Protein AF-A0A0G4G689-F1 (afdb_monomer_lite)

Foldseek 3Di:
DAFLALFQAAAVLSQRFHGALCHQFDKFAQPPDPLADPDFWWAQLVPLHTDPDDDSLQRLRIDTRPSHPRMDTQEGAAHQWQDWEQFLVRWIKIKGAHGDAFGFWHQAAFFDPPPDDLLLDRFNQWHAHGQVDDGDIDGNPSTDDDPDDDDPVSVPDPRDGDTDRGDGDAMFMFTTGGHAHAFRARSSNCNRVVQRLRSRGPVNYDPPNDHGYTAGDHPPWREKYAQDWCQLNCPRHRWMWIDHAQWFIWTWDDDDPVHNHIDTHGPDTDGQFRYWYQDAQRKIWTAGDPPRDIDIDHDDPVSRLVNDPPSPPAWEWIAKPPQEDALQAKDKMKTFTFQCQVVPVKHWPWKAALNQTWAFDDDDGGMTITIRHRPPDDDPVQQPPRFAKIKTAMPVRGIDIDGRRHHHHDDDD

Sequence (413 aa):
MGSMTNAGWPGCTLGGLPESPLTGSLMKVEVRNPKLTKRIKYKYYKTGELVEKPNQLEGDRYALADSVVGISIWSSGLRNNYDSVFTTNEETYIIMNGPNLGSGVPVTGPPQARGCTPQDFDTWDECRLDSRVKSETAVNPVFMPKPWPVSEDEMSKNCQPTLSTPIFSPDRIFRSFEGAYHGHPNPARARNLNDTRQWYHGVYMEAGVNFTEGWAIPSSTTGVTEFRGDCFGGRLRGDLLVAKWDTNIFLVDLPDENNEELLVTDLMDVENYLDIQYAPGCNIIMMGYKYGDVGVISPSNEALTEFERENGSLPEIYDISPWRGPAKYGKPFVIGGRRFTNGKRRKPVEVRIGGVKAEVKNYGDARIEGIIPAQAAQSEVHTSAGLVDVVVHFSDDTLDILRKAFLFLKSSH

pLDDT: mean 88.71, std 10.24, range [41.97, 98.62]

Organism: Vitrella brassicaformis (strain CCMP3155) (NCBI:txid1169540)

Radius of gyration: 25.74 Å; chains: 1; bounding box: 60×49×76 Å

Structure (mmCIF, N/CA/C/O backbone):
data_AF-A0A0G4G689-F1
#
_entry.id   AF-A0A0G4G689-F1
#
loop_
_atom_site.group_PDB
_atom_site.id
_atom_site.type_symbol
_atom_site.label_atom_id
_atom_site.label_alt_id
_atom_site.label_comp_id
_atom_site.label_asym_id
_atom_site.label_entity_id
_atom_site.label_seq_id
_atom_site.pdbx_PDB_ins_code
_atom_site.Cartn_x
_atom_site.Cartn_y
_atom_site.Cartn_z
_atom_site.occupancy
_atom_site.B_iso_or_equiv
_atom_site.auth_seq_id
_atom_site.auth_comp_id
_atom_site.auth_asym_id
_atom_site.auth_atom_id
_atom_site.pdbx_PDB_model_num
ATOM 1 N N . MET A 1 1 ? 8.022 -2.050 -4.429 1.00 83.12 1 MET A N 1
ATOM 2 C CA . MET A 1 1 ? 9.395 -1.686 -4.843 1.00 83.12 1 MET A CA 1
ATOM 3 C C . MET A 1 1 ? 9.266 -0.555 -5.838 1.00 83.12 1 MET A C 1
ATOM 5 O O . MET A 1 1 ? 8.626 -0.764 -6.865 1.00 83.12 1 MET A O 1
ATOM 9 N N . GLY A 1 2 ? 9.835 0.612 -5.533 1.00 82.12 2 GLY A N 1
ATOM 10 C CA . GLY A 1 2 ? 9.798 1.760 -6.439 1.00 82.12 2 GLY A CA 1
ATOM 11 C C . GLY A 1 2 ? 10.570 1.514 -7.737 1.00 82.12 2 GLY A C 1
ATOM 12 O O . GLY A 1 2 ? 11.345 0.558 -7.849 1.00 82.12 2 GLY A O 1
ATOM 13 N N . SER A 1 3 ? 10.312 2.355 -8.732 1.00 90.25 3 SER A N 1
ATOM 14 C CA . SER A 1 3 ? 11.121 2.464 -9.946 1.00 90.25 3 SER A CA 1
ATOM 15 C C . SER A 1 3 ? 12.446 3.179 -9.664 1.00 90.25 3 SER A C 1
ATOM 17 O O . SER A 1 3 ? 12.530 3.978 -8.731 1.00 90.25 3 SER A O 1
ATOM 19 N N . MET A 1 4 ? 13.464 2.925 -10.488 1.00 88.25 4 MET A N 1
ATOM 20 C CA . MET A 1 4 ? 14.718 3.700 -10.480 1.00 88.25 4 MET A CA 1
ATOM 21 C C . MET A 1 4 ? 14.671 4.894 -11.440 1.00 88.25 4 MET A C 1
ATOM 23 O O . MET A 1 4 ? 15.457 5.831 -11.329 1.00 88.25 4 MET A O 1
ATOM 27 N N . THR A 1 5 ? 13.744 4.865 -12.394 1.00 90.88 5 THR A N 1
ATOM 28 C CA . THR A 1 5 ? 13.618 5.869 -13.449 1.00 90.88 5 THR A CA 1
ATOM 29 C C . THR A 1 5 ? 12.391 6.755 -13.256 1.00 90.88 5 THR A C 1
ATOM 31 O O . THR A 1 5 ? 11.426 6.399 -12.572 1.00 90.88 5 THR A O 1
ATOM 34 N N . ASN A 1 6 ? 12.408 7.910 -13.928 1.00 90.19 6 ASN A N 1
ATOM 35 C CA . ASN A 1 6 ? 11.289 8.846 -13.938 1.00 90.19 6 ASN A CA 1
ATOM 36 C C . ASN A 1 6 ? 10.119 8.384 -14.807 1.00 90.19 6 ASN A C 1
ATOM 38 O O . ASN A 1 6 ? 8.988 8.675 -14.459 1.00 90.19 6 ASN A O 1
ATOM 42 N N . ALA A 1 7 ? 10.371 7.710 -15.930 1.00 91.38 7 ALA A N 1
ATOM 43 C CA . ALA A 1 7 ? 9.307 7.252 -16.830 1.00 91.38 7 ALA A CA 1
ATOM 44 C C . ALA A 1 7 ? 9.730 6.034 -17.687 1.00 91.38 7 ALA A C 1
ATOM 46 O O . ALA A 1 7 ? 9.292 5.869 -18.823 1.00 91.38 7 ALA A O 1
ATOM 47 N N . GLY A 1 8 ? 10.611 5.181 -17.157 1.00 91.12 8 GLY A N 1
ATOM 48 C CA . GLY A 1 8 ? 11.077 3.952 -17.805 1.00 91.12 8 GLY A CA 1
ATOM 49 C C . GLY A 1 8 ? 12.482 4.036 -18.406 1.00 91.12 8 GLY A C 1
ATOM 50 O O . GLY A 1 8 ? 13.115 2.997 -18.575 1.00 91.12 8 GLY A O 1
ATOM 51 N N . TRP A 1 9 ? 12.989 5.242 -18.701 1.00 91.12 9 TRP A N 1
ATOM 52 C CA . TRP A 1 9 ? 14.356 5.456 -19.194 1.00 91.12 9 TRP A CA 1
ATOM 53 C C . TRP A 1 9 ? 15.270 6.077 -18.122 1.00 91.12 9 TRP A C 1
ATOM 55 O O . TRP A 1 9 ? 14.834 7.013 -17.436 1.00 91.12 9 TRP A O 1
ATOM 65 N N . PRO A 1 10 ? 16.534 5.630 -17.984 1.00 88.56 10 PRO A N 1
ATOM 66 C CA . PRO A 1 10 ? 17.499 6.231 -17.063 1.00 88.56 10 PRO A CA 1
ATOM 67 C C . PRO A 1 10 ? 17.707 7.737 -17.292 1.00 88.56 10 PRO A C 1
ATOM 69 O O . PRO A 1 10 ? 18.022 8.197 -18.392 1.00 88.56 10 PRO A O 1
ATOM 72 N N . GLY A 1 11 ? 17.543 8.524 -16.227 1.00 86.69 11 GLY A N 1
ATOM 73 C CA . GLY A 1 11 ? 17.874 9.951 -16.198 1.00 86.69 11 GLY A CA 1
ATOM 74 C C . GLY A 1 11 ? 19.215 10.174 -15.504 1.00 86.69 11 GLY A C 1
ATOM 75 O O . GLY A 1 11 ? 19.447 9.598 -14.439 1.00 86.69 11 GLY A O 1
ATOM 76 N N . CYS A 1 12 ? 20.094 11.018 -16.059 1.00 83.62 12 CYS A N 1
ATOM 77 C CA . CYS A 1 12 ? 21.401 11.269 -15.437 1.00 83.62 12 CYS A CA 1
ATOM 78 C C . CYS A 1 12 ? 21.247 11.936 -14.058 1.00 83.62 12 CYS A C 1
ATOM 80 O O . CYS A 1 12 ? 21.988 11.634 -13.127 1.00 83.62 12 CYS A O 1
ATOM 82 N N . THR A 1 13 ? 20.232 12.793 -13.906 1.00 82.50 13 THR A N 1
ATOM 83 C CA . THR A 1 13 ? 19.880 13.466 -12.644 1.00 82.50 13 THR A CA 1
ATOM 84 C C . THR A 1 13 ? 19.395 12.505 -11.556 1.00 82.50 13 THR A C 1
ATOM 86 O O . THR A 1 13 ? 19.447 12.847 -10.379 1.00 82.50 13 THR A O 1
ATOM 89 N N . LEU A 1 14 ? 18.971 11.294 -11.936 1.00 84.56 14 LEU A N 1
ATOM 90 C CA . LEU A 1 14 ? 18.572 10.211 -11.031 1.00 84.56 14 LEU A CA 1
ATOM 91 C C . LEU A 1 14 ? 19.667 9.140 -10.870 1.00 84.56 14 LEU A C 1
ATOM 93 O O . LEU A 1 14 ? 19.403 8.043 -10.386 1.00 84.56 14 LEU A O 1
ATOM 97 N N . GLY A 1 15 ? 20.900 9.435 -11.293 1.00 86.31 15 GLY A N 1
ATOM 98 C CA . GLY A 1 15 ? 22.046 8.534 -11.158 1.00 86.31 15 GLY A CA 1
ATOM 99 C C . GLY A 1 15 ? 22.228 7.529 -12.299 1.00 86.31 15 GLY A C 1
ATOM 100 O O . GLY A 1 15 ? 23.131 6.702 -12.218 1.00 86.31 15 GLY A O 1
ATOM 101 N N . GLY A 1 16 ? 21.411 7.583 -13.360 1.00 87.19 16 GLY A N 1
ATOM 102 C CA . GLY A 1 16 ? 21.618 6.779 -14.574 1.00 87.19 16 GLY A CA 1
ATOM 103 C C . GLY A 1 16 ? 21.445 5.264 -14.394 1.00 87.19 16 GLY A C 1
ATOM 104 O O . GLY A 1 16 ? 21.910 4.488 -15.232 1.00 87.19 16 GLY A O 1
ATOM 105 N N . LEU A 1 17 ? 20.793 4.829 -13.312 1.00 89.62 17 LEU A N 1
ATOM 106 C CA . LEU A 1 17 ? 20.565 3.413 -13.029 1.00 89.62 17 LEU A CA 1
ATOM 107 C C . LEU A 1 17 ? 19.421 2.847 -13.885 1.00 89.62 17 LEU A C 1
ATOM 109 O O . LEU A 1 17 ? 18.388 3.509 -14.033 1.00 89.62 17 LEU A O 1
ATOM 113 N N . PRO A 1 18 ? 19.567 1.620 -14.416 1.00 90.06 18 PRO A N 1
ATOM 114 C CA . PRO A 1 18 ? 18.490 0.948 -15.125 1.00 90.06 18 PRO A CA 1
ATOM 115 C C . PRO A 1 18 ? 17.423 0.439 -14.151 1.00 90.06 18 PRO A C 1
ATOM 117 O O . PRO A 1 18 ? 17.654 0.292 -12.947 1.00 90.06 18 PRO A O 1
ATOM 120 N N . GLU A 1 19 ? 16.262 0.089 -14.694 1.00 92.44 19 GLU A N 1
ATOM 121 C CA . GLU A 1 19 ? 15.294 -0.747 -13.987 1.00 92.44 19 GLU A CA 1
ATOM 122 C C . GLU A 1 19 ? 15.805 -2.194 -13.874 1.00 92.44 19 GLU A C 1
ATOM 124 O O . GLU A 1 19 ? 16.528 -2.672 -14.742 1.00 92.44 19 GLU A O 1
ATOM 129 N N . SER A 1 20 ? 15.408 -2.922 -12.827 1.00 92.12 20 SER A N 1
ATOM 130 C CA . SER A 1 20 ? 15.645 -4.370 -12.712 1.00 92.12 20 SER A CA 1
ATOM 131 C C . SER A 1 20 ? 14.329 -5.147 -12.860 1.00 92.12 20 SER A C 1
ATOM 133 O O . SER A 1 20 ? 13.258 -4.534 -12.871 1.00 92.12 20 SER A O 1
ATOM 135 N N . PRO A 1 21 ? 14.330 -6.494 -12.949 1.00 91.62 21 PRO A N 1
ATOM 136 C CA . PRO A 1 21 ? 13.097 -7.263 -13.132 1.00 91.62 21 PRO A CA 1
ATOM 137 C C . PRO A 1 21 ? 12.011 -6.976 -12.087 1.00 91.62 21 PRO A C 1
ATOM 139 O O . PRO A 1 21 ? 10.823 -7.086 -12.388 1.00 91.62 21 PRO A O 1
ATOM 142 N N . LEU A 1 22 ? 12.402 -6.587 -10.869 1.00 93.06 22 LEU A N 1
ATOM 143 C CA . LEU A 1 22 ? 11.494 -6.379 -9.739 1.00 93.06 22 LEU A CA 1
ATOM 144 C C . LEU A 1 22 ? 11.214 -4.902 -9.419 1.00 93.06 22 LEU A C 1
ATOM 146 O O . LEU A 1 22 ? 10.373 -4.624 -8.562 1.00 93.06 22 LEU A O 1
ATOM 150 N N . THR A 1 23 ? 11.880 -3.940 -10.062 1.00 93.88 23 THR A N 1
ATOM 151 C CA . THR A 1 23 ? 11.621 -2.514 -9.796 1.00 93.88 23 THR A CA 1
ATOM 152 C C . THR A 1 23 ? 10.284 -2.067 -10.380 1.00 93.88 23 THR A C 1
ATOM 154 O O . THR A 1 23 ? 9.792 -2.616 -11.371 1.00 93.88 23 THR A O 1
ATOM 157 N N . GLY A 1 24 ? 9.666 -1.077 -9.743 1.00 93.94 24 GLY A N 1
ATOM 158 C CA . GLY A 1 24 ? 8.345 -0.576 -10.117 1.00 93.94 24 GLY A CA 1
ATOM 159 C C . GLY A 1 24 ? 7.244 -1.636 -10.044 1.00 93.94 24 GLY A C 1
ATOM 160 O O . GLY A 1 24 ? 6.428 -1.760 -10.960 1.00 93.94 24 GLY A O 1
ATOM 161 N N . SER A 1 25 ? 7.261 -2.448 -8.984 1.00 95.19 25 SER A N 1
ATOM 162 C CA . SER A 1 25 ? 6.306 -3.540 -8.780 1.00 95.19 25 SER A CA 1
ATOM 163 C C . SER A 1 25 ? 5.887 -3.714 -7.320 1.00 95.19 25 SER A C 1
ATOM 165 O O . SER A 1 25 ? 6.659 -3.439 -6.391 1.00 95.19 25 SER A O 1
ATOM 167 N N . LEU A 1 26 ? 4.664 -4.203 -7.119 1.00 95.50 26 LEU A N 1
ATOM 168 C CA . LEU A 1 26 ? 4.216 -4.803 -5.868 1.00 95.50 26 LEU A CA 1
ATOM 169 C C . LEU A 1 26 ? 4.495 -6.306 -5.942 1.00 95.50 26 LEU A C 1
ATOM 171 O O . LEU A 1 26 ? 4.096 -6.969 -6.897 1.00 95.50 26 LEU A O 1
ATOM 175 N N . MET A 1 27 ? 5.191 -6.849 -4.944 1.00 94.38 27 MET A N 1
ATOM 176 C CA . MET A 1 27 ? 5.571 -8.262 -4.911 1.00 94.38 27 MET A CA 1
ATOM 177 C C . MET A 1 27 ? 4.693 -9.042 -3.938 1.00 94.38 27 MET A C 1
ATOM 179 O O . MET A 1 27 ? 4.420 -8.580 -2.830 1.00 94.38 27 MET A O 1
ATOM 183 N N . LYS A 1 28 ? 4.335 -10.267 -4.319 1.00 93.44 28 LYS A N 1
ATOM 184 C CA . LYS A 1 28 ? 3.734 -11.267 -3.439 1.00 93.44 28 LYS A CA 1
ATOM 185 C C . LYS A 1 28 ? 4.816 -12.246 -2.999 1.00 93.44 28 LYS A C 1
ATOM 187 O O . LYS A 1 28 ? 5.512 -12.833 -3.827 1.00 93.44 28 LYS A O 1
ATOM 192 N N . VAL A 1 29 ? 4.952 -12.415 -1.684 1.00 93.94 29 VAL A N 1
ATOM 193 C CA . VAL A 1 29 ? 5.905 -13.352 -1.077 1.00 93.94 29 VAL A CA 1
ATOM 194 C C . VAL A 1 29 ? 5.144 -14.383 -0.259 1.00 93.94 29 VAL A C 1
ATOM 196 O O . VAL A 1 29 ? 4.464 -14.064 0.716 1.00 93.94 29 VAL A O 1
ATOM 199 N N . GLU A 1 30 ? 5.284 -15.646 -0.634 1.00 93.12 30 GLU A N 1
ATOM 200 C CA . GLU A 1 30 ? 4.643 -16.775 0.028 1.00 93.12 30 GLU A CA 1
ATOM 201 C C . GLU A 1 30 ? 5.459 -17.208 1.250 1.00 93.12 30 GLU A C 1
ATOM 203 O O . GLU A 1 30 ? 6.088 -18.262 1.266 1.00 93.12 30 GLU A O 1
ATOM 208 N N . VAL A 1 31 ? 5.448 -16.396 2.308 1.00 90.62 31 VAL A N 1
ATOM 209 C CA . VAL A 1 31 ? 6.282 -16.585 3.517 1.00 90.62 31 VAL A CA 1
ATOM 210 C C . VAL A 1 31 ? 6.086 -17.920 4.251 1.00 90.62 31 VAL A C 1
ATOM 212 O O . VAL A 1 31 ? 6.884 -18.272 5.115 1.00 90.62 31 VAL A O 1
ATOM 215 N N . ARG A 1 32 ? 5.025 -18.666 3.926 1.00 84.38 32 ARG A N 1
ATOM 216 C CA . ARG A 1 32 ? 4.734 -20.003 4.472 1.00 84.38 32 ARG A CA 1
ATOM 217 C C . ARG A 1 32 ? 4.986 -21.141 3.485 1.00 84.38 32 ARG A C 1
ATOM 219 O O . ARG A 1 32 ? 4.846 -22.294 3.869 1.00 84.38 32 ARG A O 1
ATOM 226 N N . ASN A 1 33 ? 5.369 -20.850 2.243 1.00 89.75 33 ASN A N 1
ATOM 227 C CA . ASN A 1 33 ? 5.729 -21.883 1.285 1.00 89.75 33 ASN A CA 1
ATOM 228 C C . ASN A 1 33 ? 7.021 -22.575 1.769 1.00 89.75 33 ASN A C 1
ATOM 230 O O . ASN A 1 33 ? 8.059 -21.917 1.867 1.00 89.75 33 ASN A O 1
ATOM 234 N N . PRO A 1 34 ? 7.011 -23.890 2.063 1.00 91.69 34 PRO A N 1
ATOM 235 C CA . PRO A 1 34 ? 8.198 -24.591 2.558 1.00 91.69 34 PRO A CA 1
ATOM 236 C C . PRO A 1 34 ? 9.338 -24.634 1.527 1.00 91.69 34 PRO A C 1
ATOM 238 O O . PRO A 1 34 ? 10.486 -24.888 1.888 1.00 91.69 34 PRO A O 1
ATOM 241 N N . LYS A 1 35 ? 9.032 -24.373 0.249 1.00 94.69 35 LYS A N 1
ATOM 242 C CA . LYS A 1 35 ? 9.990 -24.258 -0.857 1.00 94.69 35 LYS A CA 1
ATOM 243 C C . LYS A 1 35 ? 10.373 -22.806 -1.168 1.00 94.69 35 LYS A C 1
ATOM 245 O O . LYS A 1 35 ? 11.064 -22.590 -2.159 1.00 94.69 35 LYS A O 1
ATOM 250 N N . LEU A 1 36 ? 9.937 -21.826 -0.365 1.00 95.69 36 LEU A N 1
ATOM 251 C CA . LEU A 1 36 ? 10.254 -20.412 -0.571 1.00 95.69 36 LEU A CA 1
ATOM 252 C C . LEU A 1 36 ? 11.763 -20.213 -0.721 1.00 95.69 36 LEU A C 1
ATOM 254 O O . LEU A 1 36 ? 12.569 -20.599 0.135 1.00 95.69 36 LEU A O 1
ATOM 258 N N . THR A 1 37 ? 12.140 -19.549 -1.804 1.00 94.12 37 THR A N 1
ATOM 259 C CA . THR A 1 37 ? 13.530 -19.222 -2.071 1.00 94.12 37 THR A CA 1
ATOM 260 C C . THR A 1 37 ? 14.037 -18.190 -1.061 1.00 94.12 37 THR A C 1
ATOM 262 O O . THR A 1 37 ? 13.527 -17.079 -0.960 1.00 94.12 37 THR A O 1
ATOM 265 N N . LYS A 1 38 ? 15.102 -18.538 -0.326 1.00 91.56 38 LYS A N 1
ATOM 266 C CA . LYS A 1 38 ? 15.679 -17.689 0.739 1.00 91.56 38 LYS A CA 1
ATOM 267 C C . LYS A 1 38 ? 16.445 -16.464 0.229 1.00 91.56 38 LYS A C 1
ATOM 269 O O . LYS A 1 38 ? 16.740 -15.562 1.005 1.00 91.56 38 LYS A O 1
ATOM 274 N N . ARG A 1 39 ? 16.852 -16.470 -1.043 1.00 91.62 39 ARG A N 1
ATOM 275 C CA . ARG A 1 39 ? 17.594 -15.385 -1.698 1.00 91.62 39 ARG A CA 1
ATOM 276 C C . ARG A 1 39 ? 17.171 -15.288 -3.151 1.00 91.62 39 ARG A C 1
ATOM 278 O O . ARG A 1 39 ? 17.263 -16.285 -3.862 1.00 91.62 39 ARG A O 1
ATOM 285 N N . ILE A 1 40 ? 16.766 -14.102 -3.587 1.00 92.69 40 ILE A N 1
ATOM 286 C CA . ILE A 1 40 ? 16.442 -13.852 -4.992 1.00 92.69 40 ILE A CA 1
ATOM 287 C C . ILE A 1 40 ? 17.707 -14.099 -5.818 1.00 92.69 40 ILE A C 1
ATOM 289 O O . ILE A 1 40 ? 18.751 -13.504 -5.554 1.00 92.69 40 ILE A O 1
ATOM 293 N N . LYS A 1 41 ? 17.616 -15.025 -6.773 1.00 95.00 41 LYS A N 1
ATOM 294 C CA . LYS A 1 41 ? 18.703 -15.367 -7.690 1.00 95.00 41 LYS A CA 1
ATOM 295 C C . LYS A 1 41 ? 18.385 -14.804 -9.062 1.00 95.00 41 LYS A C 1
ATOM 297 O O . LYS A 1 41 ? 17.251 -14.918 -9.529 1.00 95.00 41 LYS A O 1
ATOM 302 N N . TYR A 1 42 ? 19.407 -14.257 -9.700 1.00 95.81 42 TYR A N 1
ATOM 303 C CA . TYR A 1 42 ? 19.323 -13.702 -11.039 1.00 95.81 42 TYR A CA 1
ATOM 304 C C . TYR A 1 42 ? 20.148 -14.543 -12.004 1.00 95.81 42 TYR A C 1
ATOM 306 O O . TYR A 1 42 ? 21.105 -15.211 -11.604 1.00 95.81 42 TYR A O 1
ATOM 314 N N . LYS A 1 43 ? 19.769 -14.489 -13.274 1.00 95.81 43 LYS A N 1
ATOM 315 C CA . LYS A 1 43 ? 20.569 -14.967 -14.395 1.00 95.81 43 LYS A CA 1
ATOM 316 C C . LYS A 1 43 ? 20.749 -13.840 -15.398 1.00 95.81 43 LYS A C 1
ATOM 318 O O . LYS A 1 43 ? 19.865 -12.989 -15.507 1.00 95.81 43 LYS A O 1
ATOM 323 N N . TYR A 1 44 ? 21.851 -13.830 -16.135 1.00 94.06 44 TYR A N 1
ATOM 324 C CA . TYR A 1 44 ? 21.939 -12.978 -17.315 1.00 94.06 44 TYR A CA 1
ATOM 325 C C . TYR A 1 44 ? 20.896 -13.449 -18.320 1.00 94.06 44 TYR A C 1
ATOM 327 O O . TYR A 1 44 ? 20.825 -14.637 -18.636 1.00 94.06 44 TYR A O 1
ATOM 335 N N . TYR A 1 45 ? 20.055 -12.537 -18.804 1.00 91.88 45 TYR A N 1
ATOM 336 C CA . TYR A 1 45 ? 18.934 -12.921 -19.662 1.00 91.88 45 TYR A CA 1
ATOM 337 C C . TYR A 1 45 ? 19.405 -13.595 -20.961 1.00 91.88 45 TYR A C 1
ATOM 339 O O . TYR A 1 45 ? 18.714 -14.463 -21.486 1.00 91.88 45 TYR A O 1
ATOM 347 N N . LYS A 1 46 ? 20.576 -13.176 -21.462 1.00 89.88 46 LYS A N 1
ATOM 348 C CA . LYS A 1 46 ? 21.108 -13.572 -22.764 1.00 89.88 46 LYS A CA 1
ATOM 349 C C . LYS A 1 46 ? 21.803 -14.928 -22.734 1.00 89.88 46 LYS A C 1
ATOM 351 O O . LYS A 1 46 ? 21.595 -15.736 -23.630 1.00 89.88 46 LYS A O 1
ATOM 356 N N . THR A 1 47 ? 22.612 -15.181 -21.704 1.00 92.25 47 THR A N 1
ATOM 357 C CA . THR A 1 47 ? 23.374 -16.435 -21.565 1.00 92.25 47 THR A CA 1
ATOM 358 C C . THR A 1 47 ? 22.644 -17.480 -20.721 1.00 92.25 47 THR A C 1
ATOM 360 O O . THR A 1 47 ? 22.929 -18.668 -20.826 1.00 92.25 47 THR A O 1
ATOM 363 N N . GLY A 1 48 ? 21.706 -17.056 -19.868 1.00 93.44 48 GLY A N 1
ATOM 364 C CA . GLY A 1 48 ? 21.054 -17.914 -18.879 1.00 93.44 48 GLY A CA 1
ATOM 365 C C . GLY A 1 48 ? 21.936 -18.262 -17.673 1.00 93.44 48 GLY A C 1
ATOM 366 O O . GLY A 1 48 ? 21.466 -18.943 -16.761 1.00 93.44 48 GLY A O 1
ATOM 367 N N . GLU A 1 49 ? 23.181 -17.785 -17.634 1.00 95.62 49 GLU A N 1
ATOM 368 C CA . GLU A 1 49 ? 24.128 -18.054 -16.552 1.00 95.62 49 GLU A CA 1
ATOM 369 C C . GLU A 1 49 ? 23.725 -17.338 -15.264 1.00 95.62 49 GLU A C 1
ATOM 371 O O . GLU A 1 49 ? 23.270 -16.192 -15.283 1.00 95.62 49 GLU A O 1
ATOM 376 N N . LEU A 1 50 ? 23.903 -18.014 -14.127 1.00 96.38 50 LEU A N 1
ATOM 377 C CA . LEU A 1 50 ? 23.605 -17.440 -12.818 1.00 96.38 50 LEU A CA 1
ATOM 378 C C . LEU A 1 50 ? 24.570 -16.303 -12.481 1.00 96.38 50 LEU A C 1
ATOM 380 O O . LEU A 1 50 ? 25.781 -16.423 -12.644 1.00 96.38 50 LEU A O 1
ATOM 384 N N . VAL A 1 51 ? 24.023 -15.230 -11.917 1.00 94.56 51 VAL A N 1
ATOM 385 C CA . VAL A 1 51 ? 24.801 -14.079 -11.459 1.00 94.56 51 VAL A CA 1
ATOM 386 C C . VAL A 1 51 ? 25.142 -14.267 -9.984 1.00 94.56 51 VAL A C 1
ATOM 388 O O . VAL A 1 51 ? 24.258 -14.242 -9.126 1.00 94.56 51 VAL A O 1
ATOM 391 N N . GLU A 1 52 ? 26.426 -14.452 -9.669 1.00 92.44 52 GLU A N 1
ATOM 392 C CA . GLU A 1 52 ? 26.873 -14.673 -8.285 1.00 92.44 52 GLU A CA 1
ATOM 393 C C . GLU A 1 52 ? 26.742 -13.422 -7.405 1.00 92.44 52 GLU A C 1
ATOM 395 O O . GLU A 1 52 ? 26.386 -13.514 -6.227 1.00 92.44 52 GLU A O 1
ATOM 400 N N . LYS A 1 53 ? 27.035 -12.247 -7.975 1.00 92.94 53 LYS A N 1
ATOM 401 C CA . LYS A 1 53 ? 27.052 -10.950 -7.285 1.00 92.94 53 LYS A CA 1
ATOM 402 C C . LYS A 1 53 ? 26.240 -9.927 -8.084 1.00 92.94 53 LYS A C 1
ATOM 404 O O . LYS A 1 53 ? 26.834 -9.117 -8.792 1.00 92.94 53 LYS A O 1
ATOM 409 N N . PRO A 1 54 ? 24.897 -9.978 -8.017 1.00 91.94 54 PRO A N 1
ATOM 410 C CA . PRO A 1 54 ? 24.058 -9.056 -8.771 1.00 91.94 54 PRO A CA 1
ATOM 411 C C . PRO A 1 54 ? 24.352 -7.605 -8.374 1.00 91.94 54 PRO A C 1
ATOM 413 O O . PRO A 1 54 ? 24.405 -7.267 -7.192 1.00 91.94 54 PRO A O 1
ATOM 416 N N . ASN A 1 55 ? 24.526 -6.762 -9.385 1.00 90.81 55 ASN A N 1
ATOM 417 C CA . ASN A 1 55 ? 24.798 -5.332 -9.281 1.00 90.81 55 ASN A CA 1
ATOM 418 C C . ASN A 1 55 ? 23.694 -4.535 -9.994 1.00 90.81 55 ASN A C 1
ATOM 420 O O . ASN A 1 55 ? 23.387 -4.826 -11.149 1.00 90.81 55 ASN A O 1
ATOM 424 N N . GLN A 1 56 ? 23.124 -3.521 -9.332 1.00 89.44 56 GLN A N 1
ATOM 425 C CA . GLN A 1 56 ? 22.078 -2.661 -9.905 1.00 89.44 56 GLN A CA 1
ATOM 426 C C . GLN A 1 56 ? 22.541 -1.922 -11.171 1.00 89.44 56 GLN A C 1
ATOM 428 O O . GLN A 1 56 ? 21.708 -1.615 -12.018 1.00 89.44 56 GLN A O 1
ATOM 433 N N . LEU A 1 57 ? 23.852 -1.713 -11.346 1.00 89.94 57 LEU A N 1
ATOM 434 C CA . LEU A 1 57 ? 24.444 -1.198 -12.588 1.00 89.94 57 LEU A CA 1
ATOM 435 C C . LEU A 1 57 ? 24.224 -2.106 -13.810 1.00 89.94 57 LEU A C 1
ATOM 437 O O . LEU A 1 57 ? 24.623 -1.739 -14.901 1.00 89.94 57 LEU A O 1
ATOM 441 N N . GLU A 1 58 ? 23.646 -3.295 -13.648 1.00 89.56 58 GLU A N 1
ATOM 442 C CA . GLU A 1 58 ? 23.268 -4.191 -14.751 1.00 89.56 58 GLU A CA 1
ATOM 443 C C . GLU A 1 58 ? 21.844 -4.726 -14.586 1.00 89.56 58 GLU A C 1
ATOM 445 O O . GLU A 1 58 ? 21.522 -5.811 -15.068 1.00 89.56 58 GLU A O 1
ATOM 450 N N . GLY A 1 59 ? 21.002 -4.014 -13.830 1.00 90.56 59 GLY A N 1
ATOM 451 C CA . GLY A 1 59 ? 19.695 -4.510 -13.402 1.00 90.56 59 GLY A CA 1
ATOM 452 C C . GLY A 1 59 ? 18.828 -5.040 -14.546 1.00 90.56 59 GLY A C 1
ATOM 453 O O . GLY A 1 59 ? 18.194 -6.081 -14.403 1.00 90.56 59 GLY A O 1
ATOM 454 N N . ASP A 1 60 ? 18.836 -4.375 -15.690 1.00 90.25 60 ASP A N 1
ATOM 455 C CA . ASP A 1 60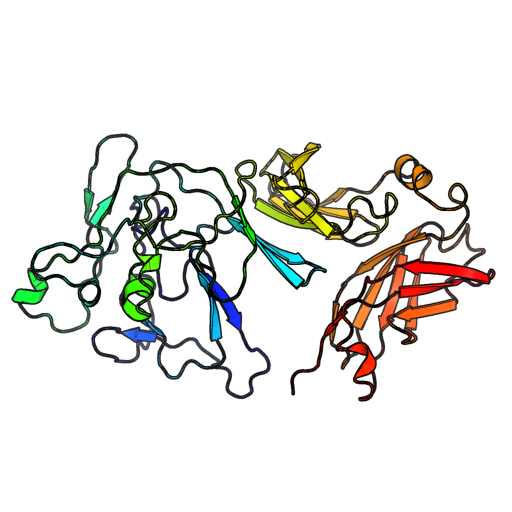 ? 18.070 -4.696 -16.897 1.00 90.25 60 ASP A CA 1
ATOM 456 C C . ASP A 1 60 ? 18.631 -5.875 -17.714 1.00 90.25 60 ASP A C 1
ATOM 458 O O . ASP A 1 60 ? 17.903 -6.489 -18.502 1.00 90.25 60 ASP A O 1
ATOM 462 N N . ARG A 1 61 ? 19.903 -6.233 -17.503 1.00 91.50 61 ARG A N 1
ATOM 463 C CA . ARG A 1 61 ? 20.551 -7.423 -18.078 1.00 91.50 61 ARG A CA 1
ATOM 464 C C . ARG A 1 61 ? 20.178 -8.697 -17.332 1.00 91.50 61 ARG A C 1
ATOM 466 O O . ARG A 1 61 ? 20.497 -9.804 -17.777 1.00 91.50 61 ARG A O 1
ATOM 473 N N . TYR A 1 62 ? 19.511 -8.572 -16.195 1.00 93.50 62 TYR A N 1
ATOM 474 C CA . TYR A 1 62 ? 19.088 -9.716 -15.413 1.00 93.50 62 TYR A CA 1
ATOM 475 C C . TYR A 1 62 ? 17.694 -10.194 -15.799 1.00 93.50 62 TYR A C 1
ATOM 477 O O . TYR A 1 62 ? 16.827 -9.430 -16.214 1.00 93.50 62 TYR A O 1
ATOM 485 N N . ALA A 1 63 ? 17.471 -11.482 -15.584 1.00 94.44 63 ALA A N 1
ATOM 486 C CA . ALA A 1 63 ? 16.172 -12.108 -15.409 1.00 94.44 63 ALA A CA 1
ATOM 487 C C . ALA A 1 63 ? 16.150 -12.805 -14.040 1.00 94.44 63 ALA A C 1
ATOM 489 O O . ALA A 1 63 ? 17.204 -13.111 -13.471 1.00 94.44 63 ALA A O 1
ATOM 490 N N . LEU A 1 64 ? 14.962 -13.090 -13.505 1.00 95.06 64 LEU A N 1
ATOM 491 C CA . LEU A 1 64 ? 14.861 -13.999 -12.363 1.00 95.06 64 LEU A CA 1
ATOM 492 C C . LEU A 1 64 ? 15.301 -15.403 -12.797 1.00 95.06 64 LEU A C 1
ATOM 494 O O . LEU A 1 64 ? 14.973 -15.858 -13.893 1.00 95.06 64 LEU A O 1
ATOM 498 N N . ALA A 1 65 ? 16.066 -16.085 -11.948 1.00 95.81 65 ALA A N 1
ATOM 499 C CA . ALA A 1 65 ? 16.427 -17.473 -12.196 1.00 95.81 65 ALA A CA 1
ATOM 500 C C . ALA A 1 65 ? 15.209 -18.388 -12.002 1.00 95.81 65 ALA A C 1
ATOM 502 O O . ALA A 1 65 ? 14.432 -18.192 -11.070 1.00 95.81 65 ALA A O 1
ATOM 503 N N . ASP A 1 66 ? 15.112 -19.461 -12.788 1.00 94.06 66 ASP A N 1
ATOM 504 C CA . ASP A 1 66 ? 13.964 -20.392 -12.758 1.00 94.06 66 ASP A CA 1
ATOM 505 C C . ASP A 1 66 ? 13.832 -21.129 -11.408 1.00 94.06 66 ASP A C 1
ATOM 507 O O . ASP A 1 66 ? 12.787 -21.669 -11.064 1.00 94.06 66 ASP A O 1
ATOM 511 N N . SER A 1 67 ? 14.903 -21.117 -10.607 1.00 94.31 67 SER A N 1
ATOM 512 C CA . SER A 1 67 ? 14.937 -21.638 -9.233 1.00 94.31 67 SER A CA 1
ATOM 513 C C . SER A 1 67 ? 14.278 -20.731 -8.177 1.00 94.31 67 SER A C 1
ATOM 515 O O . SER A 1 67 ? 14.275 -21.076 -6.992 1.00 94.31 67 SER A O 1
ATOM 517 N N . VAL A 1 68 ? 13.780 -19.549 -8.551 1.00 95.19 68 VAL A N 1
ATOM 518 C CA . VAL A 1 68 ? 13.066 -18.649 -7.634 1.00 95.19 68 VAL A CA 1
ATOM 519 C C . VAL A 1 68 ? 11.626 -19.139 -7.464 1.00 95.19 68 VAL A C 1
ATOM 521 O O . VAL A 1 68 ? 10.848 -19.152 -8.409 1.00 95.19 68 VAL A O 1
ATOM 524 N N . VAL A 1 69 ? 11.272 -19.535 -6.242 1.00 95.69 69 VAL A N 1
ATOM 525 C CA . VAL A 1 69 ? 9.965 -20.090 -5.872 1.00 95.69 69 VAL A CA 1
ATOM 526 C C . VAL A 1 69 ? 9.364 -19.264 -4.738 1.00 95.69 69 VAL A C 1
ATOM 528 O O . VAL A 1 69 ? 10.075 -18.871 -3.812 1.00 95.69 69 VAL A O 1
ATOM 531 N N . GLY A 1 70 ? 8.051 -19.025 -4.794 1.00 94.50 70 GLY A N 1
ATOM 532 C CA . GLY A 1 70 ? 7.296 -18.324 -3.748 1.00 94.50 70 GLY A CA 1
ATOM 533 C C . GLY A 1 70 ? 7.445 -16.799 -3.758 1.00 94.50 70 GLY A C 1
ATOM 534 O O . GLY A 1 70 ? 7.062 -16.146 -2.791 1.00 94.50 70 GLY A O 1
ATOM 535 N N . ILE A 1 71 ? 8.011 -16.232 -4.827 1.00 94.31 71 ILE A N 1
ATOM 536 C CA . ILE A 1 71 ? 8.116 -14.788 -5.054 1.00 94.31 71 ILE A CA 1
ATOM 537 C C . ILE A 1 71 ? 7.551 -14.504 -6.443 1.00 94.31 71 ILE A C 1
ATOM 539 O O . ILE A 1 71 ? 8.056 -15.041 -7.428 1.00 94.31 71 ILE A O 1
ATOM 543 N N . SER A 1 72 ? 6.525 -13.662 -6.524 1.00 93.12 72 SER A N 1
ATOM 544 C CA . SER A 1 72 ? 5.916 -13.243 -7.788 1.00 93.12 72 SER A CA 1
ATOM 545 C C . SER A 1 72 ? 5.607 -11.748 -7.793 1.00 93.12 72 SER A C 1
ATOM 547 O O . SER A 1 72 ? 5.539 -11.095 -6.749 1.00 93.12 72 SER A O 1
ATOM 549 N N . ILE A 1 73 ? 5.443 -11.191 -8.990 1.00 95.06 73 ILE A N 1
ATOM 550 C CA . ILE A 1 73 ? 4.956 -9.825 -9.174 1.00 95.06 73 ILE A CA 1
ATOM 551 C C . ILE A 1 73 ? 3.431 -9.870 -9.089 1.00 95.06 73 ILE A C 1
ATOM 553 O O . ILE A 1 73 ? 2.793 -10.547 -9.889 1.00 95.06 73 ILE A O 1
ATOM 557 N N . TRP A 1 74 ? 2.867 -9.160 -8.114 1.00 95.62 74 TRP A N 1
ATOM 558 C CA . TRP A 1 74 ? 1.424 -8.995 -7.959 1.00 95.62 74 TRP A CA 1
ATOM 559 C C . TRP A 1 74 ? 0.902 -7.933 -8.920 1.00 95.62 74 TRP A C 1
ATOM 561 O O . TRP A 1 74 ? 0.037 -8.222 -9.732 1.00 95.62 74 TRP A O 1
ATOM 571 N N . SER A 1 75 ? 1.485 -6.734 -8.899 1.00 96.06 75 SER A N 1
ATOM 572 C CA . SER A 1 75 ? 1.217 -5.690 -9.890 1.00 96.06 75 SER A CA 1
ATOM 573 C C . SER A 1 75 ? 2.510 -5.002 -10.309 1.00 96.06 75 SER A C 1
ATOM 575 O O . SER A 1 75 ? 3.523 -5.052 -9.607 1.00 96.06 75 SER A O 1
ATOM 577 N N . SER A 1 76 ? 2.496 -4.364 -11.474 1.00 95.94 76 SER A N 1
ATOM 578 C CA . SER A 1 76 ? 3.652 -3.660 -12.027 1.00 95.94 76 SER A CA 1
ATOM 579 C C . SER A 1 76 ? 3.282 -2.259 -12.499 1.00 95.94 76 SER A C 1
ATOM 581 O O . SER A 1 76 ? 2.128 -1.845 -12.433 1.00 95.94 76 SER A O 1
ATOM 583 N N . GLY A 1 77 ? 4.273 -1.508 -12.962 1.00 95.00 77 GLY A N 1
ATOM 584 C CA . GLY A 1 77 ? 4.064 -0.162 -13.474 1.00 95.00 77 GLY A CA 1
ATOM 585 C C . GLY A 1 77 ? 3.957 0.912 -12.404 1.00 95.00 77 GLY A C 1
ATOM 586 O O . GLY A 1 77 ? 3.322 1.929 -12.644 1.00 95.00 77 GLY A O 1
ATOM 587 N N . LEU A 1 78 ? 4.588 0.694 -11.250 1.00 94.19 78 LEU A N 1
ATOM 588 C CA . LEU A 1 78 ? 4.641 1.665 -10.161 1.00 94.19 78 LEU A CA 1
ATOM 589 C C . LEU A 1 78 ? 5.903 2.529 -10.262 1.00 94.19 78 LEU A C 1
ATOM 591 O O . LEU A 1 78 ? 6.993 2.009 -10.494 1.00 94.19 78 LEU A O 1
ATOM 595 N N . ARG A 1 79 ? 5.772 3.834 -10.027 1.00 92.06 79 ARG A N 1
ATOM 596 C CA . ARG A 1 79 ? 6.874 4.801 -10.021 1.00 92.06 79 ARG A CA 1
ATOM 597 C C . ARG A 1 79 ? 6.975 5.489 -8.670 1.00 92.06 79 ARG A C 1
ATOM 599 O O . ARG A 1 79 ? 6.001 6.089 -8.251 1.00 92.06 79 ARG A O 1
ATOM 606 N N . ASN A 1 80 ? 8.142 5.479 -8.025 1.00 89.62 80 ASN A N 1
ATOM 607 C CA . ASN A 1 80 ? 8.370 6.251 -6.789 1.00 89.62 80 ASN A CA 1
ATOM 608 C C . ASN A 1 80 ? 7.166 6.220 -5.808 1.00 89.62 80 ASN A C 1
ATOM 610 O O . ASN A 1 80 ? 6.561 7.249 -5.507 1.00 89.62 80 ASN A O 1
ATOM 614 N N . ASN A 1 81 ? 6.738 5.014 -5.421 1.00 91.00 81 ASN A N 1
ATOM 615 C CA . ASN A 1 81 ? 5.597 4.836 -4.527 1.00 91.00 81 ASN A CA 1
ATOM 616 C C . ASN A 1 81 ? 6.016 5.176 -3.088 1.00 91.00 81 ASN A C 1
ATOM 618 O O . ASN A 1 81 ? 6.945 4.553 -2.570 1.00 91.00 81 ASN A O 1
ATOM 622 N N . TYR A 1 82 ? 5.352 6.146 -2.458 1.00 89.94 82 TYR A N 1
ATOM 623 C CA . TYR A 1 82 ? 5.701 6.585 -1.102 1.00 89.94 82 TYR A CA 1
ATOM 624 C C . TYR A 1 82 ? 5.122 5.667 -0.030 1.00 89.94 82 TYR A C 1
ATOM 626 O O . TYR A 1 82 ? 5.841 5.273 0.883 1.00 89.94 82 TYR A O 1
ATOM 634 N N . ASP A 1 83 ? 3.864 5.262 -0.196 1.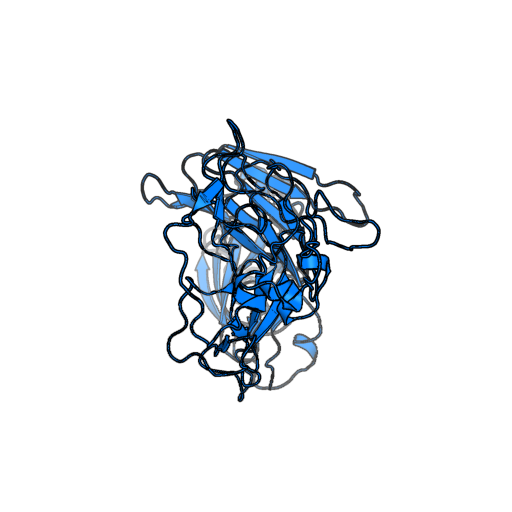00 94.25 83 ASP A N 1
ATOM 635 C CA . ASP A 1 83 ? 3.153 4.451 0.784 1.00 94.25 83 ASP A CA 1
ATOM 636 C C . ASP A 1 83 ? 2.062 3.582 0.128 1.00 94.25 83 ASP A C 1
ATOM 638 O O . ASP A 1 83 ? 1.746 3.709 -1.065 1.00 94.25 83 ASP A O 1
ATOM 642 N N . SER A 1 84 ? 1.525 2.636 0.891 1.00 95.31 84 SER A N 1
ATOM 643 C CA . SER A 1 84 ? 0.444 1.750 0.484 1.00 95.31 84 SER A CA 1
ATOM 644 C C . SER A 1 84 ? -0.357 1.262 1.682 1.00 95.31 84 SER A C 1
ATOM 646 O O . SER A 1 84 ? 0.216 0.903 2.710 1.00 95.31 84 SER A O 1
ATOM 648 N N . VAL A 1 85 ? -1.663 1.096 1.501 1.00 96.31 85 VAL A N 1
ATOM 649 C CA . VAL A 1 85 ? -2.556 0.556 2.526 1.00 96.31 85 VAL A CA 1
ATOM 650 C C . VAL A 1 85 ? -3.278 -0.688 2.019 1.00 96.31 85 VAL A C 1
ATOM 652 O O . VAL A 1 85 ? -3.740 -0.738 0.881 1.00 96.31 85 VAL A O 1
ATOM 655 N N . PHE A 1 86 ? -3.375 -1.703 2.880 1.00 95.25 86 PHE A N 1
ATOM 656 C CA . PHE A 1 86 ? -4.293 -2.827 2.698 1.00 95.25 86 PHE A CA 1
ATOM 657 C C . PHE A 1 86 ? -5.526 -2.596 3.571 1.00 95.25 86 PHE A C 1
ATOM 659 O O . PHE A 1 86 ? -5.376 -2.453 4.789 1.00 95.25 86 PHE A O 1
ATOM 666 N N . THR A 1 87 ? -6.703 -2.553 2.957 1.00 95.06 87 THR A N 1
ATOM 667 C CA . THR A 1 87 ? -7.949 -2.097 3.585 1.00 95.06 87 THR A CA 1
ATOM 668 C C . THR A 1 87 ? -8.804 -3.254 4.089 1.00 95.06 87 THR A C 1
ATOM 670 O O . THR A 1 87 ? -8.593 -4.420 3.734 1.00 95.06 87 THR A O 1
ATOM 673 N N . THR A 1 88 ? -9.802 -2.938 4.912 1.00 93.12 88 THR A N 1
ATOM 674 C CA . THR A 1 88 ? -10.793 -3.901 5.405 1.00 93.12 88 THR A CA 1
ATOM 675 C C . THR A 1 88 ? -11.685 -4.474 4.301 1.00 93.12 88 THR A C 1
ATOM 677 O O . THR A 1 88 ? -12.199 -5.580 4.464 1.00 93.12 88 THR A O 1
ATOM 680 N N . ASN A 1 89 ? -11.753 -3.812 3.141 1.00 90.12 89 ASN A N 1
ATOM 681 C CA . ASN A 1 89 ? -12.389 -4.315 1.918 1.00 90.12 89 ASN A CA 1
ATOM 682 C C . ASN A 1 89 ? -11.509 -5.300 1.119 1.00 90.12 89 ASN A C 1
ATOM 684 O O . ASN A 1 89 ? -11.859 -5.678 0.006 1.00 90.12 89 ASN A O 1
ATOM 688 N N . GLU A 1 90 ? -10.378 -5.736 1.686 1.00 90.19 90 GLU A N 1
ATOM 689 C CA . GLU A 1 90 ? -9.399 -6.640 1.062 1.00 90.19 90 GLU A CA 1
ATOM 690 C C . GLU A 1 90 ? -8.709 -6.061 -0.184 1.00 90.19 90 GLU A C 1
ATOM 692 O O . GLU A 1 90 ? -8.214 -6.788 -1.048 1.00 90.19 90 GLU A O 1
ATOM 697 N N . GLU A 1 91 ? -8.610 -4.737 -0.251 1.00 93.12 91 GLU A N 1
ATOM 698 C CA . GLU A 1 91 ? -8.013 -4.024 -1.374 1.00 93.12 91 GLU A CA 1
ATOM 699 C C . GLU A 1 91 ? -6.658 -3.444 -0.998 1.00 93.12 91 GLU A C 1
ATOM 701 O O . GLU A 1 91 ? -6.400 -3.092 0.152 1.00 93.12 91 GLU A O 1
ATOM 706 N N . THR A 1 92 ? -5.770 -3.343 -1.986 1.00 95.88 92 THR A N 1
ATOM 707 C CA . THR A 1 92 ? -4.487 -2.660 -1.819 1.00 95.88 92 THR A CA 1
ATOM 708 C C . THR A 1 92 ? -4.520 -1.354 -2.586 1.00 95.88 92 THR A C 1
ATOM 710 O O . THR A 1 92 ? -4.675 -1.372 -3.806 1.00 95.88 92 THR A O 1
ATOM 713 N N . TYR A 1 93 ? -4.315 -0.243 -1.888 1.00 96.69 93 TYR A N 1
ATOM 714 C CA . TYR A 1 93 ? -4.137 1.066 -2.500 1.00 96.69 93 TYR A CA 1
ATOM 715 C C . TYR A 1 93 ? -2.687 1.507 -2.386 1.00 96.69 93 TYR A C 1
ATOM 717 O O . TYR A 1 93 ? -2.045 1.295 -1.360 1.00 96.69 93 TYR A O 1
ATOM 725 N N . ILE A 1 94 ? -2.159 2.094 -3.456 1.00 96.00 94 ILE A N 1
ATOM 726 C CA . ILE A 1 94 ? -0.770 2.549 -3.538 1.00 96.00 94 ILE A CA 1
ATOM 727 C C . ILE A 1 94 ? -0.773 3.996 -3.999 1.00 96.00 94 ILE A C 1
ATOM 729 O O . ILE A 1 94 ? -1.346 4.298 -5.048 1.00 96.00 94 ILE A O 1
ATOM 733 N N . ILE A 1 95 ? -0.106 4.870 -3.249 1.00 95.00 95 ILE A N 1
ATOM 734 C CA . ILE A 1 95 ? 0.156 6.236 -3.699 1.00 95.00 95 ILE A CA 1
ATOM 735 C C . ILE A 1 95 ? 1.446 6.269 -4.511 1.00 95.00 95 ILE A C 1
ATOM 737 O O . ILE A 1 95 ? 2.456 5.646 -4.171 1.00 95.00 95 ILE A O 1
ATOM 741 N N . MET A 1 96 ? 1.401 6.987 -5.621 1.00 92.69 96 MET A N 1
ATOM 742 C CA . MET A 1 96 ? 2.472 7.029 -6.599 1.00 92.69 96 MET A CA 1
ATOM 743 C C . MET A 1 96 ? 2.706 8.470 -7.017 1.00 92.69 96 MET A C 1
ATOM 745 O O . MET A 1 96 ? 1.780 9.145 -7.472 1.00 92.69 96 MET A O 1
ATOM 749 N N . ASN A 1 97 ? 3.949 8.930 -6.919 1.00 90.12 97 ASN A N 1
ATOM 750 C CA . ASN A 1 97 ? 4.298 10.237 -7.450 1.00 90.12 97 ASN A CA 1
ATOM 751 C C . ASN A 1 97 ? 4.291 10.210 -8.984 1.00 90.12 97 ASN A C 1
ATOM 753 O O . ASN A 1 97 ? 4.830 9.286 -9.607 1.00 90.12 97 ASN A O 1
ATOM 757 N N . GLY A 1 98 ? 3.721 11.246 -9.598 1.00 89.19 98 GLY A N 1
ATOM 758 C CA . GLY A 1 98 ? 3.762 11.420 -11.047 1.00 89.19 98 GLY A CA 1
ATOM 759 C C . GLY A 1 98 ? 5.165 11.779 -11.561 1.00 89.19 98 GLY A C 1
ATOM 760 O O . GLY A 1 98 ? 6.003 12.265 -10.795 1.00 89.19 98 GLY A O 1
ATOM 761 N N . PRO A 1 99 ? 5.485 11.511 -12.843 1.00 89.75 99 PRO A N 1
ATOM 762 C CA . PRO A 1 99 ? 6.755 11.901 -13.441 1.00 89.75 99 PRO A CA 1
ATOM 763 C C . PRO A 1 99 ? 7.004 13.404 -13.307 1.00 89.75 99 PRO A C 1
ATOM 765 O O . PRO A 1 99 ? 6.098 14.218 -13.460 1.00 89.75 99 PRO A O 1
ATOM 768 N N . ASN A 1 100 ? 8.263 13.758 -13.047 1.00 87.12 100 ASN A N 1
ATOM 769 C CA . ASN A 1 100 ? 8.717 15.138 -12.916 1.00 87.12 100 ASN A CA 1
ATOM 770 C C . ASN A 1 100 ? 9.435 15.579 -14.195 1.00 87.12 100 ASN A C 1
ATOM 772 O O . ASN A 1 100 ? 10.234 14.825 -14.765 1.00 87.12 100 ASN A O 1
ATOM 776 N N . LEU A 1 101 ? 9.212 16.825 -14.618 1.00 86.06 101 LEU A N 1
ATOM 777 C CA . LEU A 1 101 ? 9.979 17.417 -15.716 1.00 86.06 101 LEU A CA 1
ATOM 778 C C . LEU A 1 101 ? 11.462 17.500 -15.335 1.00 86.06 101 LEU A C 1
ATOM 780 O O . LEU A 1 101 ? 11.812 17.962 -14.252 1.00 86.06 101 LEU A O 1
ATOM 784 N N . GLY A 1 102 ? 12.340 17.083 -16.245 1.00 79.06 102 GLY A N 1
ATOM 785 C CA . GLY A 1 102 ? 13.794 17.119 -16.054 1.00 79.06 102 GLY A CA 1
ATOM 786 C C . GLY A 1 102 ? 14.395 15.888 -15.374 1.00 79.06 102 GLY A C 1
ATOM 787 O O . GLY A 1 102 ? 15.615 15.799 -15.270 1.00 79.06 102 GLY A O 1
ATOM 788 N N . SER A 1 103 ? 13.585 14.918 -14.938 1.00 83.62 103 SER A N 1
ATOM 789 C CA . SER A 1 103 ? 14.083 13.735 -14.212 1.00 83.62 103 SER A CA 1
ATOM 790 C C . SER A 1 103 ? 14.263 12.486 -15.086 1.00 83.62 103 SER A C 1
ATOM 792 O O . SER A 1 103 ? 14.683 11.442 -14.600 1.00 83.62 103 SER A O 1
ATOM 794 N N . GLY A 1 104 ? 13.949 12.559 -16.378 1.00 85.19 104 GLY A N 1
ATOM 795 C CA . GLY A 1 104 ? 14.067 11.442 -17.320 1.00 85.19 104 GLY A CA 1
ATOM 796 C C . GLY A 1 104 ? 12.935 11.443 -18.338 1.00 85.19 104 GLY A C 1
ATOM 797 O O . GLY A 1 104 ? 11.989 12.226 -18.219 1.00 85.19 104 GLY A O 1
ATOM 798 N N . VAL A 1 105 ? 13.040 10.580 -19.346 1.00 87.69 105 VAL A N 1
ATOM 799 C CA . VAL A 1 105 ? 12.114 10.553 -20.486 1.00 87.69 105 VAL A CA 1
ATOM 800 C C . VAL A 1 105 ? 11.230 9.301 -20.473 1.00 87.69 105 VAL A C 1
ATOM 802 O O . VAL A 1 105 ? 11.663 8.260 -19.972 1.00 87.69 105 VAL A O 1
ATOM 805 N N . PRO A 1 106 ? 9.996 9.387 -20.993 1.00 91.31 106 PRO A N 1
ATOM 806 C CA . PRO A 1 106 ? 9.108 8.241 -21.099 1.00 91.31 106 PRO A CA 1
ATOM 807 C C . PRO A 1 106 ? 9.566 7.259 -22.175 1.00 91.31 106 PRO A C 1
ATOM 809 O O . PRO A 1 106 ? 9.896 7.661 -23.293 1.00 91.31 106 PRO A O 1
ATOM 812 N N . VAL A 1 107 ? 9.517 5.970 -21.840 1.00 93.50 107 VAL A N 1
ATOM 813 C CA . VAL A 1 107 ? 9.557 4.874 -22.817 1.00 93.50 107 VAL A CA 1
ATOM 814 C C . VAL A 1 107 ? 8.147 4.695 -23.386 1.00 93.50 107 VAL A C 1
ATOM 816 O O . VAL A 1 107 ? 7.164 4.649 -22.648 1.00 93.50 107 VAL A O 1
ATOM 819 N N . THR A 1 108 ? 8.044 4.677 -24.711 1.00 93.31 108 THR A N 1
ATOM 820 C CA . THR A 1 108 ? 6.781 4.759 -25.472 1.00 93.31 108 THR A CA 1
ATOM 821 C C . THR A 1 108 ? 6.694 3.722 -26.587 1.00 93.31 108 THR A C 1
ATOM 823 O O . THR A 1 108 ? 5.874 3.839 -27.488 1.00 93.31 108 THR A O 1
ATOM 826 N N . GLY A 1 109 ? 7.559 2.716 -26.538 1.00 93.31 109 GLY A N 1
ATOM 827 C CA . GLY A 1 109 ? 7.549 1.602 -27.467 1.00 93.31 109 GLY A CA 1
ATOM 828 C C . GLY A 1 109 ? 8.821 0.762 -27.384 1.00 93.31 109 GLY A C 1
ATOM 829 O O . GLY A 1 109 ? 9.834 1.207 -26.827 1.00 93.31 109 GLY A O 1
ATOM 830 N N . PRO A 1 110 ? 8.788 -0.458 -27.947 1.00 93.69 110 PRO A N 1
ATOM 831 C CA . PRO A 1 110 ? 9.964 -1.312 -28.055 1.00 93.69 110 PRO A CA 1
ATOM 832 C C . PRO A 1 110 ? 11.028 -0.698 -28.987 1.00 93.69 110 PRO A C 1
ATOM 834 O O . PRO A 1 110 ? 10.774 0.323 -29.637 1.00 93.69 110 PRO A O 1
ATOM 837 N N . PRO A 1 111 ? 12.223 -1.309 -29.080 1.00 92.94 111 PRO A N 1
ATOM 838 C CA . PRO A 1 111 ? 13.206 -0.946 -30.092 1.00 92.94 111 PRO A CA 1
ATOM 839 C C . PRO A 1 111 ? 12.660 -1.054 -31.519 1.00 92.94 111 PRO A C 1
ATOM 841 O O . PRO A 1 111 ? 12.045 -2.057 -31.877 1.00 92.94 111 PRO A O 1
ATOM 844 N N . GLN A 1 112 ? 12.907 -0.022 -32.333 1.00 88.56 112 GLN A N 1
ATOM 845 C CA . GLN A 1 112 ? 12.427 0.074 -33.724 1.00 88.56 112 GLN A CA 1
ATOM 846 C C . GLN A 1 112 ? 13.553 0.171 -34.765 1.00 88.56 112 GLN A C 1
ATOM 848 O O . GLN A 1 112 ? 13.288 0.166 -35.969 1.00 88.56 112 GLN A O 1
ATOM 853 N N . ALA A 1 113 ? 14.813 0.281 -34.332 1.00 86.25 113 ALA A N 1
ATOM 854 C CA . ALA A 1 113 ? 15.944 0.359 -35.251 1.00 86.25 113 ALA A CA 1
ATOM 855 C C . ALA A 1 113 ? 16.016 -0.893 -36.146 1.00 86.25 113 ALA A C 1
ATOM 857 O O . ALA A 1 113 ? 15.667 -2.003 -35.740 1.00 86.25 113 ALA A O 1
ATOM 858 N N . ARG A 1 114 ? 16.460 -0.720 -37.398 1.00 85.25 114 ARG A N 1
ATOM 859 C CA . ARG A 1 114 ? 16.502 -1.812 -38.381 1.00 85.25 114 ARG A CA 1
ATOM 860 C C . ARG A 1 114 ? 17.363 -2.965 -37.861 1.00 85.25 114 ARG A C 1
ATOM 862 O O . ARG A 1 114 ? 18.550 -2.787 -37.619 1.00 85.25 114 ARG A O 1
ATOM 869 N N . GLY A 1 115 ? 16.772 -4.156 -37.773 1.00 84.81 115 GLY A N 1
ATOM 870 C CA . GLY A 1 115 ? 17.458 -5.356 -37.286 1.00 84.81 115 GLY A CA 1
ATOM 871 C C . GLY A 1 115 ? 17.477 -5.503 -35.762 1.00 84.81 115 GLY A C 1
ATOM 872 O O . GLY A 1 115 ? 18.147 -6.412 -35.282 1.00 84.81 115 GLY A O 1
ATOM 873 N N . CYS A 1 116 ? 16.750 -4.647 -35.036 1.00 89.31 116 CYS A N 1
ATOM 874 C CA . CYS A 1 116 ? 16.484 -4.792 -33.612 1.00 89.31 116 CYS A CA 1
ATOM 875 C C . CYS A 1 116 ? 15.108 -5.410 -33.366 1.00 89.31 116 CYS A C 1
ATOM 877 O O . CYS A 1 116 ? 14.122 -5.089 -34.030 1.00 89.31 116 CYS A O 1
ATOM 879 N N . THR A 1 117 ? 15.053 -6.261 -32.355 1.00 90.69 117 THR A N 1
ATOM 880 C CA . THR A 1 117 ? 13.845 -6.810 -31.747 1.00 90.69 117 THR A CA 1
ATOM 881 C C . THR A 1 117 ? 13.793 -6.403 -30.270 1.00 90.69 117 THR A C 1
ATOM 883 O O . THR A 1 117 ? 14.814 -5.993 -29.709 1.00 90.69 117 THR A O 1
ATOM 886 N N . PRO A 1 118 ? 12.642 -6.536 -29.583 1.00 90.50 118 PRO A N 1
ATOM 887 C CA . PRO A 1 118 ? 12.574 -6.337 -28.134 1.00 90.50 118 PRO A CA 1
ATOM 888 C C . PRO A 1 118 ? 13.600 -7.167 -27.349 1.00 90.50 118 PRO A C 1
ATOM 890 O O . PRO A 1 118 ? 14.060 -6.733 -26.297 1.00 90.50 118 PRO A O 1
ATOM 893 N N . GLN A 1 119 ? 13.973 -8.345 -27.858 1.00 88.75 119 GLN A N 1
ATOM 894 C CA . GLN A 1 119 ? 14.954 -9.245 -27.250 1.00 88.75 119 GLN A CA 1
ATOM 895 C C . GLN A 1 119 ? 16.390 -8.716 -27.325 1.00 88.75 119 GLN A C 1
ATOM 897 O O . GLN A 1 119 ? 17.213 -9.140 -26.517 1.00 88.75 119 GLN A O 1
ATOM 902 N N . ASP A 1 120 ? 16.673 -7.780 -28.233 1.00 87.06 120 ASP A N 1
ATOM 903 C CA . ASP A 1 120 ? 18.006 -7.206 -28.430 1.00 87.06 120 ASP A CA 1
ATOM 904 C C . ASP A 1 120 ? 18.299 -6.016 -27.498 1.00 87.06 120 ASP A C 1
ATOM 906 O O . ASP A 1 120 ? 19.415 -5.503 -27.495 1.00 87.06 120 ASP A O 1
ATOM 910 N N . PHE A 1 121 ? 17.323 -5.567 -26.701 1.00 87.69 121 PHE A N 1
ATOM 911 C CA . PHE A 1 121 ? 17.518 -4.490 -25.726 1.00 87.69 121 PHE A CA 1
ATOM 912 C C . PHE A 1 121 ? 18.363 -4.950 -24.523 1.00 87.69 121 PHE A C 1
ATOM 914 O O . PHE A 1 121 ? 17.907 -5.771 -23.717 1.00 87.69 121 PHE A O 1
ATOM 921 N N . ASP A 1 122 ? 19.574 -4.397 -24.375 1.00 78.12 122 ASP A N 1
ATOM 922 C CA . ASP A 1 122 ? 20.486 -4.713 -23.261 1.00 78.12 122 ASP A CA 1
ATOM 923 C C . ASP A 1 122 ? 21.509 -3.632 -22.864 1.00 78.12 122 ASP A C 1
ATOM 925 O O . ASP A 1 122 ? 22.494 -3.927 -22.164 1.00 78.12 122 ASP A O 1
ATOM 929 N N . THR A 1 123 ? 21.298 -2.386 -23.295 1.00 74.50 123 THR A N 1
ATOM 930 C CA . THR A 1 123 ? 22.181 -1.256 -22.977 1.00 74.50 123 THR A CA 1
ATOM 931 C C . THR A 1 123 ? 21.420 0.052 -22.767 1.00 74.50 123 THR A C 1
ATOM 933 O O . THR A 1 123 ? 20.381 0.295 -23.367 1.00 74.50 123 THR A O 1
ATOM 936 N N . TRP A 1 124 ? 21.986 0.919 -21.927 1.00 78.44 124 TRP A N 1
ATOM 937 C CA . TRP A 1 124 ? 21.593 2.315 -21.694 1.00 78.44 124 TRP A CA 1
ATOM 938 C C . TRP A 1 124 ? 22.883 3.132 -21.517 1.00 78.44 124 TRP A C 1
ATOM 940 O O . TRP A 1 124 ? 23.207 3.689 -20.464 1.00 78.44 124 TRP A O 1
ATOM 950 N N . ASP A 1 125 ? 23.686 3.109 -22.572 1.00 76.25 125 ASP A N 1
ATOM 951 C CA . ASP A 1 125 ? 24.932 3.859 -22.713 1.00 76.25 125 ASP A CA 1
ATOM 952 C C . ASP A 1 125 ? 24.711 5.374 -22.719 1.00 76.25 125 ASP A C 1
ATOM 954 O O . ASP A 1 125 ? 25.638 6.129 -22.429 1.00 76.25 125 ASP A O 1
ATOM 958 N N . GLU A 1 126 ? 23.473 5.814 -22.949 1.00 79.69 126 GLU A N 1
ATOM 959 C CA . GLU A 1 126 ? 23.069 7.213 -22.897 1.00 79.69 126 GLU A CA 1
ATOM 960 C C . GLU A 1 126 ? 22.008 7.489 -21.822 1.00 79.69 126 GLU A C 1
ATOM 962 O O . GLU A 1 126 ? 21.025 6.762 -21.655 1.00 79.69 126 GLU A O 1
ATOM 967 N N . CYS A 1 127 ? 22.162 8.616 -21.129 1.00 80.56 127 CYS A N 1
ATOM 968 C CA . CYS A 1 127 ? 21.125 9.206 -20.287 1.00 80.56 127 CYS A CA 1
ATOM 969 C C . CYS A 1 127 ? 20.889 10.670 -20.693 1.00 80.56 127 CYS A C 1
ATOM 971 O O . CYS A 1 127 ? 21.731 11.301 -21.331 1.00 80.56 127 CYS A O 1
ATOM 973 N N . ARG A 1 128 ? 19.723 11.236 -20.354 1.00 75.69 128 ARG A N 1
ATOM 974 C CA . ARG A 1 128 ? 19.433 12.661 -20.619 1.00 75.69 128 ARG A CA 1
ATOM 975 C C . ARG A 1 128 ? 19.801 13.532 -19.415 1.00 75.69 128 ARG A C 1
ATOM 977 O O . ARG A 1 128 ? 19.447 13.170 -18.289 1.00 75.69 128 ARG A O 1
ATOM 984 N N . LEU A 1 129 ? 20.503 14.648 -19.657 1.00 65.62 129 LEU A N 1
ATOM 985 C CA . LEU A 1 129 ? 21.092 15.502 -18.608 1.00 65.62 129 LEU A CA 1
ATOM 986 C C . LEU A 1 129 ? 20.128 16.529 -18.000 1.00 65.62 129 LEU A C 1
ATOM 988 O O . LEU A 1 129 ? 20.214 16.807 -16.812 1.00 65.62 129 LEU A O 1
ATOM 992 N N . ASP A 1 130 ? 19.194 17.063 -18.774 1.00 59.41 130 ASP A N 1
ATOM 993 C CA . ASP A 1 130 ? 18.108 17.934 -18.317 1.00 59.41 130 ASP A CA 1
ATOM 994 C C . ASP A 1 130 ? 17.094 17.991 -19.464 1.00 59.41 130 ASP A C 1
ATOM 996 O O . ASP A 1 130 ? 17.469 17.945 -20.634 1.00 59.41 130 ASP A O 1
ATOM 1000 N N . SER A 1 131 ? 15.801 18.050 -19.167 1.00 55.72 131 SER A N 1
ATOM 1001 C CA . SER A 1 131 ? 14.771 18.164 -20.200 1.00 55.72 131 SER A CA 1
ATOM 1002 C C . SER A 1 131 ? 14.065 19.507 -20.243 1.00 55.72 131 SER A C 1
ATOM 1004 O O . SER A 1 131 ? 13.125 19.658 -21.023 1.00 55.72 131 SER A O 1
ATOM 1006 N N . ARG A 1 132 ? 14.460 20.469 -19.405 1.00 55.72 132 ARG A N 1
ATOM 1007 C CA . ARG A 1 132 ? 13.896 21.823 -19.440 1.00 55.72 132 ARG A CA 1
ATOM 1008 C C . ARG A 1 132 ? 14.525 22.685 -20.533 1.00 55.72 132 ARG A C 1
ATOM 1010 O O . ARG A 1 132 ? 13.885 23.624 -20.997 1.00 55.72 132 ARG A O 1
ATOM 1017 N N . VAL A 1 133 ? 15.739 22.354 -20.981 1.00 49.94 133 VAL A N 1
ATOM 1018 C CA . VAL A 1 133 ? 16.487 23.125 -21.982 1.00 49.94 133 VAL A CA 1
ATOM 1019 C C . VAL A 1 133 ? 17.277 22.172 -22.885 1.00 49.94 133 VAL A C 1
ATOM 1021 O O . VAL A 1 133 ? 18.362 21.755 -22.525 1.00 49.94 133 VAL A O 1
ATOM 1024 N N . LYS A 1 134 ? 16.729 21.870 -24.073 1.00 50.47 134 LYS A N 1
ATOM 1025 C CA . LYS A 1 134 ? 17.326 21.056 -25.160 1.00 50.47 134 LYS A CA 1
ATOM 1026 C C . LYS A 1 134 ? 17.708 19.606 -24.793 1.00 50.47 134 LYS A C 1
ATOM 1028 O O . LYS A 1 134 ? 18.119 19.271 -23.696 1.00 50.47 134 LYS A O 1
ATOM 1033 N N . SER A 1 135 ? 17.521 18.706 -25.755 1.00 55.69 135 SER A N 1
ATOM 1034 C CA . SER A 1 135 ? 17.754 17.263 -25.636 1.00 55.69 135 SER A CA 1
ATOM 1035 C C . SER A 1 135 ? 19.245 16.910 -25.651 1.00 55.69 135 SER A C 1
ATOM 1037 O O . SER A 1 135 ? 19.710 16.262 -26.586 1.00 55.69 135 SER A O 1
ATOM 1039 N N . GLU A 1 136 ? 20.007 17.353 -24.658 1.00 68.31 136 GLU A N 1
ATOM 1040 C CA . GLU A 1 136 ? 21.395 16.919 -24.517 1.00 68.31 136 GLU A CA 1
ATOM 1041 C C . GLU A 1 136 ? 21.418 15.500 -23.931 1.00 68.31 136 GLU A C 1
ATOM 1043 O O . GLU A 1 136 ? 20.999 15.249 -22.792 1.00 68.31 136 GLU A O 1
ATOM 1048 N N . THR A 1 137 ? 21.836 14.545 -24.763 1.00 72.81 137 THR A N 1
ATOM 1049 C CA . THR A 1 137 ? 22.214 13.201 -24.332 1.00 72.81 137 THR A CA 1
ATOM 1050 C C . THR A 1 137 ? 23.652 13.238 -23.833 1.00 72.81 137 THR A C 1
ATOM 1052 O O . THR A 1 137 ? 24.506 13.930 -24.387 1.00 72.81 137 THR A O 1
ATOM 1055 N N . ALA A 1 138 ? 23.918 12.502 -22.763 1.00 77.81 138 ALA A N 1
ATOM 1056 C CA . ALA A 1 138 ? 25.262 12.267 -22.272 1.00 77.81 138 ALA A CA 1
ATOM 1057 C C . ALA A 1 138 ? 25.527 10.780 -22.187 1.00 77.81 138 ALA A C 1
ATOM 1059 O O . ALA A 1 138 ? 24.611 9.987 -21.958 1.00 77.81 138 ALA A O 1
ATOM 1060 N N . VAL A 1 139 ? 26.807 10.433 -22.298 1.00 82.88 139 VAL A N 1
ATOM 1061 C CA . VAL A 1 139 ? 27.272 9.103 -21.925 1.00 82.88 139 VAL A CA 1
ATOM 1062 C C . VAL A 1 139 ? 26.889 8.872 -20.472 1.00 82.88 139 VAL A C 1
ATOM 1064 O O . VAL A 1 139 ? 27.195 9.686 -19.596 1.00 82.88 139 VAL A O 1
ATOM 1067 N N . ASN A 1 140 ? 26.203 7.768 -20.221 1.00 83.50 140 ASN A N 1
ATOM 1068 C CA . ASN A 1 140 ? 25.837 7.380 -18.882 1.00 83.50 140 ASN A CA 1
ATOM 1069 C C . ASN A 1 140 ? 27.117 7.082 -18.077 1.00 83.50 140 ASN A C 1
ATOM 1071 O O . ASN A 1 140 ? 27.833 6.133 -18.407 1.00 83.50 140 ASN A O 1
ATOM 1075 N N . PRO A 1 141 ? 27.422 7.855 -17.016 1.00 80.25 141 PRO A N 1
ATOM 1076 C CA . PRO A 1 141 ? 28.687 7.732 -16.291 1.00 80.25 141 PRO A CA 1
ATOM 1077 C C . PRO A 1 141 ? 28.846 6.388 -15.573 1.00 80.25 141 PRO A C 1
ATOM 1079 O O . PRO A 1 141 ? 29.952 6.044 -15.163 1.00 80.25 141 PRO A O 1
ATOM 1082 N N . VAL A 1 142 ? 27.755 5.635 -15.409 1.00 84.94 142 VAL A N 1
ATOM 1083 C CA . VAL A 1 142 ? 27.755 4.313 -14.776 1.00 84.94 142 VAL A CA 1
ATOM 1084 C C . VAL A 1 142 ? 27.512 3.173 -15.767 1.00 84.94 142 VAL A C 1
ATOM 1086 O O . VAL A 1 142 ? 27.256 2.042 -15.354 1.00 84.94 142 VAL A O 1
ATOM 1089 N N . PHE A 1 143 ? 27.596 3.449 -17.073 1.00 84.62 143 PHE A N 1
ATOM 1090 C CA . PHE A 1 143 ? 27.534 2.413 -18.096 1.00 84.62 143 PHE A CA 1
ATOM 1091 C C . PHE A 1 143 ? 28.676 1.408 -17.915 1.00 84.62 143 PHE A C 1
ATOM 1093 O O . PHE A 1 143 ? 29.844 1.779 -17.785 1.00 84.62 143 PHE A O 1
ATOM 1100 N N . MET A 1 144 ? 28.336 0.120 -17.952 1.00 82.31 144 MET A N 1
ATOM 1101 C CA . MET A 1 144 ? 29.313 -0.964 -17.920 1.00 82.31 144 MET A CA 1
ATOM 1102 C C . MET A 1 144 ? 29.314 -1.720 -19.251 1.00 82.31 144 MET A C 1
ATOM 1104 O O . MET A 1 144 ? 28.238 -1.989 -19.795 1.00 82.31 144 MET A O 1
ATOM 1108 N N . PRO A 1 145 ? 30.485 -2.128 -19.774 1.00 81.44 145 PRO A N 1
ATOM 1109 C CA . PRO A 1 145 ? 30.561 -3.024 -20.925 1.00 81.44 145 PRO A CA 1
ATOM 1110 C C . PRO A 1 145 ? 29.772 -4.323 -20.703 1.00 81.44 145 PRO A C 1
ATOM 1112 O O . PRO A 1 145 ? 29.498 -4.712 -19.565 1.00 81.44 145 PRO A O 1
ATOM 1115 N N . LYS A 1 146 ? 29.395 -5.004 -21.788 1.00 82.31 146 LYS A N 1
ATOM 1116 C CA . LYS A 1 146 ? 28.729 -6.314 -21.717 1.00 82.31 146 LYS A CA 1
ATOM 1117 C C . LYS A 1 146 ? 29.694 -7.351 -21.103 1.00 82.31 146 LYS A C 1
ATOM 1119 O O . LYS A 1 146 ? 30.839 -7.418 -21.550 1.00 82.31 146 LYS A O 1
ATOM 1124 N N . PRO A 1 147 ? 29.274 -8.160 -20.108 1.00 81.88 147 PRO A N 1
ATOM 1125 C CA . PRO A 1 147 ? 30.153 -9.138 -19.462 1.00 81.88 147 PRO A CA 1
ATOM 1126 C C . PRO A 1 147 ? 30.313 -10.446 -20.258 1.00 81.88 147 PRO A C 1
ATOM 1128 O O . PRO A 1 147 ? 31.046 -11.333 -19.831 1.00 81.88 147 PRO A O 1
ATOM 1131 N N . TRP A 1 148 ? 29.651 -10.577 -21.412 1.00 83.00 148 TRP A N 1
ATOM 1132 C CA . TRP A 1 148 ? 29.754 -11.719 -22.325 1.00 83.00 148 TRP A CA 1
ATOM 1133 C C . TRP A 1 148 ? 30.363 -11.304 -23.675 1.00 83.00 148 TRP A C 1
ATOM 1135 O O . TRP A 1 148 ? 30.286 -10.128 -24.038 1.00 83.00 148 TRP A O 1
ATOM 1145 N N . PRO A 1 149 ? 30.941 -12.245 -24.448 1.00 82.19 149 PRO A N 1
ATOM 1146 C CA . PRO A 1 149 ? 31.417 -11.970 -25.801 1.00 82.19 149 PRO A CA 1
ATOM 1147 C C . PRO A 1 149 ? 30.292 -11.454 -26.705 1.00 82.19 149 PRO A C 1
ATOM 1149 O O . PRO A 1 149 ? 29.200 -12.019 -26.735 1.00 82.19 149 PRO A O 1
ATOM 1152 N N . VAL A 1 150 ? 30.579 -10.397 -27.462 1.00 80.56 150 VAL A N 1
ATOM 1153 C CA . VAL A 1 150 ? 29.633 -9.714 -28.353 1.00 80.56 150 VAL A CA 1
ATOM 1154 C C . VAL A 1 150 ? 30.184 -9.802 -29.771 1.00 80.56 150 VAL A C 1
ATOM 1156 O O . VAL A 1 150 ? 31.361 -9.518 -29.987 1.00 80.56 150 VAL A O 1
ATOM 1159 N N . SER A 1 151 ? 29.367 -10.218 -30.738 1.00 81.56 151 SER A N 1
ATOM 1160 C CA . SER A 1 151 ? 29.776 -10.185 -32.151 1.00 81.56 151 SER A CA 1
ATOM 1161 C C . SER A 1 151 ? 29.888 -8.740 -32.655 1.00 81.56 151 SER A C 1
ATOM 1163 O O . SER A 1 151 ? 29.216 -7.858 -32.126 1.00 81.56 151 SER A O 1
ATOM 1165 N N . GLU A 1 152 ? 30.685 -8.481 -33.696 1.00 80.25 152 GLU A N 1
ATOM 1166 C CA . GLU A 1 152 ? 30.785 -7.134 -34.293 1.00 80.25 152 GLU A CA 1
ATOM 1167 C C . GLU A 1 152 ? 29.421 -6.596 -34.765 1.00 80.25 152 GLU A C 1
ATOM 1169 O O . GLU A 1 152 ? 29.115 -5.422 -34.560 1.00 80.25 152 GLU A O 1
ATOM 1174 N N . ASP A 1 153 ? 28.572 -7.465 -35.327 1.00 78.12 153 ASP A N 1
ATOM 1175 C CA . ASP A 1 153 ? 27.198 -7.120 -35.720 1.00 78.12 153 ASP A CA 1
ATOM 1176 C C . ASP A 1 153 ? 26.377 -6.650 -34.512 1.00 78.12 153 ASP A C 1
ATOM 1178 O O . ASP A 1 153 ? 25.739 -5.600 -34.560 1.00 78.12 153 ASP A O 1
ATOM 1182 N N . GLU A 1 154 ? 26.453 -7.367 -33.391 1.00 75.62 154 GLU A N 1
ATOM 1183 C CA . GLU A 1 154 ? 25.755 -6.982 -32.166 1.00 75.62 154 GLU A CA 1
ATOM 1184 C C . GLU A 1 154 ? 26.346 -5.718 -31.524 1.00 75.62 154 GLU A C 1
ATOM 1186 O O . GLU A 1 154 ? 25.593 -4.893 -31.015 1.00 75.62 154 GLU A O 1
ATOM 1191 N N . MET A 1 155 ? 27.665 -5.516 -31.576 1.00 71.62 155 MET A N 1
ATOM 1192 C CA . MET A 1 155 ? 28.290 -4.275 -31.101 1.00 71.62 155 MET A CA 1
ATOM 1193 C C . MET A 1 155 ? 27.812 -3.051 -31.889 1.00 71.62 155 MET A C 1
ATOM 1195 O O . MET A 1 155 ? 27.738 -1.959 -31.333 1.00 71.62 155 MET A O 1
ATOM 1199 N N . SER A 1 156 ? 27.488 -3.227 -33.173 1.00 68.56 156 SER A N 1
ATOM 1200 C CA . SER A 1 156 ? 26.998 -2.150 -34.039 1.00 68.56 156 SER A CA 1
ATOM 1201 C C . SER A 1 156 ? 25.508 -1.827 -33.852 1.00 68.56 156 SER A C 1
ATOM 1203 O O . SER A 1 156 ? 25.042 -0.772 -34.290 1.00 68.56 156 SER A O 1
ATOM 1205 N N . LYS A 1 157 ? 24.749 -2.712 -33.194 1.00 73.75 157 LYS A N 1
ATOM 1206 C CA . LYS A 1 157 ? 23.308 -2.562 -32.968 1.00 73.75 157 LYS A CA 1
ATOM 1207 C C . LYS A 1 157 ? 23.037 -1.771 -31.690 1.00 73.75 157 LYS A C 1
ATOM 1209 O O . LYS A 1 157 ? 23.182 -2.286 -30.587 1.00 73.75 157 LYS A O 1
ATOM 1214 N N . ASN A 1 158 ? 22.561 -0.535 -31.841 1.00 76.81 158 ASN A N 1
ATOM 1215 C CA . ASN A 1 158 ? 22.048 0.264 -30.726 1.00 76.81 158 ASN A CA 1
ATOM 1216 C C . ASN A 1 158 ? 20.525 0.078 -30.581 1.00 76.81 158 ASN A C 1
ATOM 1218 O O . ASN A 1 158 ? 19.733 0.897 -31.056 1.00 76.81 158 ASN A O 1
ATOM 1222 N N . CYS A 1 159 ? 20.102 -1.043 -29.991 1.00 86.62 159 CYS A N 1
ATOM 1223 C CA . CYS A 1 159 ? 18.689 -1.424 -29.887 1.00 86.62 159 CYS A CA 1
ATOM 1224 C C . CYS A 1 159 ? 17.982 -0.763 -28.697 1.00 86.62 159 CYS A C 1
ATOM 1226 O O . CYS A 1 159 ? 17.583 -1.431 -27.746 1.00 86.62 159 CYS A O 1
ATOM 1228 N N . GLN A 1 160 ? 17.804 0.557 -28.777 1.00 88.38 160 GLN A N 1
ATOM 1229 C CA . GLN A 1 160 ? 17.133 1.350 -27.746 1.00 88.38 160 GLN A CA 1
ATOM 1230 C C . GLN A 1 160 ? 15.612 1.378 -27.902 1.00 88.38 160 GLN A C 1
ATOM 1232 O O . GLN A 1 160 ? 15.130 1.375 -29.038 1.00 88.38 160 GLN A O 1
ATOM 1237 N N . PRO A 1 161 ? 14.843 1.445 -26.797 1.00 91.94 161 PRO A N 1
ATOM 1238 C CA . PRO A 1 161 ? 13.404 1.654 -26.862 1.00 91.94 161 PRO A CA 1
ATOM 1239 C C . PRO A 1 161 ? 13.054 3.005 -27.483 1.00 91.94 161 PRO A C 1
ATOM 1241 O O . PRO A 1 161 ? 13.858 3.936 -27.532 1.00 91.94 161 PRO A O 1
ATOM 1244 N N . THR A 1 162 ? 11.801 3.132 -27.907 1.00 91.75 162 THR A N 1
ATOM 1245 C CA . THR A 1 162 ? 11.280 4.398 -28.421 1.00 91.75 162 THR A CA 1
ATOM 1246 C C . THR A 1 162 ? 11.049 5.365 -27.261 1.00 91.75 162 THR A C 1
ATOM 1248 O O . THR A 1 162 ? 10.270 5.079 -26.349 1.00 91.75 162 THR A O 1
ATOM 1251 N N . LEU A 1 163 ? 11.715 6.520 -27.289 1.00 89.88 163 LEU A N 1
ATOM 1252 C CA . LEU A 1 163 ? 11.639 7.542 -26.241 1.00 89.88 163 LEU A CA 1
ATOM 1253 C C . LEU A 1 163 ? 10.829 8.751 -26.722 1.00 89.88 163 LEU A C 1
ATOM 1255 O O . LEU A 1 163 ? 11.001 9.192 -27.857 1.00 89.88 163 LEU A O 1
ATOM 1259 N N . SER A 1 164 ? 10.007 9.328 -25.845 1.00 88.31 164 SER A N 1
ATOM 1260 C CA . SER A 1 164 ? 9.210 10.528 -26.152 1.00 88.31 164 SER A CA 1
ATOM 1261 C C . SER A 1 164 ? 9.634 11.742 -25.314 1.00 88.31 164 SER A C 1
ATOM 1263 O O . SER A 1 164 ? 10.608 11.710 -24.555 1.00 88.31 164 SER A O 1
ATOM 1265 N N . THR A 1 165 ? 8.939 12.864 -25.490 1.00 85.00 165 THR A N 1
ATOM 1266 C CA . THR A 1 165 ? 9.181 14.093 -24.738 1.00 85.00 165 THR A CA 1
ATOM 1267 C C . THR A 1 165 ? 8.837 13.914 -23.259 1.00 85.00 165 THR A C 1
ATOM 1269 O O . THR A 1 165 ? 7.838 13.265 -22.937 1.00 85.00 165 THR A O 1
ATOM 1272 N N . PRO A 1 166 ? 9.625 14.502 -22.344 1.00 85.25 166 PRO A N 1
ATOM 1273 C CA . PRO A 1 166 ? 9.363 14.414 -20.910 1.00 85.25 166 PRO A CA 1
ATOM 1274 C C . PRO A 1 166 ? 7.999 14.940 -20.509 1.00 85.25 166 PRO A C 1
ATOM 1276 O O . PRO A 1 166 ? 7.454 15.850 -21.128 1.00 85.25 166 PRO A O 1
ATOM 1279 N N . ILE A 1 167 ? 7.466 14.332 -19.458 1.00 86.88 167 ILE A N 1
ATOM 1280 C CA . ILE A 1 167 ? 6.101 14.538 -18.995 1.00 86.88 167 ILE A CA 1
ATOM 1281 C C . ILE A 1 167 ? 6.079 14.942 -17.532 1.00 86.88 167 ILE A C 1
ATOM 1283 O O . ILE A 1 167 ? 6.978 14.606 -16.759 1.00 86.88 167 ILE A O 1
ATOM 1287 N N . PHE A 1 168 ? 5.013 15.653 -17.193 1.00 90.38 168 PHE A N 1
ATOM 1288 C CA . PHE A 1 168 ? 4.591 15.931 -15.835 1.00 90.38 168 PHE A CA 1
ATOM 1289 C C . PHE A 1 168 ? 3.246 15.254 -15.596 1.00 90.38 168 PHE A C 1
ATOM 1291 O O . PHE A 1 168 ? 2.376 15.321 -16.466 1.00 90.38 168 PHE A O 1
ATOM 1298 N N . SER A 1 169 ? 3.043 14.651 -14.430 1.00 90.25 169 SER A N 1
ATOM 1299 C CA . SER A 1 169 ? 1.691 14.334 -13.966 1.00 90.25 169 SER A CA 1
ATOM 1300 C C . SER A 1 169 ? 1.576 14.565 -12.464 1.00 90.25 169 SER A C 1
ATOM 1302 O O . SER A 1 169 ? 2.593 14.499 -11.772 1.00 90.25 169 SER A O 1
ATOM 1304 N N . PRO A 1 170 ? 0.357 14.801 -11.946 1.00 93.19 170 PRO A N 1
ATOM 1305 C CA . PRO A 1 170 ? 0.132 14.780 -10.509 1.00 93.19 170 PRO A CA 1
ATOM 1306 C C . PRO A 1 170 ? 0.357 13.373 -9.947 1.00 93.19 170 PRO A C 1
ATOM 1308 O O . PRO A 1 170 ? 0.470 12.388 -10.693 1.00 93.19 170 PRO A O 1
ATOM 1311 N N . ASP A 1 171 ? 0.386 13.304 -8.624 1.00 94.88 171 ASP A N 1
ATOM 1312 C CA . ASP A 1 171 ? 0.368 12.071 -7.857 1.00 94.88 171 ASP A CA 1
ATOM 1313 C C . ASP A 1 171 ? -0.962 11.366 -8.081 1.00 94.88 171 ASP A C 1
ATOM 1315 O O . ASP A 1 171 ? -1.989 11.986 -8.377 1.00 94.88 171 ASP A O 1
ATOM 1319 N N . ARG A 1 172 ? -0.935 10.043 -7.973 1.00 94.38 172 ARG A N 1
ATOM 1320 C CA . ARG A 1 172 ? -2.113 9.211 -8.177 1.00 94.38 172 ARG A CA 1
ATOM 1321 C C . ARG A 1 172 ? -2.206 8.133 -7.114 1.00 94.38 172 ARG A C 1
ATOM 1323 O O . ARG A 1 172 ? -1.184 7.606 -6.672 1.00 94.38 172 ARG A O 1
ATOM 1330 N N . ILE A 1 173 ? -3.433 7.776 -6.760 1.00 95.81 173 ILE A N 1
ATOM 1331 C CA . ILE A 1 173 ? -3.738 6.591 -5.964 1.00 95.81 173 ILE A CA 1
ATOM 1332 C C . ILE A 1 173 ? -4.245 5.473 -6.873 1.00 95.81 173 ILE A C 1
ATO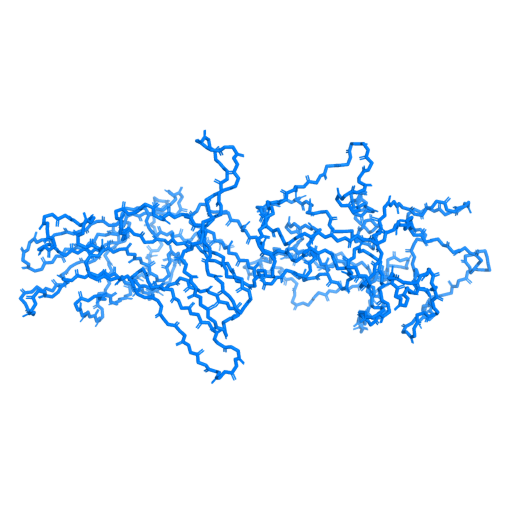M 1334 O O . ILE A 1 173 ? -5.120 5.679 -7.711 1.00 95.81 173 ILE A O 1
ATOM 1338 N N . PHE A 1 174 ? -3.673 4.283 -6.727 1.00 94.81 174 PHE A N 1
ATOM 1339 C CA . PHE A 1 174 ? -3.994 3.122 -7.551 1.00 94.81 174 PHE A CA 1
ATOM 1340 C C . PHE A 1 174 ? -4.603 2.019 -6.707 1.00 94.81 174 PHE A C 1
ATOM 1342 O O . PHE A 1 174 ? -3.988 1.585 -5.733 1.00 94.81 174 PHE A O 1
ATOM 1349 N N . ARG A 1 175 ? -5.749 1.493 -7.144 1.00 95.50 175 ARG A N 1
ATOM 1350 C CA . ARG A 1 175 ? -6.244 0.193 -6.688 1.00 95.50 175 ARG A CA 1
ATOM 1351 C C . ARG A 1 175 ? -5.430 -0.911 -7.368 1.00 95.50 175 ARG A C 1
ATOM 1353 O O . ARG A 1 175 ? -5.460 -1.052 -8.590 1.00 95.50 175 ARG A O 1
ATOM 1360 N N . SER A 1 176 ? -4.677 -1.677 -6.587 1.00 95.38 176 SER A N 1
ATOM 1361 C CA . SER A 1 176 ? -3.785 -2.735 -7.067 1.00 95.38 176 SER A CA 1
ATOM 1362 C C . SER A 1 176 ? -4.414 -4.121 -6.910 1.00 95.38 176 SER A C 1
ATOM 1364 O O . SER A 1 176 ? -4.933 -4.477 -5.853 1.00 95.38 176 SER A O 1
ATOM 1366 N N . PHE A 1 177 ? -4.311 -4.932 -7.961 1.00 95.19 177 PHE A N 1
ATOM 1367 C CA . PHE A 1 177 ? -4.754 -6.325 -8.011 1.00 95.19 177 PHE A CA 1
ATOM 1368 C C . PHE A 1 177 ? -3.782 -7.165 -8.853 1.00 95.19 177 PHE A C 1
ATOM 1370 O O . PHE A 1 177 ? -2.900 -6.625 -9.528 1.00 95.19 177 PHE A O 1
ATOM 1377 N N . GLU A 1 178 ? -3.923 -8.491 -8.799 1.00 95.19 178 GLU A N 1
ATOM 1378 C CA . GLU A 1 178 ? -3.026 -9.414 -9.498 1.00 95.19 178 GLU A CA 1
ATOM 1379 C C . GLU A 1 178 ? -3.033 -9.172 -11.017 1.00 95.19 178 GLU A C 1
ATOM 1381 O O . GLU A 1 178 ? -4.080 -9.155 -11.660 1.00 95.19 178 GLU A O 1
ATOM 1386 N N . GLY A 1 179 ? -1.852 -8.973 -11.603 1.00 94.31 179 GLY A N 1
ATOM 1387 C CA . GLY A 1 179 ? -1.664 -8.716 -13.031 1.00 94.31 179 GLY A CA 1
ATOM 1388 C C . GLY A 1 179 ? -1.860 -7.260 -13.468 1.00 94.31 179 GLY A C 1
ATOM 1389 O O . GLY A 1 179 ? -1.614 -6.953 -14.645 1.00 94.31 179 GLY A O 1
ATOM 1390 N N . ALA A 1 180 ? -2.246 -6.356 -12.559 1.00 95.06 180 ALA A N 1
ATOM 1391 C CA . ALA A 1 180 ? -2.411 -4.939 -12.875 1.00 95.06 180 ALA A CA 1
ATOM 1392 C C . ALA A 1 180 ? -1.093 -4.305 -13.362 1.00 95.06 180 ALA A C 1
ATOM 1394 O O . ALA A 1 180 ? 0.004 -4.632 -12.889 1.00 95.06 180 ALA A O 1
ATOM 1395 N N . TYR A 1 181 ? -1.212 -3.385 -14.319 1.00 95.19 181 TYR A N 1
ATOM 1396 C CA . TYR A 1 181 ? -0.118 -2.550 -14.813 1.00 95.19 181 TYR A CA 1
ATOM 1397 C C . TYR A 1 181 ? -0.524 -1.086 -14.670 1.00 95.19 181 TYR A C 1
ATOM 1399 O O . TYR A 1 181 ? -1.517 -0.682 -15.259 1.00 95.19 181 TYR A O 1
ATOM 1407 N N . HIS A 1 182 ? 0.229 -0.300 -13.903 1.00 94.56 182 HIS A N 1
ATOM 1408 C CA . HIS A 1 182 ? -0.130 1.078 -13.535 1.00 94.56 182 HIS A CA 1
ATOM 1409 C C . HIS A 1 182 ? 0.536 2.155 -14.411 1.00 94.56 182 HIS A C 1
ATOM 1411 O O . HIS A 1 182 ? 0.494 3.341 -14.097 1.00 94.56 182 HIS A O 1
ATOM 1417 N N . GLY A 1 183 ? 1.117 1.753 -15.547 1.00 92.88 183 GLY A N 1
ATOM 1418 C CA . GLY A 1 183 ? 1.553 2.682 -16.590 1.00 92.88 183 GLY A CA 1
ATOM 1419 C C . GLY A 1 183 ? 3.007 3.153 -16.515 1.00 92.88 183 GLY A C 1
ATOM 1420 O O . GLY A 1 183 ? 3.408 3.906 -17.397 1.00 92.88 183 GLY A O 1
ATOM 1421 N N . HIS A 1 184 ? 3.815 2.730 -15.535 1.00 94.31 184 HIS A N 1
ATOM 1422 C CA . HIS A 1 184 ? 5.263 3.003 -15.544 1.00 94.31 184 HIS A CA 1
ATOM 1423 C C . HIS A 1 184 ? 6.066 1.904 -16.275 1.00 94.31 184 HIS A C 1
ATOM 1425 O O . HIS A 1 184 ? 6.084 0.757 -15.821 1.00 94.31 184 HIS A O 1
ATOM 1431 N N . PRO A 1 185 ? 6.784 2.207 -17.368 1.00 94.88 185 PRO A N 1
ATOM 1432 C CA . PRO A 1 185 ? 7.479 1.187 -18.150 1.00 94.88 185 PRO A CA 1
ATOM 1433 C C . PRO A 1 185 ? 8.610 0.498 -17.387 1.00 94.88 185 PRO A C 1
ATOM 1435 O O . PRO A 1 185 ? 9.294 1.094 -16.555 1.00 94.88 185 PRO A O 1
ATOM 1438 N N . ASN A 1 186 ? 8.867 -0.755 -17.753 1.00 95.38 186 ASN A N 1
ATOM 1439 C CA . ASN A 1 186 ? 10.088 -1.467 -17.397 1.00 95.38 186 ASN A CA 1
ATOM 1440 C C . ASN A 1 186 ? 10.526 -2.306 -18.609 1.00 95.38 186 ASN A C 1
ATOM 1442 O O . ASN A 1 186 ? 10.119 -3.465 -18.734 1.00 95.38 186 ASN A O 1
ATOM 1446 N N . PRO A 1 187 ? 11.349 -1.725 -19.501 1.00 93.88 187 PRO A N 1
ATOM 1447 C CA . PRO A 1 187 ? 11.893 -2.388 -20.688 1.00 93.88 187 PRO A CA 1
ATOM 1448 C C . PRO A 1 187 ? 12.487 -3.778 -20.436 1.00 93.88 187 PRO A C 1
ATOM 1450 O O . PRO A 1 187 ? 12.202 -4.730 -21.163 1.00 93.88 187 PRO A O 1
ATOM 1453 N N . ALA A 1 188 ? 13.262 -3.933 -19.359 1.00 92.50 188 ALA A N 1
ATOM 1454 C CA . ALA A 1 188 ? 13.879 -5.208 -19.005 1.00 92.50 188 ALA A CA 1
ATOM 1455 C C . ALA A 1 188 ? 12.834 -6.283 -18.700 1.00 92.50 188 ALA A C 1
ATOM 1457 O O . ALA A 1 188 ? 12.941 -7.428 -19.144 1.00 92.50 188 ALA A O 1
ATOM 1458 N N . ARG A 1 189 ? 11.795 -5.924 -17.939 1.00 93.62 189 ARG A N 1
ATOM 1459 C CA . ARG A 1 189 ? 10.692 -6.830 -17.620 1.00 93.62 189 ARG A CA 1
ATOM 1460 C C . ARG A 1 189 ? 9.820 -7.107 -18.841 1.00 93.62 189 ARG A C 1
ATOM 14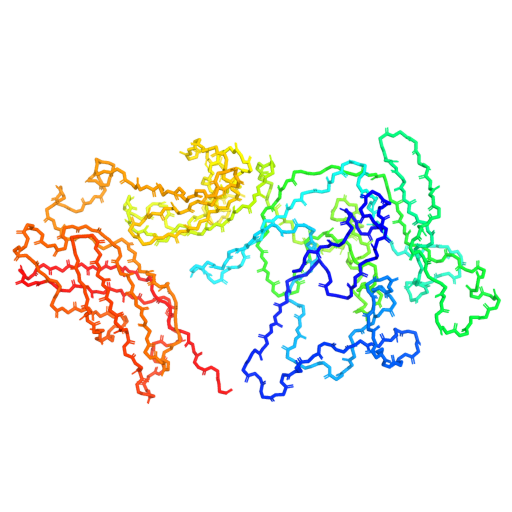62 O O . ARG A 1 189 ? 9.453 -8.263 -19.036 1.00 93.62 189 ARG A O 1
ATOM 1469 N N . ALA A 1 190 ? 9.559 -6.101 -19.673 1.00 94.19 190 ALA A N 1
ATOM 1470 C CA . ALA A 1 190 ? 8.850 -6.256 -20.941 1.00 94.19 190 ALA A CA 1
ATOM 1471 C C . ALA A 1 190 ? 9.534 -7.311 -21.826 1.00 94.19 190 ALA A C 1
ATOM 1473 O O . ALA A 1 190 ? 8.888 -8.243 -22.306 1.00 94.19 190 ALA A O 1
ATOM 1474 N N . ARG A 1 191 ? 10.865 -7.218 -21.948 1.00 93.00 191 ARG A N 1
ATOM 1475 C CA . ARG A 1 191 ? 11.718 -8.178 -22.659 1.00 93.00 191 ARG A CA 1
ATOM 1476 C C . ARG A 1 191 ? 11.690 -9.574 -22.028 1.00 93.00 191 ARG A C 1
ATOM 1478 O O . ARG A 1 191 ? 11.488 -10.559 -22.730 1.00 93.00 191 ARG A O 1
ATOM 1485 N N . ASN A 1 192 ? 11.908 -9.669 -20.717 1.00 92.25 192 ASN A N 1
ATOM 1486 C CA . ASN A 1 192 ? 12.058 -10.947 -20.008 1.00 92.25 192 ASN A CA 1
ATOM 1487 C C . ASN A 1 192 ? 10.756 -11.748 -19.881 1.00 92.25 192 ASN A C 1
ATOM 1489 O O . ASN A 1 192 ? 10.791 -12.974 -19.922 1.00 92.25 192 ASN A O 1
ATOM 1493 N N . LEU A 1 193 ? 9.629 -11.068 -19.652 1.00 90.88 193 LEU A N 1
ATOM 1494 C CA . LEU A 1 193 ? 8.333 -11.703 -19.387 1.00 90.88 193 LEU A CA 1
ATOM 1495 C C . LEU A 1 193 ? 7.401 -11.684 -20.599 1.00 90.88 193 LEU A C 1
ATOM 1497 O O . LEU A 1 193 ? 6.283 -12.184 -20.506 1.00 90.88 193 LEU A O 1
ATOM 1501 N N . ASN A 1 194 ? 7.847 -11.100 -21.715 1.00 89.44 194 ASN A N 1
ATOM 1502 C CA . ASN A 1 194 ? 7.026 -10.862 -22.899 1.00 89.44 194 ASN A CA 1
ATOM 1503 C C . ASN A 1 194 ? 5.736 -10.070 -22.585 1.00 89.44 194 ASN A C 1
ATOM 1505 O O . ASN A 1 194 ? 4.701 -10.258 -23.221 1.00 89.44 194 ASN A O 1
ATOM 1509 N N . ASP A 1 195 ? 5.795 -9.189 -21.581 1.00 91.50 195 ASP A N 1
ATOM 1510 C CA . ASP A 1 195 ? 4.696 -8.299 -21.206 1.00 91.50 195 ASP A CA 1
ATOM 1511 C C . ASP A 1 195 ? 4.838 -6.976 -21.963 1.00 91.50 195 ASP A C 1
ATOM 1513 O O . ASP A 1 195 ? 5.512 -6.042 -21.520 1.00 91.50 195 ASP A O 1
ATOM 1517 N N . THR A 1 196 ? 4.218 -6.911 -23.141 1.00 91.88 196 THR A N 1
ATOM 1518 C CA . THR A 1 196 ? 4.366 -5.791 -24.080 1.00 91.88 196 THR A CA 1
ATOM 1519 C C . THR A 1 196 ? 3.866 -4.462 -23.522 1.00 91.88 196 THR A C 1
ATOM 1521 O O . THR A 1 196 ? 4.362 -3.417 -23.938 1.00 91.88 196 THR A O 1
ATOM 1524 N N . ARG A 1 197 ? 2.960 -4.480 -22.532 1.00 93.19 197 ARG A N 1
ATOM 1525 C CA . ARG A 1 197 ? 2.449 -3.268 -21.866 1.00 93.19 197 ARG A CA 1
ATOM 1526 C C . ARG A 1 197 ? 3.573 -2.418 -21.285 1.00 93.19 197 ARG A C 1
ATOM 1528 O O . ARG A 1 197 ? 3.489 -1.197 -21.248 1.00 93.19 197 ARG A O 1
ATOM 1535 N N . GLN A 1 198 ? 4.656 -3.066 -20.877 1.00 94.06 198 GLN A N 1
ATOM 1536 C CA . GLN A 1 198 ? 5.751 -2.447 -20.144 1.00 94.06 198 GLN A CA 1
ATOM 1537 C C . GLN A 1 198 ? 6.790 -1.745 -21.021 1.00 94.06 198 GLN A C 1
ATOM 1539 O O . GLN A 1 198 ? 7.777 -1.228 -20.496 1.00 94.06 198 GLN A O 1
ATOM 1544 N N . TRP A 1 199 ? 6.552 -1.694 -22.333 1.00 94.19 199 TRP A N 1
ATOM 1545 C CA . TRP A 1 199 ? 7.239 -0.795 -23.261 1.00 94.19 199 TRP A CA 1
ATOM 1546 C C . TRP A 1 199 ? 6.593 0.591 -23.344 1.00 94.19 199 TRP A C 1
ATOM 1548 O O . TRP A 1 199 ? 7.168 1.485 -23.958 1.00 94.19 199 TRP A O 1
ATOM 1558 N N . TYR A 1 200 ? 5.416 0.785 -22.748 1.00 93.81 200 TYR A N 1
ATOM 1559 C CA . TYR A 1 200 ? 4.612 1.981 -22.962 1.00 93.81 200 TYR A CA 1
ATOM 1560 C C . TYR A 1 200 ? 4.271 2.664 -21.647 1.00 93.81 200 TYR A C 1
ATOM 1562 O O . TYR A 1 200 ? 3.731 2.052 -20.723 1.00 93.81 200 TYR A O 1
ATOM 1570 N N . HIS A 1 201 ? 4.597 3.951 -21.558 1.00 93.44 201 HIS A N 1
ATOM 1571 C CA . HIS A 1 201 ? 4.150 4.783 -20.454 1.00 93.44 201 HIS A CA 1
ATOM 1572 C C . HIS A 1 201 ? 2.650 5.057 -20.607 1.00 93.44 201 HIS A C 1
ATOM 1574 O O . HIS A 1 201 ? 2.206 5.353 -21.714 1.00 93.44 201 HIS A O 1
ATOM 1580 N N . GLY A 1 202 ? 1.886 5.043 -19.510 1.00 88.25 202 GLY A N 1
ATOM 1581 C CA . GLY A 1 202 ? 0.413 5.120 -19.515 1.00 88.25 202 GLY A CA 1
ATOM 1582 C C . GLY A 1 202 ? -0.184 6.307 -20.291 1.00 88.25 202 GLY A C 1
ATOM 1583 O O . GLY A 1 202 ? -1.276 6.213 -20.831 1.00 88.25 202 GLY A O 1
ATOM 1584 N N . VAL A 1 203 ? 0.564 7.406 -20.412 1.00 83.50 203 VAL A N 1
ATOM 1585 C CA . VAL A 1 203 ? 0.179 8.614 -21.175 1.00 83.50 203 VAL A CA 1
ATOM 1586 C C . VAL A 1 203 ? 0.313 8.447 -22.700 1.00 83.50 203 VAL A C 1
ATOM 1588 O O . VAL A 1 203 ? -0.374 9.128 -23.451 1.00 83.50 203 VAL A O 1
ATOM 1591 N N . TYR A 1 204 ? 1.190 7.560 -23.173 1.00 80.19 204 TYR A N 1
ATOM 1592 C CA . TYR A 1 204 ? 1.547 7.396 -24.593 1.00 80.19 204 TYR A CA 1
ATOM 1593 C C . TYR A 1 204 ? 1.228 5.992 -25.115 1.00 80.19 204 TYR A C 1
ATOM 1595 O O . TYR A 1 204 ? 1.931 5.460 -25.972 1.00 80.19 204 TYR A O 1
ATOM 1603 N N . MET A 1 205 ? 0.209 5.356 -24.550 1.00 75.81 205 MET A N 1
ATOM 1604 C CA . MET A 1 205 ? -0.153 3.988 -24.900 1.00 75.81 205 MET A CA 1
ATOM 1605 C C . MET A 1 205 ? -0.641 3.914 -26.347 1.00 75.81 205 MET A C 1
ATOM 1607 O O . MET A 1 205 ? -1.461 4.724 -26.783 1.00 75.81 205 MET A O 1
ATOM 1611 N N . GLU A 1 206 ? -0.161 2.915 -27.084 1.00 72.44 206 GLU A N 1
ATOM 1612 C CA . GLU A 1 206 ? -0.763 2.544 -28.362 1.00 72.44 206 GLU A CA 1
ATOM 1613 C C . GLU A 1 206 ? -2.180 1.987 -28.154 1.00 72.44 206 GLU A C 1
ATOM 1615 O O . GLU A 1 206 ? -2.528 1.458 -27.091 1.00 72.44 206 GLU A O 1
ATOM 1620 N N . ALA A 1 207 ? -3.009 2.080 -29.196 1.00 63.47 207 ALA A N 1
ATOM 1621 C CA . ALA A 1 207 ? -4.353 1.521 -29.178 1.00 63.47 207 ALA A CA 1
ATOM 1622 C C . ALA A 1 207 ? -4.315 0.017 -28.840 1.00 63.47 207 ALA A C 1
ATOM 1624 O O . ALA A 1 207 ? -3.653 -0.767 -29.516 1.00 63.47 207 ALA A O 1
ATOM 1625 N N . GLY A 1 208 ? -5.050 -0.386 -27.799 1.00 65.94 208 GLY A N 1
ATOM 1626 C CA . GLY A 1 208 ? -5.163 -1.785 -27.372 1.00 65.94 208 GLY A CA 1
ATOM 1627 C C . GLY A 1 208 ? -4.210 -2.215 -26.252 1.00 65.94 208 GLY A C 1
ATOM 1628 O O . GLY A 1 208 ? -4.329 -3.343 -25.771 1.00 65.94 208 GLY A O 1
ATOM 1629 N N . VAL A 1 209 ? -3.311 -1.345 -25.779 1.00 78.69 209 VAL A N 1
ATOM 1630 C CA . VAL A 1 209 ? -2.502 -1.637 -24.589 1.00 78.69 209 VAL A CA 1
ATOM 1631 C C . VAL A 1 209 ? -3.287 -1.234 -23.333 1.00 78.69 209 VAL A C 1
ATOM 1633 O O . VAL A 1 209 ? -3.565 -0.059 -23.110 1.00 78.69 209 VAL A O 1
ATOM 1636 N N . ASN A 1 210 ? -3.669 -2.214 -22.510 1.00 85.19 210 ASN A N 1
ATOM 1637 C CA . ASN A 1 210 ? -4.469 -1.969 -21.307 1.00 85.19 210 ASN A CA 1
ATOM 1638 C C . ASN A 1 210 ? -3.581 -1.619 -20.099 1.00 85.19 210 ASN A C 1
ATOM 1640 O O . ASN A 1 210 ? -2.616 -2.335 -19.811 1.00 85.19 210 ASN A O 1
ATOM 1644 N N . PHE A 1 211 ? -3.933 -0.566 -19.364 1.00 90.62 211 PHE A N 1
ATOM 1645 C CA . PHE A 1 211 ? -3.357 -0.250 -18.059 1.00 90.62 211 PHE A CA 1
ATOM 1646 C C . PHE A 1 211 ? -4.458 0.148 -17.078 1.00 90.62 211 PHE A C 1
ATOM 1648 O O . PHE A 1 211 ? -5.538 0.587 -17.459 1.00 90.62 211 PHE A O 1
ATOM 1655 N N . THR A 1 212 ? -4.168 -0.027 -15.797 1.00 92.06 212 THR A N 1
ATOM 1656 C CA . THR A 1 212 ? -5.042 0.356 -14.697 1.00 92.06 212 THR A CA 1
ATOM 1657 C C . THR A 1 212 ? -4.693 1.776 -14.284 1.00 92.06 212 THR A C 1
ATOM 1659 O O . THR A 1 212 ? -3.705 1.994 -13.575 1.00 92.06 212 THR A O 1
ATOM 1662 N N . GLU A 1 213 ? -5.488 2.733 -14.756 1.00 89.62 213 GLU A N 1
ATOM 1663 C CA . GLU A 1 213 ? -5.369 4.128 -14.351 1.00 89.62 213 GLU A CA 1
ATOM 1664 C C . GLU A 1 213 ? -5.706 4.290 -12.861 1.00 89.62 213 GLU A C 1
ATOM 1666 O O . GLU A 1 213 ? -6.575 3.608 -12.322 1.00 89.62 213 GLU A O 1
ATOM 1671 N N . GLY A 1 214 ? -4.958 5.159 -12.186 1.00 92.56 214 GLY A N 1
ATOM 1672 C CA . GLY A 1 214 ? -5.222 5.569 -10.809 1.00 92.56 214 GLY A CA 1
ATOM 1673 C C . GLY A 1 214 ? -5.838 6.958 -10.780 1.00 92.56 214 GLY A C 1
ATOM 1674 O O . GLY A 1 214 ? -5.716 7.712 -11.744 1.00 92.56 214 GLY A O 1
ATOM 1675 N N . TRP A 1 215 ? -6.447 7.340 -9.671 1.00 94.44 215 TRP A N 1
ATOM 1676 C CA . TRP A 1 215 ? -7.093 8.642 -9.549 1.00 94.44 215 TRP A CA 1
ATOM 1677 C C . TRP A 1 215 ? -6.098 9.713 -9.121 1.00 94.44 215 TRP A C 1
ATOM 1679 O O . TRP A 1 215 ? -5.248 9.464 -8.267 1.00 94.44 215 TRP A O 1
ATOM 1689 N N . ALA A 1 216 ? -6.175 10.890 -9.741 1.00 94.00 216 ALA A N 1
ATOM 1690 C CA . ALA A 1 216 ? -5.308 12.012 -9.403 1.00 94.00 216 ALA A CA 1
ATOM 1691 C C . ALA A 1 216 ? -5.602 12.524 -7.990 1.00 94.00 216 ALA A C 1
ATOM 1693 O O . ALA A 1 216 ? -6.758 12.687 -7.613 1.00 94.00 216 ALA A O 1
ATOM 1694 N N . ILE A 1 217 ? -4.543 12.804 -7.237 1.00 94.50 217 ILE A N 1
ATOM 1695 C CA . ILE A 1 217 ? -4.599 13.356 -5.882 1.00 94.50 217 ILE A CA 1
ATOM 1696 C C . ILE A 1 217 ? -3.614 14.530 -5.758 1.00 94.50 217 ILE A C 1
ATOM 1698 O O . ILE A 1 217 ? -2.714 14.672 -6.594 1.00 94.50 217 ILE A O 1
ATOM 1702 N N . PRO A 1 218 ? -3.756 15.394 -4.739 1.00 92.12 218 PRO A N 1
ATOM 1703 C CA . PRO A 1 218 ? -2.838 16.508 -4.526 1.00 92.12 218 PRO A CA 1
ATOM 1704 C C . PRO A 1 218 ? -1.369 16.060 -4.408 1.00 92.12 218 PRO A C 1
ATOM 1706 O O . PRO A 1 218 ? -1.022 15.210 -3.594 1.00 92.12 218 PRO A O 1
ATOM 1709 N N . SER A 1 219 ? -0.473 16.660 -5.194 1.00 92.44 219 SER A N 1
ATOM 1710 C CA . SER A 1 219 ? 0.974 16.415 -5.081 1.00 92.44 219 SER A CA 1
ATOM 1711 C C . SER A 1 219 ? 1.630 17.343 -4.048 1.00 92.44 219 SER A C 1
ATOM 1713 O O . SER A 1 219 ? 1.271 18.515 -3.947 1.00 92.44 219 SER A O 1
ATOM 1715 N N . SER A 1 220 ? 2.650 16.915 -3.303 1.00 92.38 220 SER A N 1
ATOM 1716 C CA . SER A 1 220 ? 3.166 15.542 -3.195 1.00 92.38 220 SER A CA 1
ATOM 1717 C C . SER A 1 220 ? 2.433 14.810 -2.070 1.00 92.38 220 SER A C 1
ATOM 1719 O O . SER A 1 220 ? 2.503 15.265 -0.936 1.00 92.38 220 SER A O 1
ATOM 1721 N N . THR A 1 221 ? 1.768 13.691 -2.344 1.00 94.19 221 THR A N 1
ATOM 1722 C CA . THR A 1 221 ? 1.171 12.829 -1.314 1.00 94.19 221 THR A CA 1
ATOM 1723 C C . THR A 1 221 ? 2.192 11.789 -0.864 1.00 94.19 221 THR A C 1
ATOM 1725 O O . THR A 1 221 ? 2.823 11.142 -1.698 1.00 94.19 221 THR A O 1
ATOM 1728 N N . THR A 1 222 ? 2.366 11.624 0.448 1.00 93.31 222 THR A N 1
ATOM 1729 C CA . THR A 1 222 ? 3.445 10.807 1.031 1.00 93.31 222 THR A CA 1
ATOM 1730 C C . THR A 1 222 ? 2.983 9.735 2.013 1.00 93.31 222 THR A C 1
ATOM 1732 O O . THR A 1 222 ? 3.752 8.811 2.253 1.00 93.31 222 THR A O 1
ATOM 1735 N N . GLY A 1 223 ? 1.746 9.804 2.512 1.00 94.31 223 GLY A N 1
ATOM 1736 C CA . GLY A 1 223 ? 1.167 8.779 3.388 1.00 94.31 223 GLY A CA 1
ATOM 1737 C C . GLY A 1 223 ? -0.273 8.447 3.016 1.00 94.31 223 GLY A C 1
ATOM 1738 O O . GLY A 1 223 ? -0.999 9.314 2.515 1.00 94.31 223 GLY A O 1
ATOM 1739 N N . VAL A 1 224 ? -0.688 7.203 3.251 1.00 96.62 224 VAL A N 1
ATOM 1740 C CA . VAL A 1 224 ? -2.061 6.736 3.034 1.00 96.62 224 VAL A CA 1
ATOM 1741 C C . VAL A 1 224 ? -2.482 5.735 4.106 1.00 96.62 224 VAL A C 1
ATOM 1743 O O . VAL A 1 224 ? -1.796 4.766 4.413 1.00 96.62 224 VAL A O 1
ATOM 1746 N N . THR A 1 225 ? -3.676 5.912 4.661 1.00 97.12 225 THR A N 1
ATOM 1747 C CA . THR A 1 225 ? -4.242 4.948 5.609 1.00 97.12 225 THR A CA 1
ATOM 1748 C C . THR A 1 225 ? -5.749 4.840 5.433 1.00 97.12 225 THR A C 1
ATOM 1750 O O . THR A 1 225 ? -6.386 5.731 4.891 1.00 97.12 225 THR A O 1
ATOM 1753 N N . GLU A 1 226 ? -6.334 3.740 5.886 1.00 97.12 226 GLU A N 1
ATOM 1754 C CA . GLU A 1 226 ? -7.787 3.560 5.918 1.00 97.12 226 GLU A CA 1
ATOM 1755 C C . GLU A 1 226 ? -8.313 4.032 7.271 1.00 97.12 226 GLU A C 1
ATOM 1757 O O . GLU A 1 226 ? -7.781 3.633 8.320 1.00 97.12 226 GLU A O 1
ATOM 1762 N N . PHE A 1 227 ? -9.383 4.820 7.257 1.00 96.50 227 PHE A N 1
ATOM 1763 C CA . PHE A 1 227 ? -10.122 5.159 8.460 1.00 96.50 227 PHE A CA 1
ATOM 1764 C C . PHE A 1 227 ? -11.100 4.031 8.808 1.00 96.50 227 PHE A C 1
ATOM 1766 O O . PHE A 1 227 ? -11.980 3.682 8.030 1.00 96.50 227 PHE A O 1
ATOM 1773 N N . ARG A 1 228 ? -10.933 3.400 9.977 1.00 95.81 228 ARG A N 1
ATOM 1774 C CA . ARG A 1 228 ? -11.604 2.117 10.285 1.00 95.81 228 ARG A CA 1
ATOM 1775 C C . ARG A 1 228 ? -12.682 2.174 11.360 1.00 95.81 228 ARG A C 1
ATOM 1777 O O . ARG A 1 228 ? -13.330 1.159 11.602 1.00 95.81 228 ARG A O 1
ATOM 1784 N N . GLY A 1 229 ? -12.821 3.301 12.046 1.00 95.75 229 GLY A N 1
ATOM 1785 C CA . GLY A 1 229 ? -13.643 3.372 13.249 1.00 95.75 229 GLY A CA 1
ATOM 1786 C C . GLY A 1 229 ? -15.076 3.820 12.998 1.00 95.75 229 GLY A C 1
ATOM 1787 O O . GLY A 1 229 ? -15.335 4.600 12.089 1.00 95.75 229 GLY A O 1
ATOM 1788 N N . ASP A 1 230 ? -15.975 3.374 13.872 1.00 95.06 230 ASP A N 1
ATOM 1789 C CA . ASP A 1 230 ? -17.401 3.726 13.913 1.00 95.06 230 ASP A CA 1
ATOM 1790 C C . ASP A 1 230 ? -17.684 5.049 14.650 1.00 95.06 230 ASP A C 1
ATOM 1792 O O . ASP A 1 230 ? -18.838 5.452 14.814 1.00 95.06 230 ASP A O 1
ATOM 1796 N N . CYS A 1 231 ? -16.648 5.779 15.069 1.00 93.50 231 CYS A N 1
ATOM 1797 C CA . CYS A 1 231 ? -16.819 7.174 15.470 1.00 93.50 231 CYS A CA 1
ATOM 1798 C C . CYS A 1 231 ? -17.488 7.989 14.351 1.00 93.50 231 CYS A C 1
ATOM 1800 O O . CYS A 1 231 ? -17.432 7.632 13.173 1.00 93.50 231 CYS A O 1
ATOM 1802 N N . PHE A 1 232 ? -18.149 9.087 14.724 1.00 93.50 232 PHE A N 1
ATOM 1803 C CA . PHE A 1 232 ? -18.978 9.868 13.795 1.00 93.50 232 PHE A CA 1
ATOM 1804 C C . PHE A 1 232 ? -20.078 9.021 13.119 1.00 93.50 232 PHE A C 1
ATOM 1806 O O . PHE A 1 232 ? -20.463 9.265 11.975 1.00 93.50 232 PHE A O 1
ATOM 1813 N N . GLY A 1 233 ? -20.561 7.983 13.814 1.00 91.31 233 GLY A N 1
ATOM 1814 C CA . GLY A 1 233 ? -21.585 7.065 13.314 1.00 91.31 233 GLY A CA 1
ATOM 1815 C C . GLY A 1 233 ? -21.105 6.184 12.158 1.00 91.31 233 GLY A C 1
ATOM 1816 O O . GLY A 1 233 ? -21.927 5.753 11.353 1.00 91.31 233 GLY A O 1
ATOM 1817 N N . GLY A 1 234 ? -19.790 5.974 12.034 1.00 92.38 234 GLY A N 1
ATOM 1818 C CA . GLY A 1 234 ? -19.170 5.176 10.975 1.00 92.38 234 GLY A CA 1
ATOM 1819 C C . GLY A 1 234 ? -19.174 5.831 9.599 1.00 92.38 234 GLY A C 1
ATOM 1820 O O . GLY A 1 234 ? -18.882 5.163 8.616 1.00 92.38 234 GLY A O 1
ATOM 1821 N N . ARG A 1 235 ? -19.473 7.133 9.506 1.00 90.69 235 ARG A N 1
ATOM 1822 C CA . ARG A 1 235 ? -19.549 7.852 8.222 1.00 90.69 235 ARG A CA 1
ATOM 1823 C C . ARG A 1 235 ? -18.229 7.944 7.463 1.00 90.69 235 ARG A C 1
ATOM 1825 O O . ARG A 1 235 ? -18.275 8.160 6.268 1.00 90.69 235 ARG A O 1
ATOM 1832 N N . LEU A 1 236 ? -17.101 7.818 8.163 1.00 91.69 236 LEU A N 1
ATOM 1833 C CA . LEU A 1 236 ? -15.759 7.831 7.569 1.00 91.69 236 LEU A CA 1
ATOM 1834 C C . LEU A 1 236 ? -15.178 6.420 7.415 1.00 91.69 236 LEU A C 1
ATOM 1836 O O . LEU A 1 236 ? -14.011 6.252 7.073 1.00 91.69 236 LEU A O 1
ATOM 1840 N N . ARG A 1 237 ? -15.924 5.382 7.805 1.00 93.25 237 ARG A N 1
ATOM 1841 C CA . ARG A 1 237 ? -15.380 4.031 7.890 1.00 93.25 237 ARG A CA 1
ATOM 1842 C C . ARG A 1 237 ? -15.235 3.424 6.499 1.00 93.25 237 ARG A C 1
ATOM 1844 O O . ARG A 1 237 ? -16.222 3.239 5.801 1.00 93.25 237 ARG A O 1
ATOM 1851 N N . GLY A 1 238 ? -14.018 2.996 6.181 1.00 92.12 238 GLY A N 1
ATOM 1852 C CA . GLY A 1 238 ? -13.652 2.440 4.878 1.00 92.12 238 GLY A CA 1
ATOM 1853 C C . GLY A 1 238 ? -13.038 3.480 3.942 1.00 92.12 238 GLY A C 1
ATOM 1854 O O . GLY A 1 238 ? -12.348 3.093 3.000 1.00 92.12 238 GLY A O 1
ATOM 1855 N N . ASP A 1 239 ? -13.202 4.768 4.247 1.00 94.00 239 ASP A N 1
ATOM 1856 C CA . ASP A 1 239 ? -12.595 5.847 3.479 1.00 94.00 239 ASP A CA 1
ATOM 1857 C C . ASP A 1 239 ? -11.079 5.852 3.657 1.00 94.00 239 ASP A C 1
ATOM 1859 O O . ASP A 1 239 ? -10.519 5.417 4.679 1.00 94.00 239 ASP A O 1
ATOM 1863 N N . LEU A 1 240 ? -10.395 6.396 2.656 1.00 97.25 240 LEU A N 1
ATOM 1864 C CA . LEU A 1 240 ? -8.963 6.606 2.731 1.00 97.25 240 LEU A CA 1
ATOM 1865 C C . LEU A 1 240 ? -8.662 8.004 3.249 1.00 97.25 240 LEU A C 1
ATOM 1867 O O . LEU A 1 240 ? -9.298 8.989 2.893 1.00 97.25 240 LEU A O 1
ATOM 1871 N N . LEU A 1 241 ? -7.627 8.095 4.068 1.00 96.62 241 LEU A N 1
ATOM 1872 C CA . LEU A 1 241 ? -6.962 9.343 4.382 1.00 96.62 241 LEU A CA 1
ATOM 1873 C C . LEU A 1 241 ? -5.644 9.372 3.631 1.00 96.62 241 LEU A C 1
ATOM 1875 O O . LEU A 1 241 ? -4.921 8.373 3.618 1.00 96.62 241 LEU A O 1
ATOM 1879 N N . VAL A 1 242 ? -5.316 10.520 3.048 1.00 95.81 242 VAL A N 1
ATOM 1880 C CA . VAL A 1 242 ? -4.013 10.757 2.423 1.00 95.81 242 VAL A CA 1
ATOM 1881 C C . VAL A 1 242 ? -3.363 12.001 3.010 1.00 95.81 242 VAL A C 1
ATOM 1883 O O . VAL A 1 242 ? -4.033 12.999 3.272 1.00 95.81 242 VAL A O 1
ATOM 1886 N N . ALA A 1 243 ? -2.052 11.942 3.226 1.00 94.44 243 ALA A N 1
ATOM 1887 C CA . ALA A 1 243 ? -1.268 13.062 3.731 1.00 94.44 243 ALA A CA 1
ATOM 1888 C C . ALA A 1 243 ? -0.446 13.678 2.606 1.00 94.44 243 ALA A C 1
ATOM 1890 O O . ALA A 1 243 ? 0.389 13.001 1.995 1.00 94.44 243 ALA A O 1
ATOM 1891 N N . LYS A 1 244 ? -0.653 14.971 2.358 1.00 92.81 244 LYS A N 1
ATOM 1892 C CA . LYS A 1 244 ? 0.220 15.747 1.485 1.00 92.81 244 LYS A CA 1
ATOM 1893 C C . LYS A 1 244 ? 1.406 16.261 2.283 1.00 92.81 244 LYS A C 1
ATOM 1895 O O . LYS A 1 244 ? 1.254 16.811 3.372 1.00 92.81 244 LYS A O 1
ATOM 1900 N N . TRP A 1 245 ? 2.586 16.116 1.696 1.00 89.81 245 TRP A N 1
ATOM 1901 C CA . TRP A 1 245 ? 3.844 16.569 2.261 1.00 89.81 245 TRP A CA 1
ATOM 1902 C C . TRP A 1 245 ? 3.734 18.011 2.763 1.00 89.81 245 TRP A C 1
ATOM 1904 O O . TRP A 1 245 ? 3.333 18.908 2.014 1.00 89.81 245 TRP A O 1
ATOM 1914 N N . ASP A 1 246 ? 4.090 18.195 4.037 1.00 85.81 246 ASP A N 1
ATOM 1915 C CA . ASP A 1 246 ? 4.200 19.488 4.721 1.00 85.81 246 ASP A CA 1
ATOM 1916 C C . ASP A 1 246 ? 2.911 20.331 4.763 1.00 85.81 246 ASP A C 1
ATOM 1918 O O . ASP A 1 246 ? 2.979 21.535 4.988 1.00 85.81 246 ASP A O 1
ATOM 1922 N N . THR A 1 247 ? 1.746 19.725 4.505 1.00 89.81 247 THR A N 1
ATOM 1923 C CA . THR A 1 247 ? 0.460 20.437 4.400 1.00 89.81 247 THR A CA 1
ATOM 1924 C C . THR A 1 247 ? -0.708 19.536 4.843 1.00 89.81 247 THR A C 1
ATOM 1926 O O . THR A 1 247 ? -0.632 18.869 5.861 1.00 89.81 247 THR A O 1
ATOM 1929 N N . ASN A 1 248 ? -1.810 19.495 4.103 1.00 92.06 248 ASN A N 1
ATOM 1930 C CA . ASN A 1 248 ? -3.093 18.943 4.519 1.00 92.06 248 ASN A CA 1
ATOM 1931 C C . ASN A 1 248 ? -3.150 17.412 4.623 1.00 92.06 248 ASN A C 1
ATOM 1933 O O . ASN A 1 248 ? -2.484 16.677 3.885 1.00 92.06 248 ASN A O 1
ATOM 1937 N N . ILE A 1 249 ? -4.065 16.945 5.476 1.00 94.25 249 ILE A N 1
ATOM 1938 C CA . ILE A 1 249 ? -4.681 15.621 5.350 1.00 94.25 249 ILE A CA 1
ATOM 1939 C C . ILE A 1 249 ? -5.972 15.777 4.555 1.00 94.25 249 ILE A C 1
ATOM 1941 O O . ILE A 1 249 ? -6.785 16.658 4.846 1.00 94.25 249 ILE A O 1
ATOM 1945 N N . PHE A 1 250 ? -6.177 14.881 3.597 1.00 95.25 250 PHE A N 1
ATOM 1946 C CA . PHE A 1 250 ? -7.399 14.795 2.812 1.00 95.25 250 PHE A CA 1
ATOM 1947 C C . PHE A 1 250 ? -8.154 13.510 3.135 1.00 95.25 250 PHE A C 1
ATOM 1949 O O . PHE A 1 250 ? -7.544 12.450 3.296 1.00 95.25 250 PHE A O 1
ATOM 1956 N N . LEU A 1 251 ? -9.479 13.612 3.177 1.00 95.50 251 LEU A N 1
ATOM 1957 C CA . LEU A 1 251 ? -10.382 12.475 3.070 1.00 95.50 251 LEU A CA 1
ATOM 1958 C C . LEU A 1 251 ? -10.584 12.160 1.587 1.00 95.50 251 LEU A C 1
ATOM 1960 O O . LEU A 1 251 ? -10.901 13.052 0.798 1.00 95.50 251 LEU A O 1
ATOM 1964 N N . VAL A 1 252 ? -10.379 10.902 1.225 1.00 95.44 252 VAL A N 1
ATOM 1965 C CA . VAL A 1 252 ? -10.522 10.383 -0.129 1.00 95.44 252 VAL A CA 1
ATOM 1966 C C . VAL A 1 252 ? -11.628 9.343 -0.121 1.00 95.44 252 VAL A C 1
ATOM 1968 O O . VAL A 1 252 ? -11.450 8.238 0.397 1.00 95.44 252 VAL A O 1
ATOM 1971 N N . ASP A 1 253 ? -12.745 9.722 -0.729 1.00 90.56 253 ASP A N 1
ATOM 1972 C CA . ASP A 1 253 ? -13.848 8.825 -1.040 1.00 90.56 253 ASP A CA 1
ATOM 1973 C C . ASP A 1 253 ? -13.652 8.309 -2.472 1.00 90.56 253 ASP A C 1
ATOM 1975 O O . ASP A 1 253 ? -13.507 9.071 -3.439 1.00 90.56 253 ASP A O 1
ATOM 1979 N N . LEU A 1 254 ? -13.505 6.991 -2.569 1.00 88.19 254 LEU A N 1
ATOM 1980 C CA . LEU A 1 254 ? -13.143 6.297 -3.794 1.00 88.19 254 LEU A CA 1
ATOM 1981 C C . LEU A 1 254 ? -14.396 6.019 -4.626 1.00 88.19 254 LEU A C 1
ATOM 1983 O O . LEU A 1 254 ? -15.426 5.677 -4.055 1.00 88.19 254 LEU A O 1
ATOM 1987 N N . PRO A 1 255 ? -14.305 6.057 -5.966 1.00 87.06 255 PRO A N 1
ATOM 1988 C CA . PRO A 1 255 ? -15.440 5.696 -6.806 1.00 87.06 255 PRO A CA 1
ATOM 1989 C C . PRO A 1 255 ? -15.961 4.288 -6.517 1.00 87.06 255 PRO A C 1
ATOM 1991 O O . PRO A 1 255 ? -15.184 3.328 -6.429 1.00 87.06 255 PRO A O 1
ATOM 1994 N N . ASP A 1 256 ? -17.279 4.168 -6.435 1.00 83.31 256 ASP A N 1
ATOM 1995 C CA . ASP A 1 256 ? -18.011 2.948 -6.116 1.00 83.31 256 ASP A CA 1
ATOM 1996 C C . ASP A 1 256 ? -19.325 2.862 -6.927 1.00 83.31 256 ASP A C 1
ATOM 1998 O O . ASP A 1 256 ? -19.474 3.490 -7.974 1.00 83.31 256 ASP A O 1
ATOM 2002 N N . GLU A 1 257 ? -20.283 2.037 -6.491 1.00 80.50 257 GLU A N 1
ATOM 2003 C CA . GLU A 1 257 ? -21.595 1.925 -7.153 1.00 80.50 257 GLU A CA 1
ATOM 2004 C C . GLU A 1 257 ? -22.474 3.182 -6.989 1.00 80.50 257 GLU A C 1
ATOM 2006 O O . GLU A 1 257 ? -23.441 3.353 -7.733 1.00 80.50 257 GLU A O 1
ATOM 2011 N N . ASN A 1 258 ? -22.167 4.042 -6.015 1.00 80.50 258 ASN A N 1
ATOM 2012 C CA . ASN A 1 258 ? -22.946 5.223 -5.648 1.00 80.50 258 ASN A CA 1
ATOM 2013 C C . ASN A 1 258 ? -22.327 6.527 -6.167 1.00 80.50 258 ASN A C 1
ATOM 2015 O O . ASN A 1 258 ? -23.035 7.532 -6.268 1.00 80.50 258 ASN A O 1
ATOM 2019 N N . ASN A 1 259 ? -21.034 6.522 -6.490 1.00 81.44 259 ASN A N 1
ATOM 2020 C CA . ASN A 1 259 ? -20.306 7.681 -6.981 1.00 81.44 259 ASN A CA 1
ATOM 2021 C C . ASN A 1 259 ? -19.272 7.289 -8.052 1.00 81.44 259 ASN A C 1
ATOM 2023 O O . ASN A 1 259 ? -18.409 6.444 -7.831 1.00 81.44 259 ASN A O 1
ATOM 2027 N N . GLU A 1 260 ? -19.335 7.938 -9.216 1.00 84.25 260 GLU A N 1
ATOM 2028 C CA . GLU A 1 260 ? -18.452 7.648 -10.354 1.00 84.25 260 GLU A CA 1
ATOM 2029 C C . GLU A 1 260 ? -17.099 8.386 -10.279 1.00 84.25 260 GLU A C 1
ATOM 2031 O O . GLU A 1 260 ? -16.146 7.993 -10.959 1.00 84.25 260 GLU A O 1
ATOM 2036 N N . GLU A 1 261 ? -16.985 9.442 -9.463 1.00 89.12 261 GLU A N 1
ATOM 2037 C CA . GLU A 1 261 ? -15.805 10.317 -9.405 1.00 89.12 261 GLU A CA 1
ATOM 2038 C C . GLU A 1 261 ? -15.063 10.241 -8.068 1.00 89.12 261 GLU A C 1
ATOM 2040 O O . GLU A 1 261 ? -15.651 10.030 -7.014 1.00 89.12 261 GLU A O 1
ATOM 2045 N N . LEU A 1 262 ? -13.739 10.432 -8.095 1.00 91.62 262 LEU A N 1
ATOM 2046 C CA . LEU A 1 262 ? -12.952 10.525 -6.865 1.00 91.62 262 LEU A CA 1
ATOM 2047 C C . LEU A 1 262 ? -13.304 11.833 -6.149 1.00 91.62 262 LEU A C 1
ATOM 2049 O O . LEU A 1 262 ? -13.100 12.909 -6.716 1.00 91.62 262 LEU A O 1
ATOM 2053 N N . LEU A 1 263 ? -13.734 11.754 -4.892 1.00 92.75 263 LEU A N 1
ATOM 2054 C CA . LEU A 1 263 ? -13.925 12.939 -4.061 1.00 92.75 263 LEU A CA 1
ATOM 2055 C C . LEU A 1 263 ? -12.742 13.089 -3.108 1.00 92.75 263 LEU A C 1
ATOM 2057 O O . LEU A 1 263 ? -12.413 12.189 -2.339 1.00 92.75 263 LEU A O 1
ATOM 2061 N N . VAL A 1 264 ? -12.102 14.256 -3.160 1.00 94.75 264 VAL A N 1
ATOM 2062 C CA . VAL A 1 264 ? -10.979 14.614 -2.291 1.00 94.75 264 VAL A CA 1
ATOM 2063 C C . VAL A 1 264 ? -11.381 15.841 -1.489 1.00 94.75 264 VAL A C 1
ATOM 2065 O O . VAL A 1 264 ? -11.569 16.918 -2.052 1.00 94.75 264 VAL A O 1
ATOM 2068 N N . THR A 1 265 ? -11.525 15.672 -0.179 1.00 94.75 265 THR A N 1
ATOM 2069 C CA . THR A 1 265 ? -11.964 16.729 0.738 1.00 94.75 265 THR A CA 1
ATOM 2070 C C . THR A 1 265 ? -10.835 17.092 1.689 1.00 94.75 265 THR A C 1
ATOM 2072 O O . THR A 1 265 ? -10.265 16.211 2.330 1.00 94.75 265 THR A O 1
ATOM 2075 N N . ASP A 1 266 ? -10.528 18.384 1.812 1.00 94.19 266 ASP A N 1
ATOM 2076 C CA . ASP A 1 266 ? -9.636 18.888 2.858 1.00 94.19 266 ASP A CA 1
ATOM 2077 C C . ASP A 1 266 ? -10.212 18.545 4.234 1.00 94.19 266 ASP A C 1
ATOM 2079 O O . ASP A 1 266 ? -11.279 19.030 4.612 1.00 94.19 266 ASP A O 1
ATOM 2083 N N . LEU A 1 267 ? -9.510 17.696 4.985 1.00 90.38 267 LEU A N 1
ATOM 2084 C CA . LEU A 1 267 ? -9.926 17.336 6.336 1.00 90.38 267 LEU A CA 1
ATOM 2085 C C . LEU A 1 267 ? -9.342 18.317 7.349 1.00 90.38 267 LEU A C 1
ATOM 2087 O O . LEU A 1 267 ? -10.048 18.796 8.235 1.00 90.38 267 LEU A O 1
ATOM 2091 N N . MET A 1 268 ? -8.042 18.596 7.233 1.00 90.06 268 MET A N 1
ATOM 2092 C CA . MET A 1 268 ? -7.343 19.501 8.139 1.00 90.06 268 MET A CA 1
ATOM 2093 C C . MET A 1 268 ? -5.980 19.939 7.612 1.00 90.06 268 MET A C 1
ATOM 2095 O O . MET A 1 268 ? -5.287 19.177 6.935 1.00 90.06 268 MET A O 1
ATOM 2099 N N . ASP A 1 269 ? -5.577 21.145 8.005 1.00 91.19 269 ASP A N 1
ATOM 2100 C CA . ASP A 1 269 ? -4.216 21.645 7.844 1.00 91.19 269 ASP A CA 1
ATOM 2101 C C . ASP A 1 269 ? -3.299 21.004 8.893 1.00 91.19 269 ASP A C 1
ATOM 2103 O O . ASP A 1 269 ? -3.549 21.096 10.100 1.00 91.19 269 ASP A O 1
ATOM 2107 N N . VAL A 1 270 ? -2.217 20.375 8.442 1.00 86.62 270 VAL A N 1
ATOM 2108 C CA . VAL A 1 270 ? -1.107 19.954 9.300 1.00 86.62 270 VAL A CA 1
ATOM 2109 C C . VAL A 1 270 ? 0.202 20.453 8.681 1.00 86.62 270 VAL A C 1
ATOM 2111 O O . VAL A 1 270 ? 0.257 20.783 7.505 1.00 86.62 270 VAL A O 1
ATOM 2114 N N . GLU A 1 271 ? 1.265 20.600 9.462 1.00 88.50 271 GLU A N 1
ATOM 2115 C CA . GLU A 1 271 ? 2.560 21.070 8.949 1.00 88.50 271 GLU A CA 1
ATOM 2116 C C . GLU A 1 271 ? 3.673 20.172 9.481 1.00 88.50 271 GLU A C 1
ATOM 2118 O O . GLU A 1 271 ? 3.591 19.690 10.609 1.00 88.50 271 GLU A O 1
ATOM 2123 N N . ASN A 1 272 ? 4.758 20.012 8.720 1.00 88.69 272 ASN A N 1
ATOM 2124 C CA . ASN A 1 272 ? 5.963 19.274 9.110 1.00 88.69 272 ASN A CA 1
ATOM 2125 C C . ASN A 1 272 ? 5.818 17.742 9.242 1.00 88.69 272 ASN A C 1
ATOM 2127 O O . ASN A 1 272 ? 6.727 17.102 9.781 1.00 88.69 272 ASN A O 1
ATOM 2131 N N . TYR A 1 273 ? 4.749 17.133 8.714 1.00 88.88 273 TYR A N 1
ATOM 2132 C CA . TYR A 1 273 ? 4.527 15.677 8.745 1.00 88.88 273 TYR A CA 1
ATOM 2133 C C . TYR A 1 273 ? 4.789 14.999 7.387 1.00 88.88 273 TYR A C 1
ATOM 2135 O O . TYR A 1 273 ? 4.580 15.594 6.329 1.00 88.88 273 TYR A O 1
ATOM 2143 N N . LEU A 1 274 ? 5.276 13.752 7.423 1.00 88.25 274 LEU A N 1
ATOM 2144 C CA . LEU A 1 274 ? 5.560 12.927 6.234 1.00 88.25 274 LEU A CA 1
ATOM 2145 C C . LEU A 1 274 ? 4.531 11.837 5.982 1.00 88.25 274 LEU A C 1
ATOM 2147 O O . LEU A 1 274 ? 4.339 11.447 4.838 1.00 88.25 274 LEU A O 1
ATOM 2151 N N . ASP A 1 275 ? 3.950 11.288 7.037 1.00 92.12 275 ASP A N 1
ATOM 2152 C CA . ASP A 1 275 ? 3.189 10.049 6.951 1.00 92.12 275 ASP A CA 1
ATOM 2153 C C . ASP A 1 275 ? 2.060 10.037 7.980 1.00 92.12 275 ASP A C 1
ATOM 2155 O O . ASP A 1 275 ? 2.131 10.752 8.989 1.00 92.12 275 ASP A O 1
ATOM 2159 N N . ILE A 1 276 ? 1.037 9.225 7.716 1.00 94.44 276 ILE A N 1
ATOM 2160 C CA . ILE A 1 276 ? -0.166 9.068 8.531 1.00 94.44 276 ILE A CA 1
ATOM 2161 C C . ILE A 1 276 ? -0.470 7.597 8.792 1.00 94.44 276 ILE A C 1
ATOM 2163 O O . ILE A 1 276 ? -0.418 6.749 7.911 1.00 94.44 276 ILE A O 1
ATOM 2167 N N . GLN A 1 277 ? -0.905 7.298 10.011 1.00 95.56 277 GLN A N 1
ATOM 2168 C CA . GLN A 1 277 ? -1.328 5.959 10.387 1.00 95.56 277 GLN A CA 1
ATOM 2169 C C . GLN A 1 277 ? -2.562 6.020 11.280 1.00 95.56 277 GLN A C 1
ATOM 2171 O O . GLN A 1 277 ? -2.566 6.677 12.320 1.00 95.56 277 GLN A O 1
ATOM 2176 N N . TYR A 1 278 ? -3.603 5.272 10.917 1.00 96.25 278 TYR A N 1
ATOM 2177 C CA . TYR A 1 278 ? -4.765 5.103 11.787 1.00 96.25 278 TYR A CA 1
ATOM 2178 C C . TYR A 1 278 ? -4.383 4.367 13.077 1.00 96.25 278 TYR A C 1
ATOM 2180 O O . 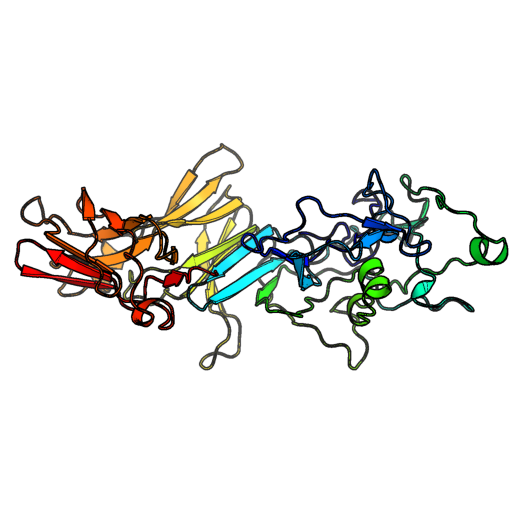TYR A 1 278 ? -3.718 3.323 13.026 1.00 96.25 278 TYR A O 1
ATOM 2188 N N . ALA A 1 279 ? -4.884 4.861 14.207 1.00 95.19 279 ALA A N 1
ATOM 2189 C CA . ALA A 1 279 ? -4.636 4.377 15.556 1.00 95.19 279 ALA A CA 1
ATOM 2190 C C . ALA A 1 279 ? -5.946 4.182 16.354 1.00 95.19 279 ALA A C 1
ATOM 2192 O O . ALA A 1 279 ? -6.981 4.746 15.997 1.00 95.19 279 ALA A O 1
ATOM 2193 N N . PRO A 1 280 ? -5.923 3.387 17.446 1.00 95.44 280 PRO A N 1
ATOM 2194 C CA . PRO A 1 280 ? -7.132 3.052 18.197 1.00 95.44 280 PRO A CA 1
ATOM 2195 C C . PRO A 1 280 ? -7.842 4.278 18.768 1.00 95.44 280 PRO A C 1
ATOM 2197 O O . PRO A 1 280 ? -7.178 5.205 19.226 1.00 95.44 280 PRO A O 1
ATOM 2200 N N . GLY A 1 281 ? -9.167 4.237 18.836 1.00 95.75 281 GLY A N 1
ATOM 2201 C CA . GLY A 1 281 ? -10.026 5.322 19.314 1.00 95.75 281 GLY A CA 1
ATOM 2202 C C . GLY A 1 281 ? -10.260 6.405 18.263 1.00 95.75 281 GLY A C 1
ATOM 2203 O O . GLY A 1 281 ? -10.379 7.572 18.626 1.00 95.75 281 GLY A O 1
ATOM 2204 N N . CYS A 1 282 ? -10.275 6.031 16.981 1.00 96.44 282 CYS A N 1
ATOM 2205 C CA . CYS A 1 282 ? -10.352 6.942 15.839 1.00 96.44 282 CYS A CA 1
ATOM 2206 C C . CYS A 1 282 ? -9.256 8.006 15.795 1.00 96.44 282 CYS A C 1
ATOM 2208 O O . CYS A 1 282 ? -9.456 9.106 15.281 1.00 96.44 282 CYS A O 1
ATOM 2210 N N . ASN A 1 283 ? -8.094 7.674 16.347 1.00 95.75 283 ASN A N 1
ATOM 2211 C CA . ASN A 1 283 ? -6.952 8.565 16.339 1.00 95.75 283 ASN A CA 1
ATOM 2212 C C . ASN A 1 283 ? -6.185 8.419 15.023 1.00 95.75 283 ASN A C 1
ATOM 2214 O O . ASN A 1 283 ? -6.128 7.338 14.436 1.00 95.75 283 ASN A O 1
ATOM 2218 N N . ILE A 1 284 ? -5.536 9.494 14.591 1.00 95.38 284 ILE A N 1
ATOM 2219 C CA . ILE A 1 284 ? -4.585 9.477 13.476 1.00 95.38 284 ILE A CA 1
ATOM 2220 C C . ILE A 1 284 ? -3.232 9.878 14.047 1.00 95.38 284 ILE A C 1
ATOM 2222 O O . ILE A 1 284 ? -3.108 10.911 14.702 1.00 95.38 284 ILE A O 1
ATOM 2226 N N . ILE A 1 285 ? -2.225 9.040 13.836 1.00 94.94 285 ILE A N 1
ATOM 2227 C CA . ILE A 1 285 ? -0.841 9.326 14.200 1.00 94.94 285 ILE A CA 1
ATOM 2228 C C . ILE A 1 285 ? -0.139 9.888 12.973 1.00 94.94 285 ILE A C 1
ATOM 2230 O O . ILE A 1 285 ? -0.321 9.373 11.872 1.00 94.94 285 ILE A O 1
ATOM 2234 N N . MET A 1 286 ? 0.682 10.910 13.180 1.00 92.94 286 MET A N 1
ATOM 2235 C CA . MET A 1 286 ? 1.490 11.537 12.144 1.00 92.94 286 MET A CA 1
ATOM 2236 C C . MET A 1 286 ? 2.961 11.546 12.536 1.00 92.94 286 MET A C 1
ATOM 2238 O O . MET A 1 286 ? 3.298 11.783 13.698 1.00 92.94 286 MET A O 1
ATOM 2242 N N . MET A 1 287 ? 3.839 11.333 11.559 1.00 90.12 287 MET A N 1
ATOM 2243 C CA . MET A 1 287 ? 5.289 11.316 11.771 1.00 90.12 287 MET A CA 1
ATOM 2244 C C . MET A 1 287 ? 5.930 12.616 11.284 1.00 90.12 287 MET A C 1
ATOM 2246 O O . MET A 1 287 ? 5.917 12.901 10.085 1.00 90.12 287 MET A O 1
ATOM 2250 N N . GLY A 1 288 ? 6.472 13.411 12.208 1.00 88.31 288 GLY A N 1
ATOM 2251 C CA . GLY A 1 288 ? 7.122 14.685 11.913 1.00 88.31 288 GLY A CA 1
ATOM 2252 C C . GLY A 1 288 ? 8.555 14.498 11.410 1.00 88.31 288 GLY A C 1
ATOM 2253 O O . GLY A 1 288 ? 9.320 13.722 11.984 1.00 88.31 288 GLY A O 1
ATOM 2254 N N . TYR A 1 289 ? 8.958 15.208 10.348 1.00 86.12 289 TYR A N 1
ATOM 2255 C CA . TYR A 1 289 ? 10.330 15.099 9.810 1.00 86.12 289 TYR A CA 1
ATOM 2256 C C . TYR A 1 289 ? 11.295 16.164 10.300 1.00 86.12 289 TYR A C 1
ATOM 2258 O O . TYR A 1 289 ? 12.509 15.972 10.232 1.00 86.12 289 TYR A O 1
ATOM 2266 N N . LYS A 1 290 ? 10.774 17.302 10.757 1.00 85.56 290 LYS A N 1
ATOM 2267 C CA . LYS A 1 290 ? 11.602 18.464 11.080 1.00 85.56 290 LYS A CA 1
ATOM 2268 C C . LYS A 1 290 ? 12.147 18.420 12.503 1.00 85.56 290 LYS A C 1
ATOM 2270 O O . LYS A 1 290 ? 13.295 18.798 12.723 1.00 85.56 290 LYS A O 1
ATOM 2275 N N . TYR A 1 291 ? 11.341 17.946 13.452 1.00 85.25 291 TYR A N 1
ATOM 2276 C CA . TYR A 1 291 ? 11.673 17.966 14.879 1.00 85.25 291 TYR A CA 1
ATOM 2277 C C . TYR A 1 291 ? 11.672 16.576 15.533 1.00 85.25 291 TYR A C 1
ATOM 2279 O O . TYR A 1 291 ? 11.942 16.471 16.728 1.00 85.25 291 TYR A O 1
ATOM 2287 N N . GLY A 1 292 ? 11.430 15.510 14.758 1.00 85.88 292 GLY A N 1
ATOM 2288 C CA . GLY A 1 292 ? 11.364 14.136 15.272 1.00 85.88 292 GLY A CA 1
ATOM 2289 C C . GLY A 1 292 ? 10.177 13.902 16.207 1.00 85.88 292 GLY A C 1
ATOM 2290 O O . GLY A 1 292 ? 10.251 13.076 17.115 1.00 85.88 292 GLY A O 1
ATOM 2291 N N . ASP A 1 293 ? 9.111 14.671 16.023 1.00 90.25 293 ASP A N 1
ATOM 2292 C CA . ASP A 1 293 ? 7.890 14.636 16.803 1.00 90.25 293 ASP A CA 1
ATOM 2293 C C . ASP A 1 293 ? 6.853 13.670 16.216 1.00 90.25 293 ASP A C 1
ATOM 2295 O O . ASP A 1 293 ? 6.886 13.292 15.043 1.00 90.25 293 ASP A O 1
ATOM 2299 N N . VAL A 1 294 ? 5.928 13.243 17.074 1.00 92.50 294 VAL A N 1
ATOM 2300 C CA . VAL A 1 294 ? 4.785 12.408 16.704 1.00 92.50 294 VAL A CA 1
ATOM 2301 C C . VAL A 1 294 ? 3.525 13.205 16.999 1.00 92.50 294 VAL A C 1
ATOM 2303 O O . VAL A 1 294 ? 3.244 13.524 18.156 1.00 92.50 294 VAL A O 1
ATOM 2306 N N . GLY A 1 295 ? 2.777 13.524 15.949 1.00 92.25 295 GLY A N 1
ATOM 2307 C CA . GLY A 1 295 ? 1.482 14.177 16.050 1.00 92.25 295 GLY A CA 1
ATOM 2308 C C . GLY A 1 295 ? 0.390 13.149 16.313 1.00 92.25 295 GLY A C 1
ATOM 2309 O O . GLY A 1 295 ? 0.431 12.040 15.779 1.00 92.25 295 GLY A O 1
ATOM 2310 N N . VAL A 1 296 ? -0.601 13.510 17.125 1.00 94.06 296 VAL A N 1
ATOM 2311 C CA . VAL A 1 296 ? -1.813 12.707 17.311 1.00 94.06 296 VAL A CA 1
ATOM 2312 C C . VAL A 1 296 ? -3.013 13.608 17.094 1.00 94.06 296 VAL A C 1
ATOM 2314 O O . VAL A 1 296 ? -3.183 14.603 17.796 1.00 94.06 296 VAL A O 1
ATOM 2317 N N . ILE A 1 297 ? -3.841 13.251 16.121 1.00 93.06 297 ILE A N 1
ATOM 2318 C CA . ILE A 1 297 ? -5.146 13.860 15.906 1.00 93.06 297 ILE A CA 1
ATOM 2319 C C . ILE A 1 297 ? -6.170 12.968 16.585 1.00 93.06 297 ILE A C 1
ATOM 2321 O O . ILE A 1 297 ? -6.249 11.769 16.303 1.00 93.06 297 ILE A O 1
ATOM 2325 N N . SER A 1 298 ? -6.949 13.575 17.470 1.00 93.69 298 SER A N 1
ATOM 2326 C CA . SER A 1 298 ? -8.022 12.923 18.206 1.00 93.69 298 SER A CA 1
ATOM 2327 C C . SER A 1 298 ? -9.346 13.605 17.887 1.00 93.69 298 SER A C 1
ATOM 2329 O O . SER A 1 298 ? -9.396 14.838 17.866 1.00 93.69 298 SER A O 1
ATOM 2331 N N . PRO A 1 299 ? -10.430 12.843 17.685 1.00 92.81 299 PRO A N 1
ATOM 2332 C CA . PRO A 1 299 ? -11.766 13.412 17.596 1.00 92.81 299 PRO A CA 1
ATOM 2333 C C . PRO A 1 299 ? -12.115 14.252 18.833 1.00 92.81 299 PRO A C 1
ATOM 2335 O O . PRO A 1 299 ? -11.824 13.849 19.963 1.00 92.81 299 PRO A O 1
ATOM 2338 N N . SER A 1 300 ? -12.789 15.389 18.643 1.00 91.94 300 SER A N 1
ATOM 2339 C CA . SER A 1 300 ? -13.304 16.169 19.772 1.00 91.94 300 SER A CA 1
ATOM 2340 C C . SER A 1 300 ? -14.476 15.455 20.454 1.00 91.94 300 SER A C 1
ATOM 2342 O O . SER A 1 300 ? -15.206 14.664 19.845 1.00 91.94 300 SER A O 1
ATOM 2344 N N . ASN A 1 301 ? -14.679 15.725 21.745 1.00 89.62 301 ASN A N 1
ATOM 2345 C CA . ASN A 1 301 ? -15.770 15.095 22.485 1.00 89.62 301 ASN A CA 1
ATOM 2346 C C . ASN A 1 301 ? -17.139 15.559 21.988 1.00 89.62 301 ASN A C 1
ATOM 2348 O O . ASN A 1 301 ? -18.062 14.746 21.902 1.00 89.62 301 ASN A O 1
ATOM 2352 N N . GLU A 1 302 ? -17.236 16.834 21.626 1.00 89.50 302 GLU A N 1
ATOM 2353 C CA . GLU A 1 302 ? -18.432 17.487 21.112 1.00 89.50 302 GLU A CA 1
ATOM 2354 C C . GLU A 1 302 ? -18.869 16.852 19.791 1.00 89.50 302 GLU A C 1
ATOM 2356 O O . GLU A 1 302 ? -20.008 16.403 19.691 1.00 89.50 302 GLU A O 1
ATOM 2361 N N . ALA A 1 303 ? -17.948 16.721 18.827 1.00 88.31 303 ALA A N 1
ATOM 2362 C CA . ALA A 1 303 ? -18.252 16.135 17.523 1.00 88.31 303 ALA A CA 1
ATOM 2363 C C . ALA A 1 303 ? -18.683 14.673 17.652 1.00 88.31 303 ALA A C 1
ATOM 2365 O O . ALA A 1 303 ? -19.621 14.242 16.999 1.00 88.31 303 ALA A O 1
ATOM 2366 N N . LEU A 1 304 ? -18.035 13.902 18.527 1.00 91.06 304 LEU A N 1
ATOM 2367 C CA . LEU A 1 304 ? -18.414 12.506 18.732 1.00 91.06 304 LEU A CA 1
ATOM 2368 C C . LEU A 1 304 ? -19.785 12.355 19.406 1.00 91.06 304 LEU A C 1
ATOM 2370 O O . LEU A 1 304 ? -20.546 11.475 19.022 1.00 91.06 304 LEU A O 1
ATOM 2374 N N . THR A 1 305 ? -20.132 13.225 20.361 1.00 89.38 305 THR A N 1
ATOM 2375 C CA . THR A 1 305 ? -21.415 13.145 21.087 1.00 89.38 305 THR A CA 1
ATOM 2376 C C . THR A 1 305 ? -22.620 13.286 20.151 1.00 89.38 305 THR A C 1
ATOM 2378 O O . THR A 1 305 ? -23.650 12.665 20.395 1.00 89.38 305 THR A O 1
ATOM 2381 N N . GLU A 1 306 ? -22.489 14.051 19.063 1.00 88.50 306 GLU A N 1
ATOM 2382 C CA . GLU A 1 306 ? -23.548 14.248 18.062 1.00 88.50 306 GLU A CA 1
ATOM 2383 C C . GLU A 1 306 ? -23.962 12.947 17.352 1.00 88.50 306 GLU A C 1
ATOM 2385 O O . GLU A 1 306 ? -25.118 12.798 16.958 1.00 88.50 306 GLU A O 1
ATOM 2390 N N . PHE A 1 307 ? -23.044 11.988 17.222 1.00 87.69 307 PHE A N 1
ATOM 2391 C CA . PHE A 1 307 ? -23.274 10.742 16.483 1.00 87.69 307 PHE A CA 1
ATOM 2392 C C . PHE A 1 307 ? -23.462 9.512 17.378 1.00 87.69 307 PHE A C 1
ATOM 2394 O O . PHE A 1 307 ? -23.644 8.404 16.875 1.00 87.69 307 PHE A O 1
ATOM 2401 N N . GLU A 1 308 ? -23.394 9.686 18.694 1.00 85.38 308 GLU A N 1
ATOM 2402 C CA . GLU A 1 308 ? -23.457 8.593 19.662 1.00 85.38 308 GLU A CA 1
ATOM 2403 C C . GLU A 1 308 ? -24.875 8.265 20.103 1.00 85.38 308 GLU A C 1
ATOM 2405 O O . GLU A 1 308 ? -25.791 9.091 20.065 1.00 85.38 308 GLU A O 1
ATOM 2410 N N . ARG A 1 309 ? -25.057 7.034 20.582 1.00 71.81 309 ARG A N 1
ATOM 2411 C CA . ARG A 1 309 ? -26.340 6.592 21.111 1.00 71.81 309 ARG A CA 1
ATOM 2412 C C . ARG A 1 309 ? -26.621 7.307 22.430 1.00 71.81 309 ARG A C 1
ATOM 2414 O O . ARG A 1 309 ? -25.735 7.548 23.252 1.00 71.81 309 ARG A O 1
ATOM 2421 N N . GLU A 1 310 ? -27.896 7.631 22.629 1.00 70.12 310 GLU A N 1
ATOM 2422 C CA . GLU A 1 310 ? -28.443 8.145 23.892 1.00 70.12 310 GLU A CA 1
ATOM 2423 C C . GLU A 1 310 ? -27.633 9.298 24.516 1.00 70.12 310 GLU A C 1
ATOM 2425 O O . GLU A 1 310 ? -27.291 9.267 25.705 1.00 70.12 310 GLU A O 1
ATOM 2430 N N . ASN A 1 311 ? -27.318 10.317 23.702 1.00 66.19 311 ASN A N 1
ATOM 2431 C CA . ASN A 1 311 ? -26.635 11.554 24.108 1.00 66.19 311 ASN A CA 1
ATOM 2432 C C . ASN A 1 311 ? -25.372 11.314 24.961 1.00 66.19 311 ASN A C 1
ATOM 2434 O O . ASN A 1 311 ? -25.085 12.063 25.896 1.00 66.19 311 ASN A O 1
ATOM 2438 N N . GLY A 1 312 ? -24.620 10.250 24.665 1.00 68.44 312 GLY A N 1
ATOM 2439 C CA . GLY A 1 312 ? -23.302 10.027 25.248 1.00 68.44 312 GLY A CA 1
ATOM 2440 C C . GLY A 1 312 ? -23.292 9.463 26.674 1.00 68.44 312 GLY A C 1
ATOM 2441 O O . GLY A 1 312 ? -22.351 9.732 27.420 1.00 68.44 312 GLY A O 1
ATOM 2442 N N . SER A 1 313 ? -24.302 8.684 27.077 1.00 79.62 313 SER A N 1
ATOM 2443 C CA . SER A 1 313 ? -24.348 8.023 28.400 1.00 79.62 313 SER A CA 1
ATOM 2444 C C . SER A 1 313 ? -23.923 6.539 28.389 1.00 79.62 313 SER A C 1
ATOM 2446 O O . SER A 1 313 ? -23.439 6.002 29.396 1.00 79.62 313 SER A O 1
ATOM 2448 N N . LEU A 1 314 ? -24.037 5.877 27.237 1.00 90.75 314 LEU A N 1
ATOM 2449 C CA . LEU A 1 314 ? -23.675 4.472 27.033 1.00 90.75 314 LEU A CA 1
ATOM 2450 C C . LEU A 1 314 ? -22.192 4.304 26.652 1.00 90.75 314 LEU A C 1
ATOM 2452 O O . LEU A 1 314 ? -21.572 5.258 26.167 1.00 90.75 314 LEU A O 1
ATOM 2456 N N . PRO A 1 315 ? -21.575 3.137 26.929 1.00 94.19 315 PRO A N 1
ATOM 2457 C CA . PRO A 1 315 ? -20.231 2.865 26.434 1.00 94.19 315 PRO A CA 1
ATOM 2458 C C . PRO A 1 315 ? -20.282 2.739 24.908 1.00 94.19 315 PRO A C 1
ATOM 2460 O O . PRO A 1 315 ? -21.210 2.128 24.386 1.00 94.19 315 PRO A O 1
ATOM 2463 N N . GLU A 1 316 ? -19.292 3.305 24.221 1.00 94.50 316 GLU A N 1
ATOM 2464 C CA . GLU A 1 316 ? -19.213 3.252 22.755 1.00 94.50 316 GLU A CA 1
ATOM 2465 C C . GLU A 1 316 ? -17.846 2.714 22.341 1.00 94.50 316 GLU A C 1
ATOM 2467 O O . GLU A 1 316 ? -16.818 3.279 22.726 1.00 94.50 316 GLU A O 1
ATOM 2472 N N . ILE A 1 317 ? -17.830 1.613 21.594 1.00 96.56 317 ILE A N 1
ATOM 2473 C CA . ILE A 1 317 ? -16.648 1.037 20.957 1.00 96.56 317 ILE A CA 1
ATOM 2474 C C . ILE A 1 317 ? -16.569 1.542 19.519 1.00 96.56 317 ILE A C 1
ATOM 2476 O O . ILE A 1 317 ? -17.501 1.391 18.738 1.00 96.56 317 ILE A O 1
ATOM 2480 N N . TYR A 1 318 ? -15.441 2.145 19.160 1.00 97.38 318 TYR A N 1
ATOM 2481 C CA . TYR A 1 318 ? -15.253 2.708 17.824 1.00 97.38 318 TYR A CA 1
ATOM 2482 C C . TYR A 1 318 ? -14.475 1.781 16.912 1.00 97.38 318 TYR A C 1
ATOM 2484 O O . TYR A 1 318 ? -14.779 1.690 15.732 1.00 97.38 318 TYR A O 1
ATOM 2492 N N . ASP A 1 319 ? -13.451 1.109 17.423 1.00 98.06 319 ASP A N 1
ATOM 2493 C CA . ASP A 1 319 ? -12.543 0.338 16.584 1.00 98.06 319 ASP A CA 1
ATOM 2494 C C . ASP A 1 319 ? -11.836 -0.769 17.360 1.00 98.06 319 ASP A C 1
ATOM 2496 O O . ASP A 1 319 ? -11.885 -0.851 18.591 1.00 98.06 319 ASP A O 1
ATOM 2500 N N . ILE A 1 320 ? -11.160 -1.631 16.603 1.00 97.94 320 ILE A N 1
ATOM 2501 C CA . ILE A 1 320 ? -10.238 -2.635 17.116 1.00 97.94 320 ILE A CA 1
ATOM 2502 C C . ILE A 1 320 ? -8.933 -2.607 16.315 1.00 97.94 320 ILE A C 1
ATOM 2504 O O . ILE A 1 320 ? -8.924 -2.517 15.087 1.00 97.94 320 ILE A O 1
ATOM 2508 N N . SER A 1 321 ? -7.806 -2.702 17.018 1.00 96.62 321 SER A N 1
ATOM 2509 C CA . SER A 1 321 ? -6.466 -2.736 16.434 1.00 96.62 321 SER A CA 1
ATOM 2510 C C . SER A 1 321 ? -5.615 -3.870 17.026 1.00 96.62 321 SER A C 1
ATOM 2512 O O . SER A 1 321 ? -5.575 -4.022 18.248 1.00 96.62 321 SER A O 1
ATOM 2514 N N . PRO A 1 322 ? -4.880 -4.639 16.200 1.00 95.56 322 PRO A N 1
ATOM 2515 C CA . PRO A 1 322 ? -5.002 -4.677 14.742 1.00 95.56 322 PRO A CA 1
ATOM 2516 C C . PRO A 1 322 ? -6.396 -5.175 14.325 1.00 95.56 322 PRO A C 1
ATOM 2518 O O . PRO A 1 322 ? -7.024 -5.944 15.046 1.00 95.56 322 PRO A O 1
ATOM 2521 N N . TRP A 1 323 ? -6.862 -4.773 13.143 1.00 94.94 323 TRP A N 1
ATOM 2522 C CA . TRP A 1 323 ? -8.166 -5.189 12.605 1.00 94.94 323 TRP A CA 1
ATOM 2523 C C . TRP A 1 323 ? -8.142 -6.599 11.990 1.00 94.94 323 TRP A C 1
ATOM 2525 O O . TRP A 1 323 ? -9.161 -7.126 11.561 1.00 94.94 323 TRP A O 1
ATOM 2535 N N . ARG A 1 324 ? -6.972 -7.246 11.938 1.00 92.69 324 ARG A N 1
ATOM 2536 C CA . ARG A 1 324 ? -6.816 -8.616 11.443 1.00 92.69 324 ARG A CA 1
ATOM 2537 C C . ARG A 1 324 ? -5.716 -9.365 12.175 1.00 92.69 324 ARG A C 1
ATOM 2539 O O . ARG A 1 324 ? -4.722 -8.777 12.602 1.00 92.69 324 ARG A O 1
ATOM 2546 N N . GLY A 1 325 ? -5.844 -10.684 12.259 1.00 89.38 325 GLY A N 1
ATOM 2547 C CA . GLY A 1 325 ? -4.823 -11.528 12.876 1.00 89.38 325 GLY A CA 1
ATOM 2548 C C . GLY A 1 325 ? -5.014 -13.019 12.601 1.00 89.38 325 GLY A C 1
ATOM 2549 O O . GLY A 1 325 ? -6.122 -13.456 12.302 1.00 89.38 325 GLY A O 1
ATOM 2550 N N . PRO A 1 326 ? -3.948 -13.838 12.674 1.00 85.88 326 PRO A N 1
ATOM 2551 C CA . PRO A 1 326 ? -4.062 -15.274 12.451 1.00 85.88 326 PRO A CA 1
ATOM 2552 C C . PRO A 1 326 ? -4.787 -15.959 13.612 1.00 85.88 326 PRO A C 1
ATOM 2554 O O . PRO A 1 326 ? -4.427 -15.750 14.768 1.00 85.88 326 PRO A O 1
ATOM 2557 N N . ALA A 1 327 ? -5.724 -16.855 13.294 1.00 83.88 327 ALA A N 1
ATOM 2558 C CA . ALA A 1 327 ? -6.523 -17.582 14.290 1.00 83.88 327 ALA A CA 1
ATOM 2559 C C . ALA A 1 327 ? -5.704 -18.554 15.173 1.00 83.88 327 ALA A C 1
ATOM 2561 O O . ALA A 1 327 ? -6.092 -18.877 16.294 1.00 83.88 327 ALA A O 1
ATOM 2562 N N . LYS A 1 328 ? -4.549 -19.018 14.675 1.00 81.69 328 LYS A N 1
ATOM 2563 C CA . LYS A 1 328 ? -3.739 -20.084 15.294 1.00 81.69 328 LYS A CA 1
ATOM 2564 C C . LYS A 1 328 ? -3.019 -19.682 16.587 1.00 81.69 328 LYS A C 1
ATOM 2566 O O . LYS A 1 328 ? -2.655 -20.551 17.371 1.00 81.69 328 LYS A O 1
ATOM 2571 N N . TYR A 1 329 ? -2.741 -18.399 16.795 1.00 85.12 329 TYR A N 1
ATOM 2572 C CA . TYR A 1 329 ? -1.879 -17.942 17.889 1.00 85.12 329 TYR A CA 1
ATOM 2573 C C . TYR A 1 329 ? -2.593 -16.884 18.712 1.00 85.12 329 TYR A C 1
ATOM 2575 O O . TYR A 1 329 ? -3.349 -16.103 18.146 1.00 85.12 329 TYR A O 1
ATOM 2583 N N . GLY A 1 330 ? -2.274 -16.795 20.005 1.00 89.50 330 GLY A N 1
ATOM 2584 C CA . GLY A 1 330 ? -2.742 -15.688 20.833 1.00 89.50 330 GLY A CA 1
ATOM 2585 C C . GLY A 1 330 ? -2.351 -14.340 20.219 1.00 89.50 330 GLY A C 1
ATOM 2586 O O . GLY A 1 330 ? -1.201 -14.174 19.788 1.00 89.50 330 GLY A O 1
ATOM 2587 N N . LYS A 1 331 ? -3.295 -13.399 20.128 1.00 90.56 331 LYS A N 1
ATOM 2588 C CA . LYS A 1 331 ? -3.057 -12.071 19.544 1.00 90.56 331 LYS A CA 1
ATOM 2589 C C . LYS A 1 331 ? -3.425 -10.952 20.501 1.00 90.56 331 LYS A C 1
ATOM 2591 O O . LYS A 1 331 ? -4.540 -10.980 21.012 1.00 90.56 331 LYS A O 1
ATOM 2596 N N . PRO A 1 332 ? -2.541 -9.963 20.712 1.00 96.56 332 PRO A N 1
ATOM 2597 C CA . PRO A 1 332 ? -2.942 -8.754 21.401 1.00 96.56 332 PRO A CA 1
ATOM 2598 C C . PRO A 1 332 ? -3.972 -7.995 20.568 1.00 96.56 332 PRO A C 1
ATOM 2600 O O . PRO A 1 332 ? -3.882 -7.968 19.339 1.00 96.56 332 PRO A O 1
ATOM 2603 N N . PHE A 1 333 ? -4.925 -7.379 21.253 1.00 97.38 333 PHE A N 1
ATOM 2604 C CA . PHE A 1 333 ? -5.861 -6.432 20.670 1.00 97.38 333 PHE A CA 1
ATOM 2605 C C . PHE A 1 333 ? -5.982 -5.197 21.562 1.00 97.38 333 PHE A C 1
ATOM 2607 O O . PHE A 1 333 ? -5.770 -5.260 22.777 1.00 97.38 333 PHE A O 1
ATOM 2614 N N . VAL A 1 334 ? -6.367 -4.091 20.937 1.00 98.44 334 VAL A N 1
ATOM 2615 C CA . VAL A 1 334 ? -6.782 -2.846 21.574 1.00 98.44 334 VAL A CA 1
ATOM 2616 C C . VAL A 1 334 ? -8.128 -2.457 20.980 1.00 98.44 334 VAL A C 1
ATOM 2618 O O . VAL A 1 334 ? -8.222 -2.299 19.768 1.00 98.44 334 VAL A O 1
ATOM 2621 N N . ILE A 1 335 ? -9.150 -2.312 21.816 1.00 98.62 335 ILE A N 1
ATOM 2622 C CA . ILE A 1 335 ? -10.428 -1.699 21.445 1.00 98.62 335 ILE A CA 1
ATOM 2623 C C . ILE A 1 335 ? -10.384 -0.242 21.894 1.00 98.62 335 ILE A C 1
ATOM 2625 O O . ILE A 1 335 ? -10.147 0.028 23.078 1.00 98.62 335 ILE A O 1
ATOM 2629 N N . GLY A 1 336 ? -10.582 0.674 20.952 1.00 97.88 336 GLY A N 1
ATOM 2630 C CA . GLY A 1 336 ? -10.730 2.101 21.211 1.00 97.88 336 GLY A CA 1
ATOM 2631 C C . GLY A 1 336 ? -12.195 2.496 21.360 1.00 97.88 336 GLY A C 1
ATOM 2632 O O . GLY A 1 336 ? -13.073 1.904 20.734 1.00 97.88 336 GLY A O 1
ATOM 2633 N N . GLY A 1 337 ? -12.473 3.489 22.200 1.00 95.81 337 GLY A N 1
ATOM 2634 C CA . GLY A 1 337 ? -13.831 3.978 22.421 1.00 95.81 337 GLY A CA 1
ATOM 2635 C C . GLY A 1 337 ? -13.905 5.003 23.539 1.00 95.81 337 GLY A C 1
ATOM 2636 O O . GLY A 1 337 ? -12.930 5.707 23.798 1.00 95.81 337 GLY A O 1
ATOM 2637 N N . ARG A 1 338 ? -15.046 5.082 24.227 1.00 93.75 338 ARG A N 1
ATOM 2638 C CA . ARG A 1 338 ? -15.217 5.951 25.402 1.00 93.75 338 ARG A CA 1
ATOM 2639 C C . ARG A 1 338 ? -16.245 5.428 26.398 1.00 93.75 338 ARG A C 1
ATOM 2641 O O . ARG A 1 338 ? -17.103 4.608 26.067 1.00 93.75 338 ARG A O 1
ATOM 2648 N N . ARG A 1 339 ? -16.192 5.974 27.620 1.00 93.44 339 ARG A N 1
ATOM 2649 C CA . ARG A 1 339 ? -17.123 5.692 28.728 1.00 93.44 339 ARG A CA 1
ATOM 2650 C C . ARG A 1 339 ? -17.193 4.217 29.108 1.00 93.44 339 ARG A C 1
ATOM 2652 O O . ARG A 1 339 ? -18.213 3.732 29.609 1.00 93.44 339 ARG A O 1
ATOM 2659 N N . PHE A 1 340 ? -16.091 3.500 28.932 1.00 95.75 340 PHE A N 1
ATOM 2660 C CA . PHE A 1 340 ? -15.981 2.111 29.364 1.00 95.75 340 PHE A CA 1
ATOM 2661 C C . PHE A 1 340 ? -16.018 1.975 30.885 1.00 95.75 340 PHE A C 1
ATOM 2663 O O . PHE A 1 340 ? -16.386 0.913 31.388 1.00 95.75 340 PHE A O 1
ATOM 2670 N N . THR A 1 341 ? -15.655 3.033 31.623 1.00 94.31 341 THR A N 1
ATOM 2671 C CA . THR A 1 341 ? -15.597 2.985 33.088 1.00 94.31 341 THR A CA 1
ATOM 2672 C C . THR A 1 341 ? -16.663 3.806 33.792 1.00 94.31 341 THR A C 1
ATOM 2674 O O . THR A 1 341 ? -16.965 3.495 34.944 1.00 94.31 341 THR A O 1
ATOM 2677 N N . ASN A 1 342 ? -17.234 4.830 33.145 1.00 86.62 342 ASN A N 1
ATOM 2678 C CA . ASN A 1 342 ? -18.257 5.707 33.732 1.00 86.62 342 ASN A CA 1
ATOM 2679 C C . ASN A 1 342 ? -17.892 6.140 35.172 1.00 86.62 342 ASN A C 1
ATOM 2681 O O . ASN A 1 342 ? -18.567 5.800 36.148 1.00 86.62 342 ASN A O 1
ATOM 2685 N N . GLY A 1 343 ? -16.725 6.773 35.333 1.00 82.00 343 GLY A N 1
ATOM 2686 C CA . GLY A 1 343 ? -16.229 7.169 36.656 1.00 82.00 343 GLY A CA 1
ATOM 2687 C C . GLY A 1 343 ? -15.950 5.984 37.594 1.00 82.00 343 GLY A C 1
ATOM 2688 O O . GLY A 1 343 ? -16.194 6.084 38.795 1.00 82.00 343 GLY A O 1
ATOM 2689 N N . LYS A 1 344 ? -15.434 4.870 37.053 1.00 83.31 344 LYS A N 1
ATOM 2690 C CA . LYS A 1 344 ? -15.110 3.601 37.749 1.00 83.31 344 LYS A CA 1
ATOM 2691 C C . LYS A 1 344 ? -16.307 2.746 38.199 1.00 83.31 344 LYS A C 1
ATOM 2693 O O . LYS A 1 344 ? -16.103 1.769 38.917 1.00 83.31 344 LYS A O 1
ATOM 2698 N N . ARG A 1 345 ? -17.537 3.076 37.796 1.00 87.88 345 ARG A N 1
ATOM 2699 C CA . ARG A 1 345 ? -18.746 2.287 38.117 1.00 87.88 345 ARG A CA 1
ATOM 2700 C C . ARG A 1 345 ? -19.006 1.146 37.132 1.00 87.88 345 ARG A C 1
ATOM 2702 O O . ARG A 1 345 ? -19.757 0.228 37.443 1.00 87.88 345 ARG A O 1
ATOM 2709 N N . ARG A 1 346 ? -18.370 1.202 35.964 1.00 93.75 346 ARG A N 1
ATOM 2710 C CA . ARG A 1 346 ? -18.464 0.232 34.876 1.00 93.75 346 ARG A CA 1
ATOM 2711 C C . ARG A 1 346 ? -17.093 -0.401 34.630 1.00 93.75 346 ARG A C 1
ATOM 2713 O O . ARG A 1 346 ? -16.056 0.228 34.849 1.00 93.75 346 ARG A O 1
ATOM 2720 N N . LYS A 1 347 ? -17.073 -1.654 34.189 1.00 96.25 347 LYS A N 1
ATOM 2721 C CA . LYS A 1 347 ? -15.884 -2.306 33.626 1.00 96.25 347 LYS A CA 1
ATOM 2722 C C . LYS A 1 347 ? -16.287 -3.348 32.584 1.00 96.25 347 LYS A C 1
ATOM 2724 O O . LYS A 1 347 ? -17.371 -3.917 32.725 1.00 96.25 347 LYS A O 1
ATOM 2729 N N . PRO A 1 348 ? -15.441 -3.638 31.582 1.00 97.44 348 PRO A N 1
ATOM 2730 C CA . PRO A 1 348 ? -15.680 -4.754 30.677 1.00 97.44 348 PRO A CA 1
ATOM 2731 C C . PRO A 1 348 ? -15.615 -6.074 31.457 1.00 97.44 348 PRO A C 1
ATOM 2733 O O . PRO A 1 348 ? -14.653 -6.331 32.184 1.00 97.44 348 PRO A O 1
ATOM 2736 N N . VAL A 1 349 ? -16.649 -6.903 31.327 1.00 97.19 349 VAL A N 1
ATOM 2737 C CA . VAL A 1 349 ? -16.731 -8.232 31.964 1.00 97.19 349 VAL A CA 1
ATOM 2738 C C . VAL A 1 349 ? -16.558 -9.364 30.959 1.00 97.19 349 VAL A C 1
ATOM 2740 O O . VAL A 1 349 ? -16.086 -10.442 31.320 1.00 97.19 349 VAL A O 1
ATOM 2743 N N . GLU A 1 350 ? -16.889 -9.122 29.692 1.00 97.88 350 GLU A N 1
ATOM 2744 C CA . GLU A 1 350 ? -16.664 -10.075 28.615 1.00 97.88 350 GLU A CA 1
ATOM 2745 C C . GLU A 1 350 ? -16.406 -9.344 27.295 1.00 97.88 350 GLU A C 1
ATOM 2747 O O . GLU A 1 350 ? -17.127 -8.417 26.940 1.00 97.88 350 GLU A O 1
ATOM 2752 N N . VAL A 1 351 ? -15.382 -9.789 26.564 1.00 98.12 351 VAL A N 1
ATOM 2753 C CA . VAL A 1 351 ? -15.105 -9.366 25.187 1.00 98.12 351 VAL A CA 1
ATOM 2754 C C . VAL A 1 351 ? -15.196 -10.598 24.297 1.00 98.12 351 VAL A C 1
ATOM 2756 O O . VAL A 1 351 ? -14.580 -11.624 24.599 1.00 98.12 351 VAL A O 1
ATOM 2759 N N . ARG A 1 352 ? -15.957 -10.513 23.205 1.00 96.31 352 ARG A N 1
ATOM 2760 C CA . ARG A 1 352 ? -16.079 -11.568 22.192 1.00 96.31 352 ARG A CA 1
ATOM 2761 C C . ARG A 1 352 ? -15.740 -11.023 20.815 1.00 96.31 352 ARG A C 1
ATOM 2763 O O . ARG A 1 352 ? -16.257 -9.988 20.425 1.00 96.31 352 ARG A O 1
ATOM 2770 N N . ILE A 1 353 ? -14.910 -11.742 20.068 1.00 94.31 353 ILE A N 1
ATOM 2771 C CA . ILE A 1 353 ? -14.505 -11.374 18.704 1.00 94.31 353 ILE A CA 1
ATOM 2772 C C . ILE A 1 353 ? -14.869 -12.539 17.794 1.00 94.31 353 ILE A C 1
ATOM 2774 O O . ILE A 1 353 ? -14.318 -13.632 17.934 1.00 94.31 353 ILE A O 1
ATOM 2778 N N . GLY A 1 354 ? -15.866 -12.345 16.931 1.00 90.06 354 GLY A N 1
ATOM 2779 C CA . GLY A 1 354 ? -16.470 -13.433 16.157 1.00 90.06 354 GLY A CA 1
ATOM 2780 C C . GLY A 1 354 ? -16.970 -14.577 17.036 1.00 90.06 354 GLY A C 1
ATOM 2781 O O . GLY A 1 354 ? -16.759 -15.738 16.713 1.00 90.06 354 GLY A O 1
ATOM 2782 N N . GLY A 1 355 ? -17.550 -14.263 18.198 1.00 89.44 355 GLY A N 1
ATOM 2783 C CA . GLY A 1 355 ? -18.019 -15.250 19.179 1.00 89.44 355 GLY A CA 1
ATOM 2784 C C . GLY A 1 355 ? -16.933 -15.830 20.096 1.00 89.44 355 GLY A C 1
ATOM 2785 O O . GLY A 1 355 ? -17.266 -16.362 21.161 1.00 89.44 355 GLY A O 1
ATOM 2786 N N . VAL A 1 356 ? -15.647 -15.669 19.763 1.00 90.69 356 VAL A N 1
ATOM 2787 C CA . VAL A 1 356 ? -14.530 -16.151 20.586 1.00 90.69 356 VAL A CA 1
ATOM 2788 C C . VAL A 1 356 ? -14.315 -15.238 21.779 1.00 90.69 356 VAL A C 1
ATOM 2790 O O . VAL A 1 356 ? -14.040 -14.051 21.619 1.00 90.69 356 VAL A O 1
ATOM 2793 N N . LYS A 1 357 ? -14.405 -15.808 22.983 1.00 94.81 357 LYS A N 1
ATOM 2794 C CA . LYS A 1 357 ? -14.140 -15.090 24.229 1.00 94.81 357 LYS A CA 1
ATOM 2795 C C . LYS A 1 357 ? -12.663 -14.708 24.316 1.00 94.81 357 LYS A C 1
ATOM 2797 O O . LYS A 1 357 ? -11.797 -15.581 24.318 1.00 94.81 357 LYS A O 1
ATOM 2802 N N . ALA A 1 358 ? -12.397 -13.413 24.406 1.00 95.75 358 ALA A N 1
ATOM 2803 C CA . ALA A 1 358 ? -11.066 -12.857 24.561 1.00 95.75 358 ALA A CA 1
ATOM 2804 C C . ALA A 1 358 ? -10.747 -12.585 26.039 1.00 95.75 358 ALA A C 1
ATOM 2806 O O . ALA A 1 358 ? -11.639 -12.372 26.864 1.00 95.75 358 ALA A O 1
ATOM 2807 N N . GLU A 1 359 ? -9.462 -12.602 26.381 1.00 97.00 359 GLU A N 1
ATOM 2808 C CA . GLU A 1 359 ? -8.989 -12.294 27.726 1.00 97.00 359 GLU A CA 1
ATOM 2809 C C . GLU A 1 359 ? -8.689 -10.797 27.844 1.00 97.00 359 GLU A C 1
ATOM 2811 O O . GLU A 1 359 ? -7.792 -10.295 27.169 1.00 97.00 359 GLU A O 1
ATOM 2816 N N . VAL A 1 360 ? -9.396 -10.086 28.724 1.00 98.00 360 VAL A N 1
ATOM 2817 C CA . VAL A 1 360 ? -9.094 -8.682 29.042 1.00 98.00 360 VAL A CA 1
ATOM 2818 C C . VAL A 1 360 ? -7.900 -8.627 29.993 1.00 98.00 360 VAL A C 1
ATOM 2820 O O . VAL A 1 360 ? -7.921 -9.236 31.060 1.00 98.00 360 VAL A O 1
ATOM 2823 N N . LYS A 1 361 ? -6.859 -7.885 29.611 1.00 98.06 361 LYS A N 1
ATOM 2824 C CA . LYS A 1 361 ? -5.640 -7.689 30.410 1.00 98.06 361 LYS A CA 1
ATOM 2825 C C . LYS A 1 361 ? -5.631 -6.351 31.131 1.00 98.06 361 LYS A C 1
ATOM 2827 O O . LYS A 1 361 ? -5.172 -6.274 32.266 1.00 98.06 361 LYS A O 1
ATOM 2832 N N . ASN A 1 362 ? -6.123 -5.312 30.469 1.00 98.12 362 ASN A N 1
ATOM 2833 C CA . ASN A 1 362 ? -6.142 -3.956 30.992 1.00 98.12 362 ASN A CA 1
ATOM 2834 C C . ASN A 1 362 ? -7.325 -3.194 30.391 1.00 98.12 362 ASN A C 1
ATOM 2836 O O . ASN A 1 362 ? -7.780 -3.509 29.292 1.00 98.12 362 ASN A O 1
ATOM 2840 N N . TYR A 1 363 ? -7.836 -2.199 31.105 1.00 97.75 363 TYR A N 1
ATOM 2841 C CA . TYR A 1 363 ? -8.869 -1.315 30.583 1.00 97.75 363 TYR A CA 1
ATOM 2842 C C . TYR A 1 363 ? -8.813 0.050 31.268 1.00 97.75 363 TYR A C 1
ATOM 2844 O O . TYR A 1 363 ? -8.473 0.177 32.443 1.00 97.75 363 TYR A O 1
ATOM 2852 N N . GLY A 1 364 ? -9.179 1.076 30.514 1.00 96.75 364 GLY A N 1
ATOM 2853 C CA . GLY A 1 364 ? -9.413 2.435 30.975 1.00 96.75 364 GLY A CA 1
ATOM 2854 C C . GLY A 1 364 ? -10.712 2.956 30.376 1.00 96.75 364 GLY A C 1
ATOM 2855 O O . GLY A 1 364 ? -11.468 2.198 29.775 1.00 96.75 364 GLY A O 1
ATOM 2856 N N . ASP A 1 365 ? -10.979 4.251 30.522 1.00 95.25 365 ASP A N 1
ATOM 2857 C CA . ASP A 1 365 ? -12.258 4.804 30.065 1.00 95.25 365 ASP A CA 1
ATOM 2858 C C . ASP A 1 365 ? -12.421 4.821 28.537 1.00 95.25 365 ASP A C 1
ATOM 2860 O O . ASP A 1 365 ? -13.543 4.732 28.052 1.00 95.25 365 ASP A O 1
ATOM 2864 N N . ALA A 1 366 ? -11.311 4.869 27.796 1.00 95.12 366 ALA A N 1
ATOM 2865 C CA . ALA A 1 366 ? -11.291 4.956 26.334 1.00 95.12 366 ALA A CA 1
ATOM 2866 C C . ALA A 1 366 ? -10.583 3.779 25.637 1.00 95.12 366 ALA A C 1
ATOM 2868 O O . ALA A 1 366 ? -10.369 3.794 24.425 1.00 95.12 366 ALA A O 1
ATOM 2869 N N . ARG A 1 367 ? -10.149 2.769 26.403 1.00 97.25 367 ARG A N 1
ATOM 2870 C CA . ARG A 1 367 ? -9.315 1.681 25.881 1.00 97.25 367 ARG A CA 1
ATOM 2871 C C . ARG A 1 367 ? -9.557 0.371 26.614 1.00 97.25 367 ARG A C 1
ATOM 2873 O O . ARG A 1 367 ? -9.571 0.356 27.841 1.00 97.25 367 ARG A O 1
ATOM 2880 N N . ILE A 1 368 ? -9.666 -0.729 25.876 1.00 98.56 368 ILE A N 1
ATOM 2881 C CA . ILE A 1 368 ? -9.645 -2.096 26.415 1.00 98.56 368 ILE A CA 1
ATOM 2882 C C . ILE A 1 368 ? -8.529 -2.854 25.710 1.00 98.56 368 ILE A C 1
ATOM 2884 O O . ILE A 1 368 ? -8.468 -2.878 24.486 1.00 98.56 368 ILE A O 1
ATOM 2888 N N . GLU A 1 369 ? -7.646 -3.478 26.476 1.00 98.56 369 GLU A N 1
ATOM 2889 C CA . GLU A 1 369 ? -6.527 -4.261 25.962 1.00 98.56 369 GLU A CA 1
ATOM 2890 C C . GLU A 1 369 ? -6.679 -5.710 26.386 1.00 98.56 369 GLU A C 1
ATOM 2892 O O . GLU A 1 369 ? -7.063 -6.016 27.522 1.00 98.56 369 GLU A O 1
ATOM 2897 N N . GLY A 1 370 ? -6.319 -6.623 25.498 1.00 97.88 370 GLY A N 1
ATOM 2898 C CA . GLY A 1 370 ? -6.434 -8.031 25.812 1.00 97.88 370 GLY A CA 1
ATOM 2899 C C . GLY A 1 370 ? -5.738 -8.941 24.828 1.00 97.88 370 GLY A C 1
ATOM 2900 O O . GLY A 1 370 ? -5.020 -8.496 23.936 1.00 97.88 370 GLY A O 1
ATOM 2901 N N . ILE A 1 371 ? -5.960 -10.238 25.017 1.00 97.00 371 ILE A N 1
ATOM 2902 C CA . ILE A 1 371 ? -5.475 -11.299 24.146 1.00 97.00 371 ILE A CA 1
ATOM 2903 C C . ILE A 1 371 ? -6.673 -12.056 23.573 1.00 97.00 371 ILE A C 1
ATOM 2905 O O . ILE A 1 371 ? -7.480 -12.618 24.313 1.00 97.00 371 ILE A O 1
ATOM 2909 N N . ILE A 1 372 ? -6.764 -12.122 22.248 1.00 93.94 372 ILE A N 1
ATOM 2910 C CA . ILE A 1 372 ? -7.597 -13.108 21.559 1.00 93.94 372 ILE A CA 1
ATOM 2911 C C . ILE A 1 372 ? -6.868 -14.447 21.697 1.00 93.94 372 ILE A C 1
ATOM 2913 O O . ILE A 1 372 ? -5.732 -14.539 21.220 1.00 93.94 372 ILE A O 1
ATOM 2917 N N . PRO A 1 373 ? -7.427 -15.464 22.375 1.00 91.81 373 PRO A N 1
ATOM 2918 C CA . PRO A 1 373 ? -6.736 -16.733 22.559 1.00 91.81 373 PRO A CA 1
ATOM 2919 C C . PRO A 1 373 ? -6.520 -17.437 21.218 1.00 91.81 373 PRO A C 1
ATOM 2921 O O . PRO A 1 373 ? -7.247 -17.213 20.249 1.00 91.81 373 PRO A O 1
ATOM 2924 N N . ALA A 1 374 ? -5.525 -18.325 21.175 1.00 86.62 374 ALA A N 1
ATOM 2925 C CA . ALA A 1 374 ? -5.389 -19.247 20.058 1.00 86.62 374 ALA A CA 1
ATOM 2926 C C . ALA A 1 374 ? -6.674 -20.076 19.947 1.00 86.62 374 ALA A C 1
ATOM 2928 O O . ALA A 1 374 ? -7.073 -20.732 20.911 1.00 86.62 374 ALA A O 1
ATOM 2929 N N . GLN A 1 375 ? -7.312 -20.060 18.779 1.00 73.75 375 GLN A N 1
ATOM 2930 C CA . GLN A 1 375 ? -8.420 -20.963 18.509 1.00 73.75 375 GLN A CA 1
ATOM 2931 C C . GLN A 1 375 ? -7.810 -22.359 18.362 1.00 73.75 375 GLN A C 1
ATOM 2933 O O . GLN A 1 375 ? -7.142 -22.646 17.366 1.00 73.75 375 GLN A O 1
ATOM 2938 N N . ALA A 1 376 ? -7.939 -23.200 19.393 1.00 45.75 376 ALA A N 1
ATOM 2939 C CA . ALA A 1 376 ? -7.507 -24.591 19.339 1.00 45.75 376 ALA A CA 1
ATOM 2940 C C . ALA A 1 376 ? -8.226 -25.247 18.154 1.00 45.75 376 ALA A C 1
ATOM 2942 O O . ALA A 1 376 ? -9.437 -25.409 18.202 1.00 45.75 376 ALA A O 1
ATOM 2943 N N . ALA A 1 377 ? -7.478 -25.483 17.072 1.00 45.97 377 ALA A N 1
ATOM 2944 C CA . ALA A 1 377 ? -7.885 -26.066 15.796 1.00 45.97 377 ALA A CA 1
ATOM 2945 C C . ALA A 1 377 ? -9.332 -26.592 15.752 1.00 45.97 377 ALA A C 1
ATOM 2947 O O . ALA A 1 377 ? -9.517 -27.758 16.066 1.00 45.97 377 ALA A O 1
ATOM 2948 N N . GLN A 1 378 ? -10.320 -25.755 15.396 1.00 50.25 378 GLN A N 1
ATOM 2949 C CA . GLN A 1 378 ? -11.663 -26.129 14.903 1.00 50.25 378 GLN A CA 1
ATOM 2950 C C . GLN A 1 378 ? -12.635 -24.942 15.000 1.00 50.25 378 GLN A C 1
ATOM 2952 O O . GLN A 1 378 ? -13.305 -24.733 16.004 1.00 50.25 378 GLN A O 1
ATOM 2957 N N . SER A 1 379 ? -12.765 -24.189 13.914 1.00 50.25 379 SER A N 1
ATOM 2958 C CA . SER A 1 379 ? -13.994 -24.213 13.118 1.00 50.25 379 SER A CA 1
ATOM 2959 C C . SER A 1 379 ? -13.695 -23.508 11.793 1.00 50.25 379 SER A C 1
ATOM 2961 O O . SER A 1 379 ? -13.145 -22.407 11.754 1.00 50.25 379 SER A O 1
ATOM 2963 N N . GLU A 1 380 ? -14.037 -24.136 10.671 1.00 51.28 380 GLU A N 1
ATOM 2964 C CA . GLU A 1 380 ? -14.013 -23.458 9.365 1.00 51.28 380 GLU A CA 1
ATOM 2965 C C . GLU A 1 380 ? -14.925 -22.212 9.359 1.00 51.28 380 GLU A C 1
ATOM 2967 O O . GLU A 1 380 ? -14.725 -21.305 8.558 1.00 51.28 380 GLU A O 1
ATOM 2972 N N . VAL A 1 381 ? -15.844 -22.118 10.330 1.00 50.97 381 VAL A N 1
ATOM 2973 C CA . VAL A 1 381 ? -16.883 -21.091 10.497 1.00 50.97 381 VAL A CA 1
ATOM 2974 C C . VAL A 1 381 ? -16.335 -19.662 10.625 1.00 50.97 381 VAL A C 1
ATOM 2976 O O . VAL A 1 381 ? -17.012 -18.731 10.202 1.00 50.97 381 VAL A O 1
ATOM 2979 N N . HIS A 1 382 ? -15.121 -19.449 11.148 1.00 52.22 382 HIS A N 1
ATOM 2980 C CA . HIS A 1 382 ? -14.613 -18.085 11.391 1.00 52.22 382 HIS A CA 1
ATOM 2981 C C . HIS A 1 382 ? -13.549 -17.592 10.411 1.00 52.22 382 HIS A C 1
ATOM 2983 O O . HIS A 1 382 ? -13.239 -16.406 10.408 1.00 52.22 382 HIS A O 1
ATOM 2989 N N . THR A 1 383 ? -12.975 -18.467 9.582 1.00 53.09 383 THR A N 1
ATOM 2990 C CA . THR A 1 383 ? -11.854 -18.084 8.701 1.00 53.09 383 THR A CA 1
ATOM 2991 C C . THR A 1 383 ? -12.252 -17.927 7.231 1.00 53.09 383 THR A C 1
ATOM 2993 O O . THR A 1 383 ? -11.423 -17.533 6.416 1.00 53.09 383 THR A O 1
ATOM 2996 N N . SER A 1 384 ? -13.511 -18.215 6.876 1.00 53.72 384 SER A N 1
ATOM 2997 C CA . SER A 1 384 ? -14.078 -18.040 5.529 1.00 53.72 384 SER A CA 1
ATOM 2998 C C . SER A 1 384 ? -15.188 -16.983 5.434 1.00 53.72 384 SER A C 1
ATOM 3000 O O . SER A 1 384 ? -15.755 -16.829 4.360 1.00 53.72 384 SER A O 1
ATOM 3002 N N . ALA A 1 385 ? -15.526 -16.290 6.528 1.00 60.75 385 ALA A N 1
ATOM 3003 C CA . ALA A 1 385 ? -16.752 -15.487 6.641 1.00 60.75 385 ALA A CA 1
ATOM 3004 C C . ALA A 1 385 ? -16.561 -13.960 6.492 1.00 60.75 385 ALA A C 1
ATOM 3006 O O . ALA A 1 385 ? -17.490 -13.205 6.766 1.00 60.75 385 ALA A O 1
ATOM 3007 N N . GLY A 1 386 ? -15.382 -13.495 6.067 1.00 82.88 386 GLY A N 1
ATOM 3008 C CA . GLY A 1 386 ? -15.064 -12.064 6.041 1.00 82.88 386 GLY A CA 1
ATOM 3009 C C . GLY A 1 386 ? -14.901 -11.480 7.449 1.00 82.88 386 GLY A C 1
ATOM 3010 O O . GLY A 1 386 ? -14.523 -12.183 8.390 1.00 82.88 386 GLY A O 1
ATOM 3011 N N . LEU A 1 387 ? -15.148 -10.177 7.588 1.00 91.88 387 LEU A N 1
ATOM 3012 C CA . LEU A 1 387 ? -15.031 -9.471 8.863 1.00 91.88 387 LEU A CA 1
ATOM 3013 C C . LEU A 1 387 ? -16.118 -9.908 9.862 1.00 91.88 387 LEU A C 1
ATOM 3015 O O . LEU A 1 387 ? -17.299 -9.976 9.523 1.00 91.88 387 LEU A O 1
ATOM 3019 N N . VAL A 1 388 ? -15.725 -10.129 11.116 1.00 92.94 388 VAL A N 1
ATOM 3020 C CA . VAL A 1 388 ? -16.602 -10.521 12.227 1.00 92.94 388 VAL A CA 1
ATOM 3021 C C . VAL A 1 388 ? -16.843 -9.374 13.209 1.00 92.94 388 VAL A C 1
ATOM 3023 O O . VAL A 1 388 ? -16.050 -8.434 13.305 1.00 92.94 388 VAL A O 1
ATOM 3026 N N . ASP A 1 389 ? -17.931 -9.481 13.968 1.00 9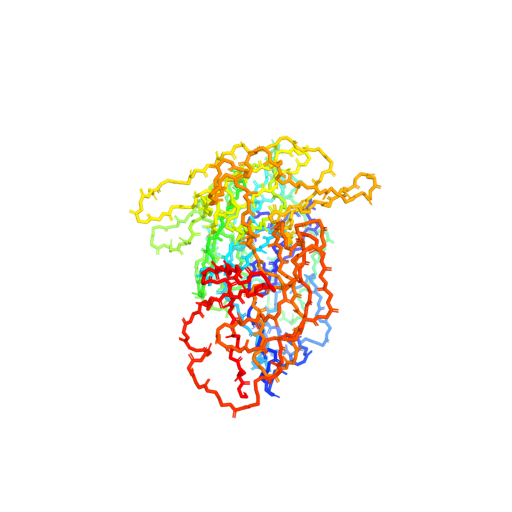5.81 389 ASP A N 1
ATOM 3027 C CA . ASP A 1 389 ? -18.301 -8.512 15.000 1.00 95.81 389 ASP A CA 1
ATOM 3028 C C . ASP A 1 389 ? -17.406 -8.619 16.246 1.00 95.81 389 ASP A C 1
ATOM 3030 O O . ASP A 1 389 ? -16.937 -9.701 16.623 1.00 95.81 389 ASP A O 1
ATOM 3034 N N . VAL A 1 390 ? -17.226 -7.483 16.917 1.00 97.38 390 VAL A N 1
ATOM 3035 C CA . VAL A 1 390 ? -16.615 -7.359 18.240 1.00 97.38 390 VAL A CA 1
ATOM 3036 C C . VAL A 1 390 ? -17.697 -6.923 19.219 1.00 97.38 390 VAL A C 1
ATOM 3038 O O . VAL A 1 390 ? -18.339 -5.897 19.027 1.00 97.38 390 VAL A O 1
ATOM 3041 N N . VAL A 1 391 ? -17.901 -7.706 20.273 1.00 98.19 391 VAL A N 1
ATOM 3042 C CA . VAL A 1 391 ? -18.937 -7.482 21.285 1.00 98.19 391 VAL A CA 1
ATOM 3043 C C . VAL A 1 391 ? -18.274 -7.287 22.639 1.00 98.19 391 VAL A C 1
ATOM 3045 O O . VAL A 1 391 ? -17.437 -8.101 23.040 1.00 98.19 391 VAL A O 1
ATOM 3048 N N . VAL A 1 392 ? -18.669 -6.240 23.360 1.00 98.44 392 VAL A N 1
ATOM 3049 C CA . VAL A 1 392 ? -18.213 -5.977 24.728 1.00 98.44 392 VAL A CA 1
ATOM 3050 C C . VAL A 1 392 ? -19.417 -5.892 25.656 1.00 98.44 392 VAL A C 1
ATOM 3052 O O . VAL A 1 392 ? -20.294 -5.052 25.474 1.00 98.44 392 VAL A O 1
ATOM 3055 N N . HIS A 1 393 ? -19.437 -6.753 26.671 1.00 98.12 393 HIS A N 1
ATOM 3056 C CA . HIS A 1 393 ? -20.380 -6.682 27.783 1.00 98.12 393 HIS A CA 1
ATOM 3057 C C . HIS A 1 393 ? -19.722 -5.997 28.975 1.00 98.12 393 HIS A C 1
ATOM 3059 O O . HIS A 1 393 ? -18.568 -6.289 29.319 1.00 98.12 393 HIS A O 1
ATOM 3065 N N . PHE A 1 394 ? -20.477 -5.134 29.643 1.00 97.62 394 PHE A N 1
ATOM 3066 C CA . PHE A 1 394 ? -20.028 -4.379 30.802 1.00 97.62 394 PHE A CA 1
ATOM 3067 C C . PHE A 1 394 ? -20.743 -4.820 32.086 1.00 97.62 394 PHE A C 1
ATOM 3069 O O . PHE A 1 394 ? -21.769 -5.491 32.063 1.00 97.62 394 PHE A O 1
ATOM 3076 N N . SER A 1 395 ? -20.161 -4.474 33.234 1.00 96.94 395 SER A N 1
ATOM 3077 C CA . SER A 1 395 ? -20.630 -4.897 34.562 1.00 96.94 395 SER A CA 1
ATOM 3078 C C . SER A 1 395 ? -21.961 -4.294 35.016 1.00 96.94 395 SER A C 1
ATOM 3080 O O . SER A 1 395 ? -22.468 -4.698 36.055 1.00 96.94 395 SER A O 1
ATOM 3082 N N . ASP A 1 396 ? -22.468 -3.287 34.311 1.00 94.19 396 ASP A N 1
ATOM 3083 C CA . ASP A 1 396 ? -23.754 -2.627 34.565 1.00 94.19 396 ASP A CA 1
ATOM 3084 C C . ASP A 1 396 ? -24.831 -3.072 33.562 1.00 94.19 396 ASP A C 1
ATOM 3086 O O . ASP A 1 396 ? -25.760 -2.322 33.280 1.00 94.19 396 ASP A O 1
ATOM 3090 N N . ASP A 1 397 ? -24.655 -4.264 32.984 1.00 93.94 397 ASP A N 1
ATOM 3091 C CA . ASP A 1 397 ? -25.516 -4.883 31.970 1.00 93.94 397 ASP A CA 1
ATOM 3092 C C . ASP A 1 397 ? -25.611 -4.118 30.639 1.00 93.94 397 ASP A C 1
ATOM 3094 O O . ASP A 1 397 ? -26.311 -4.548 29.719 1.00 93.94 397 ASP A O 1
ATOM 3098 N N . THR A 1 398 ? -24.852 -3.027 30.482 1.00 94.88 398 THR A N 1
ATOM 3099 C CA . THR A 1 398 ? -24.693 -2.374 29.182 1.00 94.88 398 THR A CA 1
ATOM 3100 C C . THR A 1 398 ? -23.814 -3.209 28.254 1.00 94.88 398 THR A C 1
ATOM 3102 O O . THR A 1 398 ? -22.977 -4.018 28.673 1.00 94.88 398 THR A O 1
ATOM 3105 N N . LEU A 1 399 ? -24.028 -3.024 26.956 1.00 95.19 399 LEU A N 1
ATOM 3106 C CA . LEU A 1 399 ? -23.377 -3.782 25.901 1.00 95.19 399 LEU A CA 1
ATOM 3107 C C . LEU A 1 399 ? -23.112 -2.854 24.724 1.00 95.19 399 LEU A C 1
ATOM 3109 O O . LEU A 1 399 ? -23.920 -1.964 24.438 1.00 95.19 399 LEU A O 1
ATOM 3113 N N . ASP A 1 400 ? -22.029 -3.125 24.010 1.00 96.50 400 ASP A N 1
ATOM 3114 C CA . ASP A 1 400 ? -21.818 -2.521 22.707 1.00 96.50 400 ASP A CA 1
ATOM 3115 C C . ASP A 1 400 ? -21.248 -3.498 21.674 1.00 96.50 400 ASP A C 1
ATOM 3117 O O . ASP A 1 400 ? -20.587 -4.484 22.024 1.00 96.50 400 ASP A O 1
ATOM 3121 N N . ILE A 1 401 ? -21.567 -3.246 20.402 1.00 96.44 401 ILE A N 1
ATOM 3122 C CA . ILE A 1 401 ? -21.252 -4.106 19.262 1.00 96.44 401 ILE A CA 1
ATOM 3123 C C . ILE A 1 401 ? -20.647 -3.269 18.137 1.00 96.44 401 ILE A C 1
ATOM 3125 O O . ILE A 1 401 ? -21.340 -2.497 17.481 1.00 96.44 401 ILE A O 1
ATOM 3129 N N . LEU A 1 402 ? -19.384 -3.543 17.833 1.00 96.75 402 LEU A N 1
ATOM 3130 C CA . LEU A 1 402 ? -18.678 -3.025 16.677 1.00 96.75 402 LEU A CA 1
ATOM 3131 C C . LEU A 1 402 ? -18.790 -4.070 15.571 1.00 96.75 402 LEU A C 1
ATOM 3133 O O . LEU A 1 402 ? -18.188 -5.148 15.634 1.00 96.75 402 LEU A O 1
ATOM 3137 N N . ARG A 1 403 ? -19.609 -3.774 14.566 1.00 95.25 403 ARG A N 1
ATOM 3138 C CA . ARG A 1 403 ? -19.952 -4.748 13.526 1.00 95.25 403 ARG A CA 1
ATOM 3139 C C . ARG A 1 403 ? -18.827 -4.901 12.512 1.00 95.25 403 ARG A C 1
ATOM 3141 O O . ARG A 1 403 ? -18.192 -3.912 12.153 1.00 95.25 403 ARG A O 1
ATOM 3148 N N . LYS A 1 404 ? -18.613 -6.122 12.010 1.00 93.94 404 LYS A N 1
ATOM 3149 C CA . LYS A 1 404 ? -17.705 -6.447 10.892 1.00 93.94 404 LYS A CA 1
ATOM 3150 C C . LYS A 1 404 ? -16.333 -5.762 10.991 1.00 93.94 404 LYS A C 1
ATOM 3152 O O . LYS A 1 404 ? -15.893 -5.134 10.036 1.00 93.94 404 LYS A O 1
ATOM 3157 N N . ALA A 1 405 ? -15.656 -5.837 12.132 1.00 95.12 405 ALA A N 1
ATOM 3158 C CA . ALA A 1 405 ? -14.448 -5.043 12.386 1.00 95.12 405 ALA A CA 1
ATOM 3159 C C . ALA A 1 405 ? -13.156 -5.845 12.553 1.00 95.12 405 ALA A C 1
ATOM 3161 O O . ALA A 1 405 ? -12.077 -5.256 12.585 1.00 95.12 405 ALA A O 1
ATOM 3162 N N . PHE A 1 406 ? -13.239 -7.174 12.655 1.00 94.44 406 PHE A N 1
ATOM 3163 C CA . PHE A 1 406 ? -12.052 -8.012 12.800 1.00 94.44 406 PHE A CA 1
ATOM 3164 C C . PHE A 1 406 ? -11.997 -9.130 11.759 1.00 94.44 406 PHE A C 1
ATOM 3166 O O . PHE A 1 406 ? -12.991 -9.810 11.536 1.00 94.44 406 PHE A O 1
ATOM 3173 N N . LEU A 1 407 ? -10.834 -9.378 11.153 1.00 91.81 407 LEU A N 1
ATOM 3174 C CA . LEU A 1 407 ? -10.622 -10.482 10.212 1.00 91.81 407 LEU A CA 1
ATOM 3175 C C . LEU A 1 407 ? -9.698 -11.557 10.801 1.00 91.81 407 LEU A C 1
ATOM 3177 O O . LEU A 1 407 ? -8.510 -11.323 11.053 1.00 91.81 407 LEU A O 1
ATOM 3181 N N . PHE A 1 408 ? -10.216 -12.778 10.944 1.00 89.19 408 PHE A N 1
ATOM 3182 C CA . PHE A 1 408 ? -9.388 -13.943 11.248 1.00 89.19 408 PHE A CA 1
ATOM 3183 C C . PHE A 1 408 ? -8.709 -14.465 9.981 1.00 89.19 408 PHE A C 1
ATOM 3185 O O . PHE A 1 408 ? -9.349 -14.983 9.070 1.00 89.19 408 PHE A O 1
ATOM 3192 N N . LEU A 1 409 ? -7.379 -14.388 9.941 1.00 84.44 409 LEU A N 1
ATOM 3193 C CA . LEU A 1 409 ? -6.597 -14.907 8.824 1.00 84.44 409 LEU A CA 1
ATOM 3194 C C . LEU A 1 409 ? -6.487 -16.432 8.911 1.00 84.44 409 LEU A C 1
ATOM 3196 O O . LEU A 1 409 ? -6.064 -16.973 9.944 1.00 84.44 409 LEU A O 1
ATOM 3200 N N . LYS A 1 410 ? -6.786 -17.115 7.798 1.00 73.19 410 LYS A N 1
ATOM 3201 C CA . LYS A 1 410 ? -6.554 -18.558 7.652 1.00 73.19 410 LYS A CA 1
ATOM 3202 C C . LYS A 1 410 ? -5.094 -18.912 7.955 1.00 73.19 410 LYS A C 1
ATOM 3204 O O . LYS A 1 410 ? -4.138 -18.247 7.533 1.00 73.19 410 LYS A O 1
ATOM 3209 N N . SER A 1 411 ? -4.899 -20.021 8.662 1.00 60.53 411 SER A N 1
ATOM 3210 C CA . SER A 1 411 ? -3.618 -20.715 8.634 1.00 60.53 411 SER A CA 1
ATOM 3211 C C . SER A 1 411 ? -3.512 -21.438 7.293 1.00 60.53 411 SER A C 1
ATOM 3213 O O . SER A 1 411 ? -4.119 -22.487 7.122 1.00 60.53 411 SER A O 1
ATOM 3215 N N . SER A 1 412 ? -2.782 -20.877 6.330 1.00 53.25 412 SER A N 1
ATOM 3216 C CA . SER A 1 412 ? -2.259 -21.680 5.221 1.00 53.25 412 SER A CA 1
ATOM 3217 C C . SER A 1 412 ? -1.395 -22.810 5.790 1.00 53.25 412 SER A C 1
ATOM 3219 O O . SER A 1 412 ? -0.573 -22.553 6.678 1.00 53.25 412 SER A O 1
ATOM 3221 N N . HIS A 1 413 ? -1.684 -24.035 5.342 1.00 41.97 413 HIS A N 1
ATOM 3222 C CA . HIS A 1 413 ? -0.983 -25.264 5.713 1.00 41.97 413 HIS A CA 1
ATOM 3223 C C . HIS A 1 413 ? 0.471 -25.263 5.252 1.00 41.97 413 HIS A C 1
ATOM 3225 O O . HIS A 1 413 ? 0.735 -24.713 4.158 1.00 41.97 413 HIS A O 1
#

InterPro domains:
  IPR002909 IPT domain [PF01833] (315-392)
  IPR011042 Six-bladed beta-propeller, TolB-like [G3DSA:2.120.10.30] (19-293)
  IPR013783 Immunoglobulin-like fold [G3DSA:2.60.40.10] (305-412)
  IPR014756 Immunoglobulin E-set [SSF81296] (315-397)

Secondary structure (DSSP, 8-state):
---SSSSBS-BGGGTSPPP-TTTTEEEEE-TT-TT--SS--EEETTT--B-SS--GGGGGGEEE-TT--SEEEEEE---SEEEEEE-TTS-EEEEEPPPPTTS--BBBSS--STT--GGG-----EEES-SSS---EEE-TT----SS---HHHHH---PPPB-------EEEEEE-TT-B-S---HHHHHHHT-GGGGB-GGGPPTT----PPEEEPSSEEEEEE----GGGGTTTT-EEEEETTS-EEEEEPP-SS-SS-EEEEEE---SEEEEEEETTTEEEEEESSS--EEEE---HHHHHHHSGGGGTS-EEEEEESSEEETTS-EEEEEEEE-SSTTTT--EEEEEETTEEEEEEEE-SSEEEEEEPP--S--GGGTSS-SEEEEEEETTS-EEEEEEEEEEE----